Protein AF-A0A379SE97-F1 (afdb_monomer)

Organism: Salmonella enterica (NCBI:txid28901)

Structure (mmCIF, N/CA/C/O backbone):
data_AF-A0A379SE97-F1
#
_entry.id   AF-A0A379SE97-F1
#
loop_
_atom_site.group_PDB
_atom_site.id
_atom_site.type_symbol
_atom_site.label_atom_id
_atom_site.label_alt_id
_atom_site.label_comp_id
_atom_site.label_asym_id
_atom_site.label_entity_id
_atom_site.label_seq_id
_atom_site.pdbx_PDB_ins_code
_atom_site.Cartn_x
_atom_site.Cartn_y
_atom_site.Cartn_z
_atom_site.occupancy
_atom_site.B_iso_or_equiv
_atom_site.auth_seq_id
_atom_site.auth_comp_id
_atom_site.auth_asym_id
_atom_site.auth_atom_id
_atom_site.pdbx_PDB_model_num
ATOM 1 N N . MET A 1 1 ? 6.139 7.148 28.798 1.00 52.78 1 MET A N 1
ATOM 2 C CA . MET A 1 1 ? 6.408 5.752 29.214 1.00 52.78 1 MET A CA 1
ATOM 3 C C . MET A 1 1 ? 7.398 5.137 28.237 1.00 52.78 1 MET A C 1
ATOM 5 O O . MET A 1 1 ? 7.386 5.542 27.081 1.00 52.78 1 MET A O 1
ATOM 9 N N . SER A 1 2 ? 8.255 4.202 28.653 1.00 61.78 2 SER A N 1
ATOM 10 C CA . SER A 1 2 ? 9.008 3.392 27.689 1.00 61.78 2 SER A CA 1
ATOM 11 C C . SER A 1 2 ? 8.041 2.408 27.029 1.00 61.78 2 SER A C 1
ATOM 13 O O . SER A 1 2 ? 7.473 1.542 27.693 1.00 61.78 2 SER A O 1
ATOM 15 N N . LEU A 1 3 ? 7.799 2.572 25.728 1.00 65.94 3 LEU A N 1
ATOM 16 C CA . LEU A 1 3 ? 7.039 1.592 24.956 1.00 65.94 3 LEU A CA 1
ATOM 17 C C . LEU A 1 3 ? 7.786 0.241 24.984 1.00 65.94 3 LEU A C 1
ATOM 19 O O . LEU A 1 3 ? 9.021 0.239 24.941 1.00 65.94 3 LEU A O 1
ATOM 23 N N . PRO A 1 4 ? 7.082 -0.903 25.059 1.00 70.44 4 PRO A N 1
ATOM 24 C CA . PRO A 1 4 ? 7.707 -2.220 24.958 1.00 70.44 4 PRO A CA 1
ATOM 25 C C . PRO A 1 4 ? 8.591 -2.355 23.703 1.00 70.44 4 PRO A C 1
ATOM 27 O O . PRO A 1 4 ? 8.363 -1.693 22.692 1.00 70.44 4 PRO A O 1
ATOM 30 N N . LEU A 1 5 ? 9.581 -3.254 23.733 1.00 73.75 5 LEU A N 1
ATOM 31 C CA . LEU A 1 5 ? 10.399 -3.622 22.564 1.00 73.75 5 LEU A CA 1
ATOM 32 C C . LEU A 1 5 ? 9.560 -4.421 21.545 1.00 73.75 5 LEU A C 1
ATOM 34 O O . LEU A 1 5 ? 9.725 -5.627 21.394 1.00 73.75 5 LEU A O 1
ATOM 38 N N . ARG A 1 6 ? 8.604 -3.763 20.886 1.00 88.75 6 ARG A N 1
ATOM 39 C CA . ARG A 1 6 ? 7.788 -4.325 19.803 1.00 88.75 6 ARG A CA 1
ATOM 40 C C . ARG A 1 6 ? 7.762 -3.368 18.623 1.00 88.75 6 ARG A C 1
ATOM 42 O O . ARG A 1 6 ? 7.651 -2.160 18.818 1.00 88.75 6 ARG A O 1
ATOM 49 N N . GLU A 1 7 ? 7.816 -3.925 17.420 1.00 92.88 7 GLU A N 1
ATOM 50 C CA . GLU A 1 7 ? 7.717 -3.174 16.162 1.00 92.88 7 GLU A CA 1
ATOM 51 C C . GLU A 1 7 ? 6.262 -2.901 15.747 1.00 92.88 7 GLU A C 1
ATOM 53 O O . GLU A 1 7 ? 5.991 -1.982 14.978 1.00 92.88 7 GLU A O 1
ATOM 58 N N . TYR A 1 8 ? 5.314 -3.650 16.308 1.00 95.19 8 TYR A N 1
ATOM 59 C CA . TYR A 1 8 ? 3.880 -3.482 16.100 1.00 95.19 8 TYR A CA 1
ATOM 60 C C . TYR A 1 8 ? 3.095 -3.916 17.343 1.00 95.19 8 TYR A C 1
ATOM 62 O O . TYR A 1 8 ? 3.588 -4.655 18.202 1.00 95.19 8 TYR A O 1
ATOM 70 N N . TYR A 1 9 ? 1.852 -3.457 17.433 1.00 95.81 9 TYR A N 1
ATOM 71 C CA . TYR A 1 9 ? 0.949 -3.708 18.550 1.00 95.81 9 TYR A CA 1
ATOM 72 C C . TYR A 1 9 ? -0.418 -4.124 18.014 1.00 95.81 9 TYR A C 1
ATOM 74 O O . TYR A 1 9 ? -0.902 -3.467 17.095 1.00 95.81 9 TYR A O 1
ATOM 82 N N . PRO A 1 10 ? -1.072 -5.152 18.587 1.00 96.75 10 PRO A N 1
ATOM 83 C CA . PRO A 1 10 ? -2.507 -5.339 18.385 1.00 96.75 10 PRO A CA 1
ATOM 84 C C . PRO A 1 10 ? -3.246 -4.035 18.703 1.00 96.75 10 PRO A C 1
ATOM 86 O O . PRO A 1 10 ? -2.887 -3.360 19.674 1.00 96.75 10 PRO A O 1
ATOM 89 N N . ILE A 1 11 ? -4.263 -3.680 17.919 1.00 96.94 11 ILE A N 1
ATOM 90 C CA . ILE A 1 11 ? -4.922 -2.366 17.997 1.00 96.94 11 ILE A CA 1
ATOM 91 C C . ILE A 1 11 ? -5.458 -2.071 19.403 1.00 96.94 11 ILE A C 1
ATOM 93 O O . ILE A 1 11 ? -5.256 -0.983 19.933 1.00 96.94 11 ILE A O 1
ATOM 97 N N . LYS A 1 12 ? -6.021 -3.086 20.070 1.00 96.12 12 LYS A N 1
ATOM 98 C CA . LYS A 1 12 ? -6.493 -3.017 21.459 1.00 96.12 12 LYS A CA 1
ATOM 99 C C . LYS A 1 12 ? -5.372 -2.650 22.428 1.00 96.12 12 LYS A C 1
ATOM 101 O O . LYS A 1 12 ? -5.535 -1.788 23.284 1.00 96.12 12 LYS A O 1
ATOM 106 N N . ARG A 1 13 ? -4.191 -3.248 22.249 1.00 95.25 13 ARG A N 1
ATOM 107 C CA . ARG A 1 13 ? -3.024 -2.941 23.079 1.00 95.25 13 ARG A CA 1
ATOM 108 C C . ARG A 1 13 ? -2.469 -1.548 22.790 1.00 95.25 13 ARG A C 1
ATOM 110 O O . ARG A 1 13 ? -1.995 -0.893 23.713 1.00 95.25 13 ARG A O 1
ATOM 117 N N . ALA A 1 14 ? -2.496 -1.105 21.534 1.00 95.88 14 ALA A N 1
ATOM 118 C CA . ALA A 1 14 ? -2.114 0.259 21.181 1.00 95.88 14 ALA A CA 1
ATOM 119 C C . ALA A 1 14 ? -3.039 1.277 21.869 1.00 95.88 14 ALA A C 1
ATOM 121 O O . ALA A 1 14 ? -2.541 2.200 22.508 1.00 95.88 14 ALA A O 1
ATOM 122 N N . ALA A 1 15 ? -4.355 1.046 21.828 1.00 96.31 15 ALA A N 1
ATOM 123 C CA . ALA A 1 15 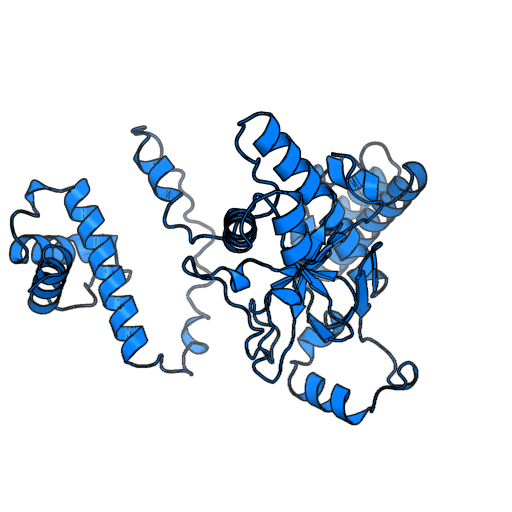? -5.362 1.876 22.487 1.00 96.31 15 ALA A CA 1
ATOM 124 C C . ALA A 1 15 ? -5.115 1.979 24.005 1.00 96.31 15 ALA A C 1
ATOM 126 O O . ALA A 1 15 ? -4.996 3.078 24.544 1.00 96.31 15 ALA A O 1
ATOM 127 N N . GLU A 1 16 ? -4.902 0.840 24.678 1.00 95.19 16 GLU A N 1
ATOM 128 C CA . GLU A 1 16 ? -4.554 0.787 26.107 1.00 95.19 16 GLU A CA 1
ATOM 129 C C . GLU A 1 16 ? -3.275 1.565 26.450 1.00 95.19 16 GLU A C 1
ATOM 131 O O . GLU A 1 16 ? -3.233 2.283 27.447 1.00 95.19 16 GLU A O 1
ATOM 136 N N . LEU A 1 17 ? -2.213 1.410 25.649 1.00 94.31 17 LEU A N 1
ATOM 137 C CA . LEU A 1 17 ? -0.924 2.073 25.889 1.00 94.31 17 LEU A CA 1
ATOM 138 C C . LEU A 1 17 ? -1.000 3.592 25.709 1.00 94.31 17 LEU A C 1
ATOM 140 O O . LEU A 1 17 ? -0.238 4.319 26.346 1.00 94.31 17 LEU A O 1
ATOM 144 N N . LEU A 1 18 ? -1.886 4.050 24.829 1.00 94.81 18 LEU A N 1
ATOM 145 C CA . LEU A 1 18 ? -2.080 5.458 24.501 1.00 94.81 18 LEU A CA 1
ATOM 146 C C . LEU A 1 18 ? -3.160 6.122 25.368 1.00 94.81 18 LEU A C 1
ATOM 148 O O . LEU A 1 18 ? -3.224 7.347 25.406 1.00 94.81 18 LEU A O 1
ATOM 152 N N . GLY A 1 19 ? -3.978 5.338 26.080 1.00 95.50 19 GLY A N 1
ATOM 153 C CA . GLY A 1 19 ? -5.113 5.849 26.852 1.00 95.50 19 GLY A CA 1
ATOM 154 C C . GLY A 1 19 ? -6.247 6.376 25.968 1.00 95.50 19 GLY A C 1
ATOM 155 O O . GLY A 1 19 ? -6.925 7.322 26.360 1.00 95.50 19 GLY A O 1
ATOM 156 N N . VAL A 1 20 ? -6.426 5.790 24.782 1.00 96.00 20 VAL A N 1
ATOM 157 C CA . VAL A 1 20 ? -7.440 6.170 23.781 1.00 96.00 20 VAL A CA 1
ATOM 158 C C . VAL A 1 20 ? -8.350 4.984 23.472 1.00 96.00 20 VAL A C 1
ATOM 160 O O . VAL A 1 20 ? -8.093 3.863 23.915 1.00 96.00 20 VAL A O 1
ATOM 163 N N . THR A 1 21 ? -9.421 5.209 22.718 1.00 96.50 21 THR A N 1
ATOM 164 C CA . THR A 1 21 ? -10.311 4.136 22.262 1.00 96.50 21 THR A CA 1
ATOM 165 C C . THR A 1 21 ? -9.812 3.506 20.958 1.00 96.50 21 THR A C 1
ATOM 167 O O . THR A 1 21 ? -8.959 4.054 20.261 1.00 96.50 21 THR A O 1
ATOM 170 N N . ILE A 1 22 ? -10.342 2.329 20.606 1.00 95.56 22 ILE A N 1
ATOM 171 C CA . ILE A 1 22 ? -10.087 1.730 19.284 1.00 95.56 22 ILE A CA 1
ATOM 172 C C . ILE A 1 22 ? -10.675 2.620 18.181 1.00 95.56 22 ILE A C 1
ATOM 174 O O . ILE A 1 22 ? -10.041 2.781 17.140 1.00 95.56 22 ILE A O 1
ATOM 178 N N . ASP A 1 23 ? -11.829 3.241 18.428 1.00 94.25 23 ASP A N 1
ATOM 179 C CA . ASP A 1 23 ? -12.489 4.132 17.472 1.00 94.25 23 ASP A CA 1
ATOM 180 C C . ASP A 1 23 ? -11.623 5.353 17.140 1.00 94.25 23 ASP A C 1
ATOM 182 O O . ASP A 1 23 ? -11.549 5.736 15.975 1.00 94.25 23 ASP A O 1
ATOM 186 N N . ASP A 1 24 ? -10.883 5.900 18.111 1.00 95.12 24 ASP A N 1
ATOM 187 C CA . ASP A 1 24 ? -9.915 6.982 17.866 1.00 95.12 24 ASP A CA 1
ATOM 188 C C . ASP A 1 24 ? -8.807 6.539 16.894 1.00 95.12 24 ASP A C 1
ATOM 190 O O . ASP A 1 24 ? -8.442 7.268 15.969 1.00 95.12 24 ASP A O 1
ATOM 194 N N . LEU A 1 25 ? -8.294 5.312 17.055 1.00 95.81 25 LEU A N 1
ATOM 195 C CA . LEU A 1 25 ? -7.273 4.751 16.163 1.00 95.81 25 LEU A CA 1
ATOM 196 C C . LEU A 1 25 ? -7.825 4.515 14.751 1.00 95.81 25 LEU A C 1
ATOM 198 O O . LEU A 1 25 ? -7.163 4.844 13.767 1.00 95.81 25 LEU A O 1
ATOM 202 N N . ILE A 1 26 ? -9.039 3.972 14.641 1.00 94.12 26 ILE A N 1
ATOM 203 C CA . ILE A 1 26 ? -9.722 3.775 13.356 1.00 94.12 26 ILE A CA 1
ATOM 204 C C . ILE A 1 26 ? -10.004 5.123 12.683 1.00 94.12 26 ILE A C 1
ATOM 206 O O . ILE A 1 26 ? -9.775 5.266 11.482 1.00 94.12 26 ILE A O 1
ATOM 210 N N . HIS A 1 27 ? -10.423 6.132 13.447 1.00 92.06 27 HIS A N 1
ATOM 211 C CA . HIS A 1 27 ? -10.628 7.487 12.952 1.00 92.06 27 HIS A CA 1
ATOM 212 C C . HIS A 1 27 ? -9.329 8.083 12.397 1.00 92.06 27 HIS A C 1
ATOM 214 O O . HIS A 1 27 ? -9.308 8.563 11.263 1.00 92.06 27 HIS A O 1
ATOM 220 N N . TRP A 1 28 ? -8.220 8.004 13.139 1.00 93.44 28 TRP A N 1
ATOM 221 C CA . TRP A 1 28 ? -6.920 8.480 12.654 1.00 93.44 28 TRP A CA 1
ATOM 222 C C . TRP A 1 28 ? -6.420 7.722 11.424 1.00 93.44 28 TRP A C 1
ATOM 224 O O . TRP A 1 28 ? -5.737 8.317 10.589 1.00 93.44 28 TRP A O 1
ATOM 234 N N . ALA A 1 29 ? -6.770 6.442 11.285 1.00 93.25 29 ALA A N 1
ATOM 235 C CA . ALA A 1 29 ? -6.485 5.677 10.077 1.00 93.25 29 ALA A CA 1
ATOM 236 C C . ALA A 1 29 ? -7.302 6.185 8.881 1.00 93.25 29 ALA A C 1
ATOM 238 O O . ALA A 1 29 ? -6.744 6.446 7.817 1.00 93.25 29 ALA A O 1
ATOM 239 N N . MET A 1 30 ? -8.600 6.419 9.082 1.00 90.19 30 MET A N 1
ATOM 240 C CA . MET A 1 30 ? -9.517 6.941 8.065 1.00 90.19 30 MET A CA 1
ATOM 241 C C . MET A 1 30 ? -9.066 8.300 7.505 1.00 90.19 30 MET A C 1
ATOM 243 O O . MET A 1 30 ? -9.161 8.531 6.300 1.00 90.19 30 MET A O 1
ATOM 247 N N . VAL A 1 31 ? -8.540 9.193 8.352 1.00 88.44 31 VAL A N 1
ATOM 248 C CA . VAL A 1 31 ? -8.054 10.521 7.924 1.00 88.44 31 VAL A CA 1
ATOM 249 C C . VAL A 1 31 ? -6.591 10.535 7.449 1.00 88.44 31 VAL A C 1
ATOM 251 O O . VAL A 1 31 ? -6.077 11.602 7.100 1.00 88.44 31 VAL A O 1
ATOM 254 N N . GLY A 1 32 ? -5.924 9.374 7.416 1.00 90.06 32 GLY A N 1
ATOM 255 C CA . GLY A 1 32 ? -4.555 9.207 6.912 1.00 90.06 32 GLY A CA 1
ATOM 256 C C . GLY A 1 32 ? -3.443 9.631 7.881 1.00 90.06 32 GLY A C 1
ATOM 257 O O . GLY A 1 32 ? -2.289 9.782 7.471 1.00 90.06 32 GLY A O 1
ATOM 258 N N . CYS A 1 33 ? -3.754 9.842 9.162 1.00 93.12 33 CYS A N 1
ATOM 259 C CA . CYS A 1 33 ? -2.761 10.175 10.190 1.00 93.12 33 CYS A CA 1
ATOM 260 C C . CYS A 1 33 ? -1.936 8.954 10.605 1.00 93.12 33 CYS A C 1
ATOM 262 O O . CYS A 1 33 ? -0.733 9.061 10.838 1.00 93.12 33 CYS A O 1
ATOM 264 N N . ILE A 1 34 ? -2.577 7.788 10.672 1.00 95.19 34 ILE A N 1
ATOM 265 C CA . ILE A 1 34 ? -1.916 6.505 10.925 1.00 95.19 34 ILE A CA 1
ATOM 266 C C . ILE A 1 34 ? -2.341 5.475 9.884 1.00 95.19 34 ILE A C 1
ATOM 268 O O . ILE A 1 34 ? -3.230 5.734 9.075 1.00 95.19 34 ILE A O 1
ATOM 272 N N . ARG A 1 35 ? -1.738 4.288 9.920 1.00 95.38 35 ARG A N 1
ATOM 273 C CA . ARG A 1 35 ? -2.214 3.144 9.148 1.00 95.38 35 ARG A CA 1
ATOM 274 C C . ARG A 1 35 ? -2.471 1.961 10.062 1.00 95.38 35 ARG A C 1
ATOM 276 O O . ARG A 1 35 ? -1.669 1.639 10.939 1.00 95.38 35 ARG A O 1
ATOM 283 N N . VAL A 1 36 ? -3.609 1.316 9.840 1.00 96.88 36 VAL A N 1
ATOM 284 C CA . VAL A 1 36 ? -3.988 0.081 10.521 1.00 96.88 36 VAL A CA 1
ATOM 285 C C . VAL A 1 36 ? -3.685 -1.085 9.594 1.00 96.88 36 VAL A C 1
ATOM 287 O O . VAL A 1 36 ? -3.927 -1.013 8.392 1.00 96.88 36 VAL A O 1
ATOM 290 N N . TYR A 1 37 ? -3.120 -2.143 10.156 1.00 97.81 37 TYR A N 1
ATOM 291 C CA . TYR A 1 37 ? -2.616 -3.296 9.429 1.00 97.81 37 TYR A CA 1
ATOM 292 C C . TYR A 1 37 ? -3.405 -4.541 9.794 1.00 97.81 37 TYR A C 1
ATOM 294 O O . TYR A 1 37 ? -3.789 -4.721 10.947 1.00 97.81 37 TYR A O 1
ATOM 302 N N . ILE A 1 38 ? -3.570 -5.432 8.830 1.00 97.75 38 ILE A N 1
ATOM 303 C CA . ILE A 1 38 ? -4.067 -6.787 9.031 1.00 97.75 38 ILE A CA 1
ATOM 304 C C . ILE A 1 38 ? -2.937 -7.780 8.767 1.00 97.75 38 ILE A C 1
ATOM 306 O O . ILE A 1 38 ? -2.108 -7.571 7.877 1.00 97.75 38 ILE A O 1
ATOM 310 N N . LYS A 1 39 ? -2.873 -8.853 9.559 1.00 97.25 39 LYS A N 1
ATOM 311 C CA . LYS A 1 39 ? -1.957 -9.967 9.304 1.00 97.25 39 LYS A CA 1
ATOM 312 C C . LYS A 1 39 ? -2.655 -10.983 8.407 1.00 97.25 39 LYS A C 1
ATOM 314 O O . LYS A 1 39 ? -3.696 -11.514 8.771 1.00 97.25 39 LYS A O 1
ATOM 319 N N . ILE A 1 40 ? -2.050 -11.262 7.263 1.00 95.62 40 ILE A N 1
ATOM 320 C CA . ILE A 1 40 ? -2.497 -12.260 6.298 1.00 95.62 40 ILE A CA 1
ATOM 321 C C . ILE A 1 40 ? -1.526 -13.434 6.376 1.00 95.62 40 ILE A C 1
ATOM 323 O O . ILE A 1 40 ? -0.342 -13.282 6.072 1.00 95.62 40 ILE A O 1
ATOM 327 N N . ASP A 1 41 ? -2.004 -14.601 6.804 1.00 92.94 41 ASP A N 1
ATOM 328 C CA . ASP A 1 41 ? -1.166 -15.805 6.854 1.00 92.94 41 ASP A CA 1
ATOM 329 C C . ASP A 1 41 ? -0.873 -16.322 5.439 1.00 92.94 41 ASP A C 1
ATOM 331 O O . ASP A 1 41 ? 0.282 -16.599 5.103 1.00 92.94 41 ASP A O 1
ATOM 335 N N . HIS A 1 42 ? -1.903 -16.364 4.594 1.00 90.62 42 HIS A N 1
ATOM 336 C CA . HIS A 1 42 ? -1.796 -16.630 3.168 1.00 90.62 42 HIS A CA 1
ATOM 337 C C . HIS A 1 42 ? -2.995 -16.023 2.433 1.00 90.62 42 HIS A C 1
ATOM 339 O O . HIS A 1 42 ? -4.122 -16.133 2.908 1.00 90.62 42 HIS A O 1
ATOM 345 N N . ALA A 1 43 ? -2.751 -15.383 1.294 1.00 90.75 43 ALA A N 1
ATOM 346 C CA . ALA A 1 43 ? -3.790 -14.982 0.352 1.00 90.75 43 ALA A CA 1
ATOM 347 C C . ALA A 1 43 ? -3.203 -14.845 -1.055 1.00 90.75 43 ALA A C 1
ATOM 349 O O . ALA A 1 43 ? -1.978 -14.836 -1.240 1.00 90.75 43 ALA A O 1
ATOM 350 N N . TYR A 1 44 ? -4.094 -14.671 -2.027 1.00 89.62 44 TYR A N 1
ATOM 351 C CA . TYR A 1 44 ? -3.744 -14.221 -3.364 1.00 89.62 44 TYR A CA 1
ATOM 352 C C . TYR A 1 44 ? -4.150 -12.766 -3.554 1.00 89.62 44 TYR A C 1
ATOM 354 O O . TYR A 1 44 ? -5.138 -12.284 -2.997 1.00 89.62 44 TYR A O 1
ATOM 362 N N . GLY A 1 45 ? -3.381 -12.062 -4.366 1.00 90.00 45 GLY A N 1
ATOM 363 C CA . GLY A 1 45 ? -3.702 -10.706 -4.752 1.00 90.00 45 GLY A CA 1
ATOM 364 C C . GLY A 1 45 ? -3.224 -10.387 -6.151 1.00 90.00 45 GLY A C 1
ATOM 365 O O . GLY A 1 45 ? -2.571 -11.194 -6.810 1.00 90.00 45 GLY A O 1
ATOM 366 N N . ARG A 1 46 ? -3.542 -9.178 -6.589 1.00 88.44 46 ARG A N 1
ATOM 367 C CA . ARG A 1 46 ? -3.112 -8.613 -7.860 1.00 88.44 46 ARG A CA 1
ATOM 368 C C . ARG A 1 46 ? -2.377 -7.308 -7.604 1.00 88.44 46 ARG A C 1
ATOM 370 O O . ARG A 1 46 ? -2.862 -6.455 -6.865 1.00 88.44 46 ARG A O 1
ATOM 377 N N . ILE A 1 47 ? -1.228 -7.130 -8.237 1.00 89.31 47 ILE A N 1
ATOM 378 C CA . ILE A 1 47 ? -0.576 -5.821 -8.293 1.00 89.31 47 ILE A CA 1
ATOM 379 C C . ILE A 1 47 ? -1.221 -5.015 -9.432 1.00 89.31 47 ILE A C 1
ATOM 381 O O . ILE A 1 47 ? -1.372 -5.554 -10.533 1.00 89.31 47 ILE A O 1
ATOM 385 N N . PRO A 1 48 ? -1.617 -3.747 -9.208 1.00 84.06 48 PRO A N 1
ATOM 386 C CA . PRO A 1 48 ? -2.103 -2.898 -10.287 1.00 84.06 48 PRO A CA 1
ATOM 387 C C . PRO A 1 48 ? -1.060 -2.819 -11.406 1.00 84.06 48 PRO A C 1
ATOM 389 O O . PRO A 1 48 ? 0.104 -2.508 -11.149 1.00 84.06 48 PRO A O 1
ATOM 392 N N . ASN A 1 49 ? -1.478 -3.099 -12.640 1.00 77.00 49 ASN A N 1
ATOM 393 C CA . ASN A 1 49 ? -0.609 -2.928 -13.797 1.00 77.00 49 ASN A CA 1
ATOM 394 C C . ASN A 1 49 ? -0.416 -1.426 -14.034 1.00 77.00 49 ASN A C 1
ATOM 396 O O . ASN A 1 49 ? -1.381 -0.735 -14.357 1.00 77.00 49 ASN A O 1
ATOM 400 N N . LYS A 1 50 ? 0.810 -0.936 -13.854 1.00 77.19 50 LYS A N 1
ATOM 401 C CA . LYS A 1 50 ? 1.209 0.400 -14.300 1.00 77.19 50 LYS A CA 1
ATOM 402 C C . LYS A 1 50 ? 1.739 0.299 -15.717 1.00 77.19 50 LYS A C 1
ATOM 404 O O . LYS A 1 50 ? 2.620 -0.530 -15.980 1.00 77.19 50 LYS A O 1
ATOM 409 N N . TRP A 1 51 ? 1.246 1.157 -16.601 1.00 73.50 51 TRP A N 1
ATOM 410 C CA . TRP A 1 51 ? 1.799 1.238 -17.943 1.00 73.50 51 TRP A CA 1
ATOM 411 C C . TRP A 1 51 ? 3.244 1.739 -17.870 1.00 73.50 51 TRP A C 1
ATOM 413 O O . TRP A 1 51 ? 3.591 2.584 -17.046 1.00 73.50 51 TRP A O 1
ATOM 423 N N . LEU A 1 52 ? 4.131 1.156 -18.678 1.00 76.75 52 LEU A N 1
ATOM 424 C CA . LEU A 1 52 ? 5.565 1.446 -18.577 1.00 76.75 52 LEU A CA 1
ATOM 425 C C . LEU A 1 52 ? 5.918 2.873 -19.043 1.00 76.75 52 LEU A C 1
ATOM 427 O O . LEU A 1 52 ? 6.964 3.400 -18.668 1.00 76.75 52 LEU A O 1
ATOM 431 N N . ASP A 1 53 ? 5.032 3.506 -19.809 1.00 69.88 53 ASP A N 1
ATOM 432 C CA . ASP A 1 53 ? 5.092 4.914 -20.210 1.00 69.88 53 ASP A CA 1
ATOM 433 C C . ASP A 1 53 ? 4.772 5.885 -19.056 1.00 69.88 53 ASP A C 1
ATOM 435 O O . ASP A 1 53 ? 5.182 7.043 -19.089 1.00 69.88 53 ASP A O 1
ATOM 439 N N . GLU A 1 54 ? 4.154 5.428 -17.963 1.00 73.31 54 GLU A N 1
ATOM 440 C CA . GLU A 1 54 ? 3.994 6.239 -16.746 1.00 73.31 54 GLU A CA 1
ATOM 441 C C . GLU A 1 54 ? 5.350 6.584 -16.094 1.00 73.31 54 GLU A C 1
ATOM 443 O O . GLU A 1 54 ? 5.449 7.535 -15.317 1.00 73.31 54 GLU A O 1
ATOM 448 N N . PHE A 1 55 ? 6.420 5.856 -16.440 1.00 72.31 55 PHE A N 1
ATOM 449 C CA . PHE A 1 55 ? 7.791 6.096 -15.972 1.00 72.31 55 PHE A CA 1
ATOM 450 C C . PHE A 1 55 ? 8.630 6.954 -16.943 1.00 72.31 55 PHE A C 1
ATOM 452 O O . PHE A 1 55 ? 9.859 7.025 -16.829 1.00 72.31 55 PHE A O 1
ATOM 459 N N . ASP A 1 56 ? 7.999 7.607 -17.922 1.00 62.62 56 ASP A N 1
ATOM 460 C CA . ASP A 1 56 ? 8.703 8.254 -19.037 1.00 62.62 56 ASP A CA 1
ATOM 461 C C . ASP A 1 56 ? 9.359 9.604 -18.679 1.00 62.62 56 ASP A C 1
ATOM 463 O O . ASP A 1 56 ? 10.255 10.088 -19.377 1.00 62.62 56 ASP A O 1
ATOM 467 N N . SER A 1 57 ? 9.029 10.206 -17.532 1.00 62.84 57 SER A N 1
ATOM 468 C CA . SER A 1 57 ? 9.754 11.400 -17.075 1.00 62.84 57 SER A CA 1
ATOM 469 C C . SER A 1 57 ? 11.112 11.024 -16.457 1.00 62.84 57 SER A C 1
ATOM 471 O O . SER A 1 57 ? 11.188 10.487 -15.355 1.00 62.84 57 SER A O 1
ATOM 473 N N . ILE A 1 58 ? 12.214 11.329 -17.161 1.00 57.28 58 ILE A N 1
ATOM 474 C CA . ILE A 1 58 ? 13.595 11.162 -16.644 1.00 57.28 58 ILE A CA 1
ATOM 475 C C . ILE A 1 58 ? 13.750 11.896 -15.302 1.00 57.28 58 ILE A C 1
ATOM 477 O O . ILE A 1 58 ? 14.347 11.366 -14.369 1.00 57.28 58 ILE A O 1
ATOM 481 N N . GLN A 1 59 ? 13.101 13.061 -15.184 1.00 60.53 59 GLN A N 1
ATOM 482 C CA . GLN A 1 59 ? 13.124 13.917 -13.997 1.00 60.53 59 GLN A CA 1
ATOM 483 C C . GLN A 1 59 ? 12.677 13.200 -12.719 1.00 60.53 59 GLN A C 1
ATOM 485 O O . GLN A 1 59 ? 13.160 13.536 -11.640 1.00 60.53 59 GLN A O 1
ATOM 490 N N . GLY A 1 60 ? 11.799 12.194 -12.825 1.00 76.81 60 GLY A N 1
ATOM 491 C CA . GLY A 1 60 ? 11.373 11.402 -11.673 1.00 76.81 60 GLY A CA 1
ATOM 492 C C . GLY A 1 60 ? 12.519 10.622 -11.023 1.00 76.81 60 GLY A C 1
ATOM 493 O O . GLY A 1 60 ? 12.480 10.371 -9.825 1.00 76.81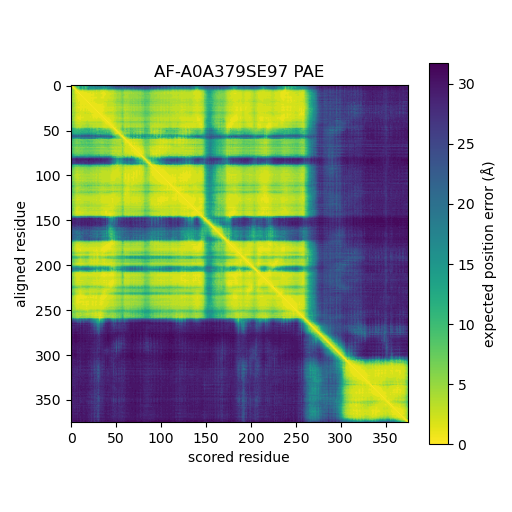 60 GLY A O 1
ATOM 494 N N . PHE A 1 61 ? 13.569 10.289 -11.780 1.00 87.06 61 PHE A N 1
ATOM 495 C CA . PHE A 1 61 ? 14.663 9.417 -11.345 1.00 87.06 61 PHE A CA 1
ATOM 496 C C . PHE A 1 61 ? 16.044 10.094 -11.378 1.00 87.06 61 PHE A C 1
ATOM 498 O O . PHE A 1 61 ? 17.061 9.431 -11.157 1.00 87.06 61 PHE A O 1
ATOM 505 N N . ASP A 1 62 ? 16.102 11.411 -11.603 1.00 88.81 62 ASP A N 1
ATOM 506 C CA . ASP A 1 62 ? 17.351 12.185 -11.683 1.00 88.81 62 ASP A CA 1
ATOM 507 C C . ASP A 1 62 ? 18.246 11.988 -10.453 1.00 88.81 62 ASP A C 1
ATOM 509 O O . ASP A 1 62 ? 19.464 11.891 -10.588 1.00 88.81 62 ASP A O 1
ATOM 513 N N . SER A 1 63 ? 17.652 11.867 -9.262 1.00 88.25 63 SER A N 1
ATOM 514 C CA . SER A 1 63 ? 18.369 11.639 -7.997 1.00 88.25 63 SER A CA 1
ATOM 515 C C . SER A 1 63 ? 19.216 10.362 -7.982 1.00 88.25 63 SER A C 1
ATOM 517 O O . SER A 1 63 ? 20.127 10.239 -7.163 1.00 88.25 63 SER A O 1
ATOM 519 N N . VAL A 1 64 ? 18.913 9.421 -8.875 1.00 91.56 64 VAL A N 1
ATOM 520 C CA . VAL A 1 64 ? 19.517 8.089 -8.949 1.00 91.56 64 VAL A CA 1
ATOM 521 C C . VAL A 1 64 ? 20.340 7.897 -10.224 1.00 91.56 64 VAL A C 1
ATOM 523 O O . VAL A 1 64 ? 21.238 7.058 -10.259 1.00 91.56 64 VAL A O 1
ATOM 526 N N . ILE A 1 65 ? 20.012 8.652 -11.274 1.00 91.56 65 ILE A N 1
ATOM 527 C CA . ILE A 1 65 ? 20.502 8.430 -12.638 1.00 91.56 65 ILE A CA 1
ATOM 528 C C . ILE A 1 65 ? 21.484 9.511 -13.076 1.00 91.56 65 ILE A C 1
ATOM 530 O O . ILE A 1 65 ? 22.462 9.192 -13.753 1.00 91.56 65 ILE A O 1
ATOM 534 N N . LYS A 1 66 ? 21.238 10.774 -12.722 1.00 89.81 66 LYS A N 1
ATOM 535 C CA . LYS A 1 66 ? 21.995 11.910 -13.245 1.00 89.81 66 LYS A CA 1
ATOM 536 C C . LYS A 1 66 ? 23.483 11.784 -12.916 1.00 89.81 66 LYS A C 1
ATOM 538 O O . LYS A 1 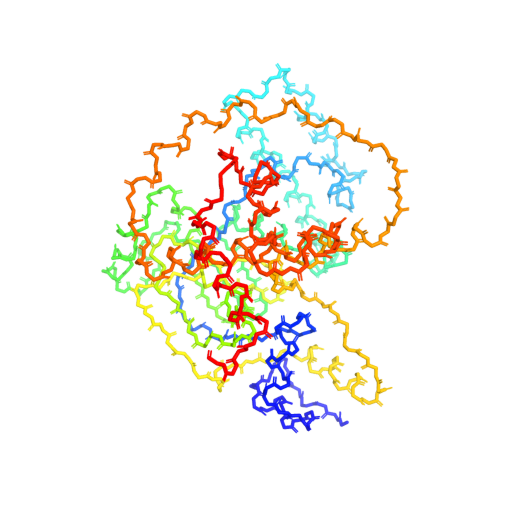66 ? 23.850 11.370 -11.820 1.00 89.81 66 LYS A O 1
ATOM 543 N N . ASP A 1 67 ? 24.328 12.147 -13.880 1.00 88.50 67 ASP A N 1
ATOM 544 C CA . ASP A 1 67 ? 25.791 12.091 -13.766 1.00 88.50 67 ASP A CA 1
ATOM 545 C C . ASP A 1 67 ? 26.343 10.664 -13.524 1.00 88.50 67 ASP A C 1
ATOM 547 O O . ASP A 1 67 ? 27.462 10.485 -13.040 1.00 88.50 67 ASP A O 1
ATOM 551 N N . THR A 1 68 ? 25.574 9.627 -13.883 1.00 92.62 68 THR A N 1
ATOM 552 C CA . THR A 1 68 ? 26.015 8.221 -13.893 1.00 92.62 68 THR A CA 1
ATOM 553 C C . THR A 1 68 ? 26.104 7.679 -15.320 1.00 92.62 68 THR A C 1
ATOM 555 O O . THR A 1 68 ? 25.547 8.255 -16.253 1.00 92.62 68 THR A O 1
ATOM 558 N N . SER A 1 69 ? 26.728 6.510 -15.507 1.00 93.62 69 SER A N 1
ATOM 559 C CA . SER A 1 69 ? 26.723 5.830 -16.812 1.00 93.62 69 SER A CA 1
ATOM 560 C C . SER A 1 69 ? 25.309 5.489 -17.304 1.00 93.62 69 SER A C 1
ATOM 562 O O . SER A 1 69 ? 25.101 5.334 -18.503 1.00 93.62 69 SER A O 1
ATOM 564 N N . TYR A 1 70 ? 24.3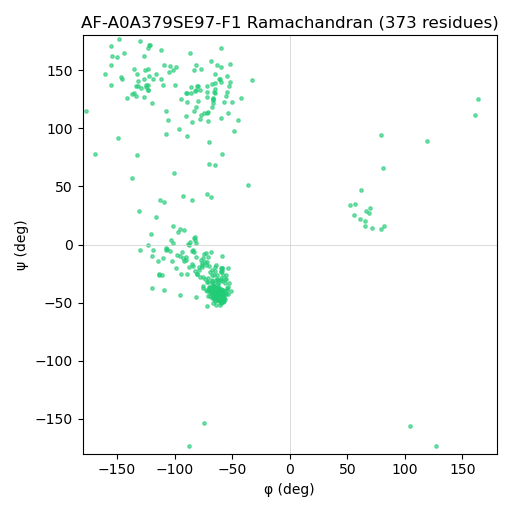24 5.386 -16.406 1.00 93.50 70 TYR A N 1
ATOM 565 C CA . TYR A 1 70 ? 22.933 5.121 -16.774 1.00 93.50 70 TYR A CA 1
ATOM 566 C C . TYR A 1 70 ? 22.262 6.320 -17.457 1.00 93.50 70 TYR A C 1
ATOM 568 O O . TYR A 1 70 ? 21.395 6.112 -18.302 1.00 93.50 70 TYR A O 1
ATOM 576 N N . ASP A 1 71 ? 22.687 7.553 -17.158 1.00 92.06 71 ASP A N 1
ATOM 577 C CA . ASP A 1 71 ? 22.200 8.766 -17.831 1.00 92.06 71 ASP A CA 1
ATOM 578 C C . ASP A 1 71 ? 22.578 8.759 -19.321 1.00 92.06 71 ASP A C 1
ATOM 580 O O . ASP A 1 71 ? 21.741 8.982 -20.195 1.00 92.06 71 ASP A O 1
ATOM 584 N N . GLU A 1 72 ? 23.827 8.407 -19.637 1.00 91.38 72 GLU A N 1
ATOM 585 C CA . GLU A 1 72 ? 24.295 8.278 -21.023 1.00 91.38 72 GLU A CA 1
ATOM 586 C C . GLU A 1 72 ? 23.572 7.153 -21.775 1.00 91.38 72 GLU A C 1
ATOM 588 O O . GLU A 1 72 ? 23.170 7.339 -22.927 1.00 91.38 72 GLU A O 1
ATOM 593 N N . ILE A 1 73 ? 23.356 6.006 -21.118 1.00 92.56 73 ILE A N 1
ATOM 594 C CA . ILE A 1 73 ? 22.623 4.871 -21.697 1.00 92.56 73 ILE A CA 1
ATOM 595 C C . ILE A 1 73 ? 21.177 5.274 -22.012 1.00 92.56 73 ILE A C 1
ATOM 597 O O . ILE A 1 73 ? 20.699 4.999 -23.111 1.00 92.56 73 ILE A O 1
ATOM 601 N N . LEU A 1 74 ? 20.493 5.968 -21.096 1.00 89.88 74 LEU A N 1
ATOM 602 C CA . LEU A 1 74 ? 19.124 6.437 -21.321 1.00 89.88 74 LEU A CA 1
ATOM 603 C C . LEU A 1 74 ? 19.042 7.502 -22.414 1.00 89.88 74 LEU A C 1
ATOM 605 O O . LEU A 1 74 ? 18.154 7.434 -23.259 1.00 89.88 74 LEU A O 1
ATOM 609 N N . LYS A 1 75 ? 19.981 8.453 -22.458 1.00 89.19 75 LYS A N 1
ATOM 610 C CA . LYS A 1 75 ? 20.063 9.438 -23.549 1.00 89.19 75 LYS A CA 1
ATOM 611 C C . LYS A 1 75 ? 20.252 8.761 -24.905 1.00 89.19 75 LYS A C 1
ATOM 613 O O . LYS A 1 75 ? 19.590 9.135 -25.868 1.00 89.19 75 LYS A O 1
ATOM 618 N N . SER A 1 76 ? 21.121 7.752 -24.974 1.00 89.75 76 SER A N 1
ATOM 619 C CA . SER A 1 76 ? 21.327 6.948 -26.182 1.00 89.75 76 SER A CA 1
ATOM 620 C C . SER A 1 76 ? 20.055 6.201 -26.588 1.00 89.75 76 SER A C 1
ATOM 622 O O . SER A 1 76 ? 19.647 6.283 -27.745 1.00 89.75 76 SER A O 1
ATOM 624 N N . LEU A 1 77 ? 19.385 5.541 -25.635 1.00 87.94 77 LEU A N 1
ATOM 625 C CA . LEU A 1 77 ? 18.119 4.847 -25.873 1.00 87.94 77 LEU A CA 1
ATOM 626 C C . LEU A 1 77 ? 17.065 5.799 -26.456 1.00 87.94 77 LEU A C 1
ATOM 628 O O . LEU A 1 77 ? 16.460 5.477 -27.472 1.00 87.94 77 LEU A O 1
ATOM 632 N N . ASN A 1 78 ? 16.905 6.988 -25.870 1.00 85.12 78 ASN A N 1
ATOM 633 C CA . ASN A 1 78 ? 15.921 7.978 -26.316 1.00 85.12 78 ASN A CA 1
ATOM 634 C C . ASN A 1 78 ? 16.235 8.534 -27.715 1.00 85.12 78 ASN A C 1
ATOM 636 O O . ASN A 1 78 ? 15.322 8.760 -28.501 1.00 85.12 78 ASN A O 1
ATOM 640 N N . ASN A 1 79 ? 17.515 8.731 -28.047 1.00 84.31 79 ASN A N 1
ATOM 641 C CA . ASN A 1 79 ? 17.932 9.226 -29.365 1.00 84.31 79 ASN A CA 1
ATOM 642 C C . ASN A 1 79 ? 17.702 8.207 -30.493 1.00 84.31 79 ASN A C 1
ATOM 644 O O . ASN A 1 79 ? 17.605 8.598 -31.655 1.00 84.31 79 ASN A O 1
ATOM 648 N N . ASN A 1 80 ? 17.636 6.914 -30.166 1.00 77.62 80 ASN A N 1
ATOM 649 C CA . ASN A 1 80 ? 17.413 5.843 -31.138 1.00 77.62 80 ASN A CA 1
ATOM 650 C C . ASN A 1 80 ? 15.928 5.637 -31.481 1.00 77.62 80 ASN A C 1
ATOM 652 O O . ASN A 1 80 ? 15.619 4.859 -32.384 1.00 77.62 80 ASN A O 1
ATOM 656 N N . VAL A 1 81 ? 15.010 6.328 -30.799 1.00 76.44 81 VAL A N 1
ATOM 657 C CA . VAL A 1 81 ? 13.575 6.285 -31.099 1.00 76.44 81 VAL A CA 1
ATOM 658 C C . VAL A 1 81 ? 13.270 7.302 -32.202 1.00 76.44 81 VAL A C 1
ATOM 660 O O . VAL A 1 81 ? 13.270 8.509 -31.969 1.00 76.44 81 VAL A O 1
ATOM 663 N N . SER A 1 82 ? 13.027 6.830 -33.427 1.00 56.16 82 SER A N 1
ATOM 664 C CA . SER A 1 82 ? 12.540 7.681 -34.522 1.00 56.16 82 SER A CA 1
ATOM 665 C C . SER A 1 82 ? 11.132 8.212 -34.223 1.00 56.16 82 SER A C 1
ATOM 667 O O . SER A 1 82 ? 10.337 7.507 -33.608 1.00 56.16 82 SER A O 1
ATOM 669 N N . GLU A 1 83 ? 10.818 9.434 -34.674 1.00 53.28 83 GLU A N 1
ATOM 670 C CA . GLU A 1 83 ? 9.519 10.100 -34.482 1.00 53.28 83 GLU A CA 1
ATOM 671 C C . GLU A 1 83 ? 8.332 9.159 -34.758 1.00 53.28 83 GLU A C 1
ATOM 673 O O . GLU A 1 83 ? 8.025 8.832 -35.904 1.00 53.28 83 GLU A O 1
ATOM 678 N N . GLY A 1 84 ? 7.661 8.743 -33.682 1.00 55.41 84 GLY A N 1
ATOM 679 C CA . GLY A 1 84 ? 6.509 7.847 -33.716 1.00 55.41 84 GLY A CA 1
ATOM 680 C C . GLY A 1 84 ? 6.769 6.555 -32.952 1.00 55.41 84 GLY A C 1
ATOM 681 O O . GLY A 1 84 ? 7.170 5.551 -33.532 1.00 55.41 84 GLY A O 1
ATOM 682 N N . ILE A 1 85 ? 6.471 6.562 -31.651 1.00 57.59 85 ILE A N 1
ATOM 683 C CA . ILE A 1 85 ? 6.323 5.331 -30.871 1.00 57.59 85 ILE A CA 1
ATOM 684 C C . ILE A 1 85 ? 5.025 4.662 -31.351 1.00 57.59 85 ILE A C 1
ATOM 686 O O . ILE A 1 85 ? 3.937 4.981 -30.877 1.00 57.59 85 ILE A O 1
ATOM 690 N N . GLY A 1 86 ? 5.122 3.834 -32.394 1.00 57.19 86 GLY A N 1
ATOM 691 C CA . GLY A 1 86 ? 4.033 2.965 -32.846 1.00 57.19 86 GLY A CA 1
ATOM 692 C C . GLY A 1 86 ? 3.837 1.772 -31.900 1.00 57.19 86 GLY A C 1
ATOM 693 O O . GLY A 1 86 ? 4.232 1.818 -30.736 1.00 57.19 86 GLY A O 1
ATOM 694 N N . ASP A 1 87 ? 3.301 0.662 -32.414 1.00 51.78 87 ASP A N 1
ATOM 695 C CA . ASP A 1 87 ? 3.098 -0.587 -31.652 1.00 51.78 87 ASP A CA 1
ATOM 696 C C . ASP A 1 87 ? 4.407 -1.192 -31.065 1.00 51.78 87 ASP A C 1
ATOM 698 O O . ASP A 1 87 ? 4.352 -2.076 -30.214 1.00 51.78 87 ASP A O 1
ATOM 702 N N . GLU A 1 88 ? 5.586 -0.685 -31.454 1.00 58.12 88 GLU A N 1
ATOM 703 C CA . GLU A 1 88 ? 6.919 -1.040 -30.920 1.00 58.12 88 GLU A CA 1
ATOM 704 C C . GLU A 1 88 ? 7.286 -0.325 -29.599 1.00 58.12 88 GLU A C 1
ATOM 706 O O . GLU A 1 88 ? 8.367 -0.532 -29.046 1.00 58.12 88 GLU A O 1
ATOM 711 N N . GLY A 1 89 ? 6.398 0.512 -29.050 1.00 70.88 89 GLY A N 1
ATOM 712 C CA . GLY A 1 89 ? 6.680 1.265 -27.823 1.00 70.88 89 GLY A CA 1
ATOM 713 C C . GLY A 1 89 ? 6.921 0.415 -26.584 1.00 70.88 89 GLY A C 1
ATOM 714 O O . GLY A 1 89 ? 7.692 0.811 -25.710 1.00 70.88 89 GLY A O 1
ATOM 715 N N . TYR A 1 90 ? 6.312 -0.769 -26.512 1.00 73.94 90 TYR A N 1
ATOM 716 C CA . TYR A 1 90 ? 6.435 -1.636 -25.343 1.00 73.94 90 TYR A CA 1
ATOM 717 C C . TYR A 1 90 ? 7.888 -2.042 -25.067 1.00 73.94 90 TYR A C 1
ATOM 719 O O . TYR A 1 90 ? 8.341 -1.934 -23.928 1.00 73.94 90 TYR A O 1
ATOM 727 N N . ASP A 1 91 ? 8.635 -2.443 -26.099 1.00 80.50 91 ASP A N 1
ATOM 728 C CA . ASP A 1 91 ? 10.028 -2.877 -25.948 1.00 80.50 91 ASP A CA 1
ATOM 729 C C . ASP A 1 91 ? 10.931 -1.724 -25.502 1.00 80.50 91 ASP A C 1
ATOM 731 O O . ASP A 1 91 ? 11.782 -1.905 -24.628 1.00 80.50 91 ASP A O 1
ATOM 735 N N . TYR A 1 92 ? 10.698 -0.519 -26.032 1.00 86.12 92 TYR A N 1
ATOM 736 C CA . TYR A 1 92 ? 11.395 0.689 -25.594 1.00 86.12 92 TYR A CA 1
ATOM 737 C C . TYR A 1 92 ? 11.138 0.980 -24.110 1.00 86.12 92 TYR A C 1
ATOM 739 O O . TYR A 1 92 ? 12.089 1.127 -23.336 1.00 86.12 92 TYR A O 1
ATOM 747 N N . TYR A 1 93 ? 9.871 1.021 -23.685 1.00 84.94 93 TYR A N 1
ATOM 748 C CA . TYR A 1 93 ? 9.532 1.324 -22.295 1.00 84.94 93 TYR A CA 1
ATOM 749 C C . TYR A 1 93 ? 9.993 0.224 -21.331 1.00 84.94 93 TYR A C 1
ATOM 751 O O . TYR A 1 93 ? 10.433 0.520 -20.218 1.00 84.94 93 TYR A O 1
ATOM 759 N N . LEU A 1 94 ? 9.960 -1.040 -21.758 1.00 85.06 94 LEU A N 1
ATOM 760 C CA . LEU A 1 94 ? 10.478 -2.162 -20.984 1.00 85.06 94 LEU A CA 1
ATOM 761 C C . LEU A 1 94 ? 11.993 -2.067 -20.804 1.00 85.06 94 LEU A C 1
ATOM 763 O O . LEU A 1 94 ? 12.489 -2.242 -19.689 1.00 85.06 94 LEU A O 1
ATOM 767 N N . GLU A 1 95 ? 12.736 -1.774 -21.869 1.00 88.62 95 GLU A N 1
ATOM 768 C CA . GLU A 1 95 ? 14.189 -1.632 -21.791 1.00 88.62 95 GLU A CA 1
ATOM 769 C C . GLU A 1 95 ? 14.589 -0.431 -20.932 1.00 88.62 95 GLU A C 1
ATOM 771 O O . GLU A 1 95 ? 15.453 -0.531 -20.058 1.00 88.62 95 GLU A O 1
ATOM 776 N N . ARG A 1 96 ? 13.875 0.682 -21.086 1.00 89.19 96 ARG A N 1
ATOM 777 C CA . ARG A 1 96 ? 14.028 1.855 -20.233 1.00 89.19 96 ARG A CA 1
ATOM 778 C C . ARG A 1 96 ? 13.791 1.530 -18.756 1.00 89.19 96 ARG A C 1
ATOM 780 O O . ARG A 1 96 ? 14.621 1.879 -17.915 1.00 89.19 96 ARG A O 1
ATOM 787 N N . ALA A 1 97 ? 12.700 0.835 -18.433 1.00 89.81 97 ALA A N 1
ATOM 788 C CA . ALA A 1 97 ? 12.383 0.423 -17.067 1.00 89.81 97 ALA A CA 1
ATOM 789 C C . ALA A 1 97 ? 13.479 -0.474 -16.465 1.00 89.81 97 ALA A C 1
ATOM 791 O O . ALA A 1 97 ? 13.837 -0.300 -15.298 1.00 89.81 97 ALA A O 1
ATOM 792 N N . LYS A 1 98 ? 14.078 -1.379 -17.256 1.00 91.88 98 LYS A N 1
ATOM 793 C CA . LYS A 1 98 ? 15.228 -2.189 -16.810 1.00 91.88 98 LYS A CA 1
ATOM 794 C C . LYS A 1 98 ? 16.431 -1.318 -16.464 1.00 91.88 98 LYS A C 1
ATOM 796 O O . LYS A 1 98 ? 17.056 -1.540 -15.430 1.00 91.88 98 LYS A O 1
ATOM 801 N N . ILE A 1 99 ? 16.763 -0.336 -17.303 1.00 93.56 99 ILE A N 1
ATOM 802 C CA . ILE A 1 99 ? 17.904 0.562 -17.074 1.00 93.56 99 ILE A CA 1
ATOM 803 C C . ILE A 1 99 ? 17.697 1.379 -15.792 1.00 93.56 99 ILE A C 1
ATOM 805 O O . ILE A 1 99 ? 18.595 1.439 -14.950 1.00 93.56 99 ILE A O 1
ATOM 809 N N . ILE A 1 100 ? 16.498 1.943 -15.599 1.00 93.62 100 ILE A N 1
ATOM 810 C CA . ILE A 1 100 ? 16.132 2.675 -14.376 1.00 93.62 100 ILE A CA 1
ATOM 811 C C . ILE A 1 100 ? 16.262 1.759 -13.155 1.00 93.62 100 ILE A C 1
ATOM 813 O O . ILE A 1 100 ? 16.923 2.107 -12.178 1.00 93.62 100 ILE A O 1
ATOM 817 N N . HIS A 1 101 ? 15.691 0.557 -13.213 1.00 94.94 101 HIS A N 1
ATOM 818 C CA . HIS A 1 101 ? 15.753 -0.397 -12.109 1.00 94.94 101 HIS A CA 1
ATOM 819 C C . HIS A 1 101 ? 17.185 -0.831 -11.768 1.00 94.94 101 HIS A C 1
ATOM 821 O O . HIS A 1 101 ? 17.524 -0.965 -10.588 1.00 94.94 101 HIS A O 1
ATOM 827 N N . GLN A 1 102 ? 18.053 -0.998 -12.768 1.00 96.00 102 GLN A N 1
ATOM 828 C CA . GLN A 1 102 ? 19.474 -1.272 -12.552 1.00 96.00 102 GLN A CA 1
ATOM 829 C C . GLN A 1 102 ? 20.171 -0.106 -11.847 1.00 96.00 102 GLN A C 1
ATOM 831 O O . GLN A 1 102 ? 20.887 -0.340 -10.870 1.00 96.00 102 GLN A O 1
ATOM 836 N N . ALA A 1 103 ? 19.922 1.132 -12.284 1.00 96.06 103 ALA A N 1
ATOM 837 C CA . ALA A 1 103 ? 20.449 2.329 -11.634 1.00 96.06 103 ALA A CA 1
ATOM 838 C C . ALA A 1 103 ? 20.006 2.400 -10.164 1.00 96.06 103 ALA A C 1
ATOM 840 O O . ALA A 1 103 ? 20.840 2.532 -9.265 1.00 96.06 103 ALA A O 1
ATOM 841 N N . MET A 1 104 ? 18.713 2.185 -9.897 1.00 96.00 104 MET A N 1
ATOM 842 C CA . MET A 1 104 ? 18.171 2.109 -8.538 1.00 96.00 104 MET A CA 1
ATOM 843 C C . MET A 1 104 ? 18.818 0.990 -7.717 1.00 96.00 104 MET A C 1
ATOM 845 O O . MET A 1 104 ? 19.221 1.201 -6.577 1.00 96.00 104 MET A O 1
ATOM 849 N N . SER A 1 105 ? 18.995 -0.196 -8.290 1.00 96.44 105 SER A N 1
ATOM 850 C CA . SER A 1 105 ? 19.617 -1.325 -7.593 1.00 96.44 105 SER A CA 1
ATOM 851 C C . SER A 1 105 ? 21.071 -1.040 -7.199 1.00 96.44 105 SER A C 1
ATOM 853 O O . SER A 1 105 ? 21.500 -1.405 -6.100 1.00 96.44 105 SER A O 1
ATOM 855 N N . VAL A 1 106 ? 21.836 -0.371 -8.067 1.00 96.75 106 VAL A N 1
ATOM 856 C CA . VAL A 1 106 ? 23.203 0.077 -7.758 1.00 96.75 106 VAL A CA 1
ATOM 857 C C . VAL A 1 106 ? 23.192 1.154 -6.677 1.00 96.75 106 VAL A C 1
ATOM 859 O O . VAL A 1 106 ? 23.954 1.059 -5.714 1.00 96.75 106 VAL A O 1
ATOM 862 N N . TYR A 1 107 ? 22.301 2.137 -6.789 1.00 96.06 107 TYR A N 1
ATOM 863 C CA . TYR A 1 107 ? 22.172 3.202 -5.802 1.00 96.06 107 TYR A CA 1
ATOM 864 C C . TYR A 1 107 ? 21.831 2.656 -4.412 1.00 96.06 107 TYR A C 1
ATOM 866 O O . TYR A 1 107 ? 22.536 2.961 -3.451 1.00 96.06 107 TYR A O 1
ATOM 874 N N . ALA A 1 108 ? 20.826 1.783 -4.308 1.00 95.69 108 ALA A N 1
ATOM 875 C CA . ALA A 1 108 ? 20.420 1.152 -3.055 1.00 95.69 108 ALA A CA 1
ATOM 876 C C . ALA A 1 108 ? 21.571 0.377 -2.403 1.00 95.69 108 ALA A C 1
ATOM 878 O O . ALA A 1 108 ? 21.800 0.493 -1.199 1.00 95.69 108 ALA A O 1
ATOM 879 N N . ARG A 1 109 ? 22.350 -0.369 -3.198 1.00 96.00 109 ARG A N 1
ATOM 880 C CA . ARG A 1 109 ? 23.527 -1.102 -2.706 1.00 96.00 109 ARG A CA 1
ATOM 881 C C . ARG A 1 109 ? 24.577 -0.168 -2.101 1.00 96.00 109 ARG A C 1
ATOM 883 O O . ARG A 1 109 ? 25.166 -0.505 -1.079 1.00 96.00 109 ARG A O 1
ATOM 890 N N . ASN A 1 110 ? 24.782 1.000 -2.706 1.00 95.69 110 ASN A N 1
ATOM 891 C CA . ASN A 1 110 ? 25.757 1.987 -2.243 1.00 95.69 110 ASN A CA 1
ATOM 892 C C . ASN A 1 110 ? 25.263 2.811 -1.039 1.00 95.69 110 ASN A C 1
ATOM 894 O O . ASN A 1 110 ? 26.084 3.381 -0.325 1.00 95.69 110 ASN A O 1
ATOM 898 N N . HIS A 1 111 ? 23.950 2.849 -0.788 1.00 95.06 111 HIS A N 1
ATOM 899 C CA . HIS A 1 111 ? 23.322 3.677 0.253 1.00 95.06 111 HIS A CA 1
ATOM 900 C C . HIS A 1 111 ? 22.637 2.858 1.359 1.00 95.06 111 HIS A C 1
ATOM 902 O O . HIS A 1 111 ? 21.753 3.356 2.053 1.00 95.06 111 HIS A O 1
ATOM 908 N N . GLY A 1 112 ? 23.068 1.609 1.557 1.00 91.81 112 GLY A N 1
ATOM 909 C CA . GLY A 1 112 ? 22.680 0.805 2.719 1.00 91.81 112 GLY A CA 1
ATOM 910 C C . GLY A 1 112 ? 21.319 0.114 2.621 1.00 91.81 112 GLY A C 1
ATOM 911 O O . GLY A 1 112 ? 20.819 -0.341 3.644 1.00 91.81 112 GLY A O 1
ATOM 912 N N . GLY A 1 113 ? 20.739 -0.000 1.425 1.00 92.94 113 GLY A N 1
ATOM 913 C CA . GLY A 1 113 ? 19.475 -0.700 1.197 1.00 92.94 113 GLY A CA 1
ATOM 914 C C . GLY A 1 113 ? 18.437 0.147 0.472 1.00 92.94 113 GLY A C 1
ATOM 915 O O . GLY A 1 113 ? 18.706 1.250 0.000 1.00 92.94 113 GLY A O 1
ATOM 916 N N . ALA A 1 114 ? 17.225 -0.387 0.362 1.00 93.50 114 ALA A N 1
ATOM 917 C CA . ALA A 1 114 ? 16.133 0.280 -0.340 1.00 93.50 114 ALA A CA 1
ATOM 918 C C . ALA A 1 114 ? 15.537 1.447 0.473 1.00 93.50 114 ALA A C 1
ATOM 920 O O . ALA A 1 114 ? 14.712 2.203 -0.034 1.00 93.50 114 ALA A O 1
ATOM 921 N N . GLU A 1 115 ? 15.881 1.587 1.756 1.00 92.25 115 GLU A N 1
ATOM 922 C CA . GLU A 1 115 ? 15.402 2.646 2.651 1.00 92.25 115 GLU A CA 1
ATOM 923 C C . GLU A 1 115 ? 15.871 4.035 2.205 1.00 92.25 115 GLU A C 1
ATOM 925 O O . GLU A 1 115 ? 15.209 5.028 2.506 1.00 92.25 115 GLU A O 1
ATOM 930 N N . CYS A 1 116 ? 16.958 4.110 1.428 1.00 92.75 116 CYS A N 1
ATOM 931 C CA . CYS A 1 116 ? 17.432 5.358 0.832 1.00 92.75 116 CYS A CA 1
ATOM 932 C C . CYS A 1 116 ? 16.389 6.019 -0.089 1.00 92.75 116 CYS A C 1
ATOM 934 O O . CYS A 1 116 ? 16.407 7.235 -0.257 1.00 92.75 116 CYS A O 1
ATOM 936 N N . PHE A 1 117 ? 15.437 5.251 -0.628 1.00 93.19 117 PHE A N 1
ATOM 937 C CA . PHE A 1 117 ? 14.384 5.775 -1.497 1.00 93.19 117 PHE A CA 1
ATOM 938 C C . PHE A 1 117 ? 13.210 6.413 -0.752 1.00 93.19 117 PHE A C 1
ATOM 940 O O . PHE A 1 117 ? 12.385 7.069 -1.388 1.00 93.19 117 PHE A O 1
ATOM 947 N N . ASN A 1 118 ? 13.123 6.264 0.575 1.00 87.31 118 ASN A N 1
ATOM 948 C CA . ASN A 1 118 ? 12.017 6.821 1.360 1.00 87.31 118 ASN A CA 1
ATOM 949 C C . ASN A 1 118 ? 11.990 8.353 1.290 1.00 87.31 118 ASN A C 1
ATOM 951 O O . ASN A 1 118 ? 10.931 8.948 1.129 1.00 87.31 118 ASN A O 1
ATOM 955 N N . THR A 1 119 ? 13.157 8.996 1.367 1.00 85.50 119 THR A N 1
ATOM 956 C CA . THR A 1 119 ? 13.281 10.461 1.286 1.00 85.50 119 THR A CA 1
ATOM 957 C C . THR A 1 119 ? 13.145 10.995 -0.139 1.00 85.50 119 THR A C 1
ATOM 959 O O . THR A 1 119 ? 12.902 12.183 -0.318 1.00 85.50 119 THR A O 1
ATOM 962 N N . MET A 1 120 ? 13.289 10.128 -1.144 1.00 88.56 120 MET A N 1
ATOM 963 C CA . MET A 1 120 ? 13.194 10.476 -2.564 1.00 88.56 120 MET A CA 1
ATOM 964 C C . MET A 1 120 ? 11.801 10.236 -3.150 1.00 88.56 120 MET A C 1
ATOM 966 O O . MET A 1 120 ? 11.560 10.601 -4.292 1.00 88.56 120 MET A O 1
ATOM 970 N N . GLY A 1 121 ? 10.905 9.578 -2.407 1.00 86.94 121 GLY A N 1
ATOM 971 C CA . GLY A 1 121 ? 9.594 9.177 -2.920 1.00 86.94 121 GLY A CA 1
ATOM 972 C C . GLY A 1 121 ? 9.637 8.032 -3.941 1.00 86.94 121 GLY A C 1
ATOM 973 O O . GLY A 1 121 ? 8.635 7.773 -4.590 1.00 86.94 121 GLY A O 1
ATOM 974 N N . LEU A 1 122 ? 10.762 7.317 -4.065 1.00 91.31 122 LEU A N 1
ATOM 975 C CA . LEU A 1 122 ? 10.966 6.278 -5.090 1.00 91.31 122 LEU A CA 1
ATOM 976 C C . LEU A 1 122 ? 10.795 4.847 -4.571 1.00 91.31 122 LEU A C 1
ATOM 978 O O . LEU A 1 122 ? 10.987 3.876 -5.303 1.00 91.31 122 LEU A O 1
ATOM 982 N N . ARG A 1 123 ? 10.460 4.686 -3.286 1.00 92.31 123 ARG A N 1
ATOM 983 C CA . ARG A 1 123 ? 10.399 3.367 -2.644 1.00 92.31 123 ARG A CA 1
ATOM 984 C C . ARG A 1 123 ? 9.331 2.470 -3.280 1.00 92.31 123 ARG A C 1
ATOM 986 O O . ARG A 1 123 ? 9.588 1.284 -3.491 1.00 92.31 123 ARG A O 1
ATOM 993 N N . LYS A 1 124 ? 8.168 3.038 -3.609 1.00 92.12 124 LYS A N 1
ATOM 994 C CA . LYS A 1 124 ? 7.062 2.333 -4.269 1.00 92.12 124 LYS A CA 1
ATOM 995 C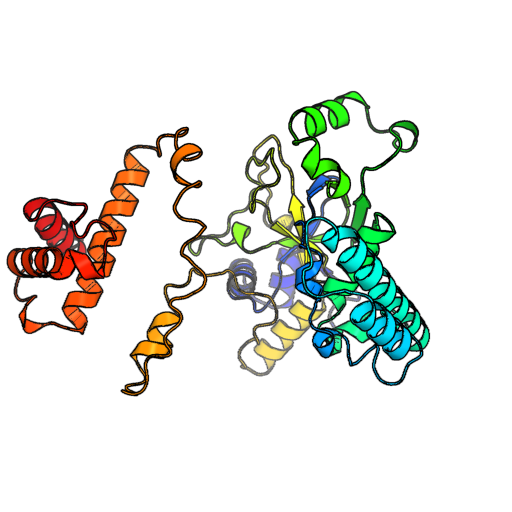 C . LYS A 1 124 ? 7.451 1.848 -5.662 1.00 92.12 124 LYS A C 1
ATOM 997 O O . LYS A 1 124 ? 7.213 0.689 -5.992 1.00 92.12 124 LYS A O 1
ATOM 1002 N N . ASP A 1 125 ? 8.091 2.706 -6.452 1.00 92.06 125 ASP A N 1
ATOM 1003 C CA . ASP A 1 125 ? 8.510 2.362 -7.812 1.00 92.06 125 ASP A CA 1
ATOM 1004 C C . ASP A 1 125 ? 9.644 1.335 -7.803 1.00 92.06 125 ASP A C 1
ATOM 1006 O O . ASP A 1 125 ? 9.620 0.387 -8.584 1.00 92.06 125 ASP A O 1
ATOM 1010 N N . PHE A 1 126 ? 10.574 1.421 -6.844 1.00 94.50 126 PHE A N 1
ATOM 1011 C CA . PHE A 1 126 ? 11.590 0.385 -6.654 1.00 94.50 126 PHE A CA 1
ATOM 1012 C C . PHE A 1 126 ? 10.976 -0.984 -6.335 1.00 94.50 126 PHE A C 1
ATOM 1014 O O . PHE A 1 126 ? 11.395 -2.002 -6.888 1.00 94.50 126 PHE A O 1
ATOM 1021 N N . ALA A 1 127 ? 9.977 -1.023 -5.448 1.00 94.56 127 ALA A N 1
ATOM 1022 C CA . ALA A 1 127 ? 9.257 -2.250 -5.120 1.00 94.56 127 ALA A CA 1
ATOM 1023 C C . ALA A 1 127 ? 8.493 -2.797 -6.335 1.00 94.56 127 ALA A C 1
ATOM 1025 O O . ALA A 1 127 ? 8.566 -3.995 -6.608 1.00 94.56 127 ALA A O 1
ATOM 1026 N N . TYR A 1 128 ? 7.836 -1.924 -7.104 1.00 93.00 128 TYR A N 1
ATOM 1027 C CA . TYR A 1 128 ? 7.167 -2.303 -8.346 1.00 93.00 128 TYR A CA 1
ATOM 1028 C C . TYR A 1 128 ? 8.146 -2.891 -9.370 1.00 93.00 128 TYR A C 1
ATOM 1030 O O . TYR A 1 128 ? 7.887 -3.964 -9.905 1.00 93.00 128 TYR A O 1
ATOM 1038 N N . PHE A 1 129 ? 9.307 -2.267 -9.594 1.00 92.88 129 PHE A N 1
ATOM 1039 C CA . PHE A 1 129 ? 10.319 -2.814 -10.502 1.00 92.88 129 PHE A CA 1
ATOM 1040 C C . PHE A 1 129 ? 10.906 -4.141 -10.009 1.00 92.88 129 PHE A C 1
ATOM 1042 O O . PHE A 1 129 ? 11.109 -5.052 -10.810 1.00 92.88 129 PHE A O 1
ATOM 1049 N N . ASN A 1 130 ? 11.131 -4.300 -8.700 1.00 94.00 130 ASN A N 1
ATOM 1050 C CA . ASN A 1 130 ? 11.542 -5.593 -8.148 1.00 94.00 130 ASN A CA 1
ATOM 1051 C C . ASN A 1 130 ? 10.502 -6.678 -8.427 1.00 94.00 130 ASN A C 1
ATOM 1053 O O . ASN A 1 130 ? 10.867 -7.797 -8.786 1.00 94.00 130 ASN A O 1
ATOM 1057 N N . TYR A 1 131 ? 9.215 -6.348 -8.319 1.00 92.19 131 TYR A N 1
ATOM 1058 C CA . TYR A 1 131 ? 8.176 -7.272 -8.734 1.00 92.19 131 TYR A CA 1
ATOM 1059 C C . TYR A 1 131 ? 8.233 -7.556 -10.240 1.00 92.19 131 TYR A C 1
ATOM 1061 O O . TYR A 1 131 ? 8.306 -8.717 -10.631 1.00 92.19 131 TYR A O 1
ATOM 1069 N N . LEU A 1 132 ? 8.250 -6.516 -11.075 1.00 88.50 132 LEU A N 1
ATOM 1070 C CA . LEU A 1 132 ? 8.227 -6.635 -12.532 1.00 88.50 132 LEU A CA 1
ATOM 1071 C C . LEU A 1 132 ? 9.371 -7.514 -13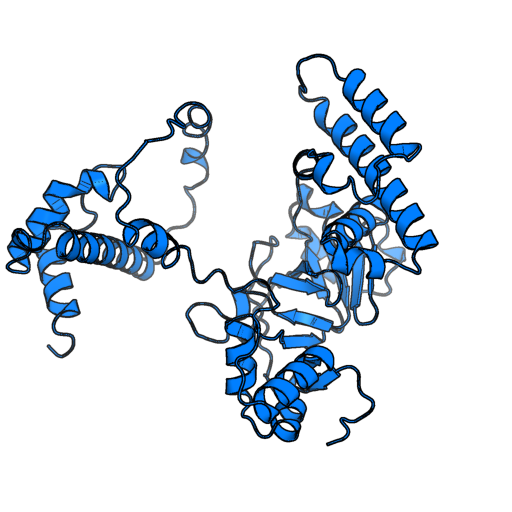.063 1.00 88.50 132 LEU A C 1
ATOM 1073 O O . LEU A 1 132 ? 9.150 -8.350 -13.935 1.00 88.50 132 LEU A O 1
ATOM 1077 N N . PHE A 1 133 ? 10.582 -7.358 -12.522 1.00 89.25 133 PHE A N 1
ATOM 1078 C CA . PHE A 1 133 ? 11.776 -8.038 -13.033 1.00 89.25 133 PHE A CA 1
ATOM 1079 C C . PHE A 1 133 ? 12.177 -9.300 -12.263 1.00 89.25 133 PHE A C 1
ATOM 1081 O O . PHE A 1 133 ? 12.894 -10.136 -12.814 1.00 89.25 133 PHE A O 1
ATOM 1088 N N . TYR A 1 134 ? 11.731 -9.475 -11.015 1.00 90.00 134 TYR A N 1
ATOM 1089 C CA . TYR A 1 134 ? 12.086 -10.644 -10.196 1.00 90.00 134 TYR A CA 1
ATOM 1090 C C . TYR A 1 134 ? 10.892 -11.442 -9.679 1.00 90.00 134 TYR A C 1
ATOM 1092 O O . TYR A 1 134 ? 11.096 -12.426 -8.967 1.00 90.00 134 TYR A O 1
ATOM 1100 N N . SER A 1 135 ? 9.661 -11.029 -9.993 1.00 89.94 135 SER A N 1
ATOM 1101 C CA . SER A 1 135 ? 8.426 -11.658 -9.512 1.00 89.94 135 SER A CA 1
ATOM 1102 C C . SER A 1 135 ? 8.400 -11.813 -7.988 1.00 89.94 135 SER A C 1
ATOM 1104 O O . SER A 1 135 ? 7.897 -12.802 -7.461 1.00 89.94 135 SER A O 1
ATOM 1106 N N . ARG A 1 136 ? 8.987 -10.869 -7.243 1.00 93.38 136 ARG A N 1
ATOM 1107 C CA . ARG A 1 136 ? 8.970 -10.887 -5.775 1.00 93.38 136 ARG A CA 1
ATOM 1108 C C . ARG A 1 136 ? 9.259 -9.520 -5.175 1.00 93.38 136 ARG A C 1
ATOM 1110 O O . ARG A 1 136 ? 10.101 -8.783 -5.682 1.00 93.38 136 ARG A O 1
ATOM 1117 N N . VAL A 1 137 ? 8.637 -9.245 -4.035 1.00 95.81 137 VAL A N 1
ATOM 1118 C CA . VAL A 1 137 ? 9.000 -8.138 -3.144 1.00 95.81 137 VAL A CA 1
ATOM 1119 C C . VAL A 1 137 ? 8.994 -8.668 -1.719 1.00 95.81 137 VAL A C 1
ATOM 1121 O O . VAL A 1 137 ? 8.048 -9.336 -1.301 1.00 95.81 137 VAL A O 1
ATOM 1124 N N . GLU A 1 138 ? 10.062 -8.395 -0.982 1.00 95.25 138 GLU A N 1
ATOM 1125 C CA . GLU A 1 138 ? 10.214 -8.803 0.410 1.00 95.25 138 GLU A CA 1
ATOM 1126 C C . GLU A 1 138 ? 10.546 -7.575 1.253 1.00 95.25 138 GLU A C 1
ATOM 1128 O O . GLU A 1 138 ? 11.465 -6.817 0.945 1.00 95.25 138 GLU A O 1
ATOM 1133 N N . GLU A 1 139 ? 9.757 -7.381 2.300 1.00 95.00 139 GLU A N 1
ATOM 1134 C CA . GLU A 1 139 ? 9.927 -6.354 3.318 1.00 95.00 139 GLU A CA 1
ATOM 1135 C C . GLU A 1 139 ? 10.041 -7.029 4.682 1.00 95.00 139 GLU A C 1
ATOM 1137 O O . GLU A 1 139 ? 9.797 -8.229 4.829 1.00 95.00 139 GLU A O 1
ATOM 1142 N N . ARG A 1 140 ? 10.363 -6.264 5.725 1.00 94.00 140 ARG A N 1
ATOM 1143 C CA . ARG A 1 140 ? 10.570 -6.831 7.061 1.00 94.00 140 ARG A CA 1
ATOM 1144 C C . ARG A 1 140 ? 9.348 -7.574 7.606 1.00 94.00 140 ARG A C 1
ATOM 1146 O O . ARG A 1 140 ? 9.504 -8.512 8.384 1.00 94.00 140 ARG A O 1
ATOM 1153 N N . PHE A 1 141 ? 8.143 -7.143 7.229 1.00 95.81 141 PHE A N 1
ATOM 1154 C CA . PHE A 1 141 ? 6.886 -7.647 7.793 1.00 95.81 141 PHE A CA 1
ATOM 1155 C C . PHE A 1 141 ? 5.962 -8.321 6.785 1.00 95.81 141 PHE A C 1
ATOM 1157 O O . PHE A 1 141 ? 4.930 -8.852 7.194 1.00 95.81 141 PHE A O 1
ATOM 1164 N N . CYS A 1 142 ? 6.295 -8.315 5.497 1.00 97.56 142 CYS A N 1
ATOM 1165 C CA . CYS A 1 142 ? 5.483 -8.976 4.488 1.00 97.56 142 CYS A CA 1
ATOM 1166 C C . CYS A 1 142 ? 6.307 -9.377 3.270 1.00 97.56 142 CYS A C 1
ATOM 1168 O O . CYS A 1 142 ? 7.415 -8.895 3.041 1.00 97.56 142 CYS A O 1
ATOM 1170 N N . SER A 1 143 ? 5.749 -10.282 2.481 1.00 96.81 143 SER A N 1
ATOM 1171 C CA . SER A 1 143 ? 6.339 -10.691 1.218 1.00 96.81 143 SER A CA 1
ATOM 1172 C C . SER A 1 143 ? 5.244 -10.990 0.216 1.00 96.81 143 SER A C 1
ATOM 1174 O O . SER A 1 143 ? 4.247 -11.625 0.574 1.00 96.81 143 SER A O 1
ATOM 1176 N N . ILE A 1 144 ? 5.487 -10.624 -1.035 1.00 95.75 144 ILE A N 1
ATOM 1177 C CA . ILE A 1 144 ? 4.688 -11.050 -2.178 1.00 95.75 144 ILE A CA 1
ATOM 1178 C C . ILE A 1 144 ? 5.581 -11.754 -3.194 1.00 95.75 144 ILE A C 1
ATOM 1180 O O . ILE A 1 144 ? 6.753 -11.404 -3.365 1.00 95.75 144 ILE A O 1
ATOM 1184 N N . LYS A 1 145 ? 5.038 -12.771 -3.856 1.00 92.19 145 LYS A N 1
ATOM 1185 C CA . LYS A 1 145 ? 5.731 -13.557 -4.878 1.00 92.19 145 LYS A CA 1
ATOM 1186 C C . LYS A 1 145 ? 4.786 -13.785 -6.044 1.00 92.19 145 LYS A C 1
ATOM 1188 O O . LYS A 1 145 ? 3.657 -14.213 -5.827 1.00 92.19 145 LYS A O 1
ATOM 1193 N N . GLY A 1 146 ? 5.252 -13.496 -7.251 1.00 87.75 146 GLY A N 1
ATOM 1194 C CA . GLY A 1 146 ? 4.525 -13.754 -8.482 1.00 87.75 146 GLY A CA 1
ATOM 1195 C C . GLY A 1 146 ? 4.246 -15.243 -8.622 1.00 87.75 146 GLY A C 1
ATOM 1196 O O . GLY A 1 146 ? 5.064 -16.086 -8.252 1.00 87.75 146 GLY A O 1
ATOM 1197 N N . SER A 1 147 ? 3.072 -15.563 -9.144 1.00 68.00 147 SER A N 1
ATOM 1198 C CA . SER A 1 147 ? 2.609 -16.940 -9.304 1.00 68.00 147 SER A CA 1
ATOM 1199 C C . SER A 1 147 ? 3.130 -17.624 -10.581 1.00 68.00 147 SER A C 1
ATOM 1201 O O . SER A 1 147 ? 2.738 -18.750 -10.878 1.00 68.00 147 SER A O 1
ATOM 1203 N N . GLY A 1 148 ? 4.011 -16.967 -11.344 1.00 56.66 148 GLY A N 1
ATOM 1204 C CA . GLY A 1 148 ? 4.564 -17.467 -12.603 1.00 56.66 148 GLY A CA 1
ATOM 1205 C C . GLY A 1 148 ? 5.621 -18.568 -12.434 1.00 56.66 148 GLY A C 1
ATOM 1206 O O . GLY A 1 148 ? 6.737 -18.293 -12.006 1.00 56.66 148 GLY A O 1
ATOM 1207 N N . LEU A 1 149 ? 5.266 -19.781 -12.886 1.00 42.84 149 LEU A N 1
ATOM 1208 C CA . LEU A 1 149 ? 6.113 -20.946 -13.220 1.00 42.84 149 LEU A CA 1
ATOM 1209 C C . LEU A 1 149 ? 6.604 -21.854 -12.071 1.00 42.84 149 LEU A C 1
ATOM 1211 O O . LEU A 1 149 ? 7.797 -22.034 -11.850 1.00 42.84 149 LEU A O 1
ATOM 1215 N N . SER A 1 150 ? 5.663 -22.536 -11.412 1.00 37.91 150 SER A N 1
ATOM 1216 C CA . SER A 1 150 ? 5.497 -24.006 -11.479 1.00 37.91 150 SER A CA 1
ATOM 1217 C C . SER A 1 150 ? 4.609 -24.467 -10.311 1.00 37.91 150 SER A C 1
ATOM 1219 O O . SER A 1 150 ? 4.982 -24.235 -9.157 1.00 37.91 150 SER A O 1
ATOM 1221 N N . PRO A 1 151 ? 3.502 -25.195 -10.558 1.00 38.50 151 PRO A N 1
ATOM 1222 C CA . PRO A 1 151 ? 2.723 -25.861 -9.506 1.00 38.50 151 PRO A CA 1
ATOM 1223 C C . PRO A 1 151 ? 3.574 -26.779 -8.612 1.00 38.50 151 PRO A C 1
ATOM 1225 O O . PRO A 1 151 ? 3.203 -27.071 -7.485 1.00 38.50 151 PRO A O 1
ATOM 1228 N N . SER A 1 152 ? 4.755 -27.201 -9.081 1.00 37.50 152 SER A N 1
ATOM 1229 C CA . SER A 1 152 ? 5.669 -28.072 -8.337 1.00 37.50 152 SER A CA 1
ATOM 1230 C C . SER A 1 152 ? 6.425 -27.392 -7.188 1.00 37.50 152 SER A C 1
ATOM 1232 O O . SER A 1 152 ? 7.153 -28.076 -6.475 1.00 37.50 152 SER A O 1
ATOM 1234 N N . ALA A 1 153 ? 6.346 -26.063 -7.046 1.00 35.56 153 ALA A N 1
ATOM 1235 C CA . ALA A 1 153 ? 7.049 -25.321 -5.993 1.00 35.56 153 ALA A CA 1
ATOM 1236 C C . ALA A 1 153 ? 6.197 -25.091 -4.732 1.00 35.56 153 ALA A C 1
ATOM 1238 O O . ALA A 1 153 ? 6.715 -24.597 -3.728 1.00 35.56 153 ALA A O 1
ATOM 1239 N N . PHE A 1 154 ? 4.913 -25.447 -4.774 1.00 38.59 154 PHE A N 1
ATOM 1240 C CA . PHE A 1 154 ? 3.982 -25.253 -3.674 1.00 38.59 154 PHE A CA 1
ATOM 1241 C C . PHE A 1 154 ? 3.429 -26.609 -3.228 1.00 38.59 154 PHE A C 1
ATOM 1243 O O . PHE A 1 154 ? 2.806 -27.316 -4.010 1.00 38.59 154 PHE A O 1
ATOM 1250 N N . GLU A 1 155 ? 3.616 -26.956 -1.952 1.00 38.97 155 GLU A N 1
ATOM 1251 C CA . GLU A 1 155 ? 2.842 -27.999 -1.253 1.00 38.97 155 GLU A CA 1
ATOM 1252 C C . GLU A 1 155 ? 1.406 -27.501 -0.977 1.00 38.97 155 GLU A C 1
ATOM 1254 O O . GLU A 1 155 ? 0.891 -27.616 0.131 1.00 38.97 155 GLU A O 1
ATOM 1259 N N . ILE A 1 156 ? 0.785 -26.852 -1.964 1.00 42.34 156 ILE A N 1
ATOM 1260 C CA . ILE A 1 156 ? -0.596 -26.378 -1.909 1.00 42.34 156 ILE A CA 1
ATOM 1261 C C . ILE A 1 156 ? -1.390 -27.256 -2.867 1.00 42.34 156 ILE A C 1
ATOM 1263 O O . ILE A 1 156 ? -0.916 -27.583 -3.958 1.00 42.34 156 ILE A O 1
ATOM 1267 N N . ASP A 1 157 ? -2.578 -27.655 -2.427 1.00 45.66 157 ASP A N 1
ATOM 1268 C CA . ASP A 1 157 ? -3.509 -28.464 -3.197 1.00 45.66 157 ASP A CA 1
ATOM 1269 C C . ASP A 1 157 ? -3.757 -27.793 -4.558 1.00 45.66 157 ASP A C 1
ATOM 1271 O O . ASP A 1 157 ? -4.253 -26.666 -4.642 1.00 45.66 157 ASP A O 1
ATOM 1275 N N . CYS A 1 158 ? -3.310 -28.439 -5.639 1.00 47.78 158 CYS A N 1
ATOM 1276 C CA . CYS A 1 158 ? -3.284 -27.844 -6.977 1.00 47.78 158 CYS A CA 1
ATOM 1277 C C . CYS A 1 158 ? -4.684 -27.420 -7.448 1.00 47.78 158 CYS A C 1
ATOM 1279 O O . CYS A 1 158 ? -4.795 -26.530 -8.294 1.00 47.78 158 CYS A O 1
ATOM 1281 N N . ASP A 1 159 ? -5.730 -28.016 -6.883 1.00 51.56 159 ASP A N 1
ATOM 1282 C CA . ASP A 1 159 ? -7.121 -27.778 -7.246 1.00 51.56 159 ASP A CA 1
ATOM 1283 C C . ASP A 1 159 ? -7.616 -26.379 -6.824 1.00 51.56 159 ASP A C 1
ATOM 1285 O O . ASP A 1 159 ? -8.264 -25.705 -7.627 1.00 51.56 159 ASP A O 1
ATOM 1289 N N . GLU A 1 160 ? -7.228 -25.877 -5.644 1.00 51.66 160 GLU A N 1
ATOM 1290 C CA . GLU A 1 160 ? -7.657 -24.563 -5.121 1.00 51.66 160 GLU A CA 1
ATOM 1291 C C . GLU A 1 160 ? -7.044 -23.403 -5.931 1.00 51.66 160 GLU A C 1
ATOM 1293 O O . GLU A 1 160 ? -7.725 -22.461 -6.340 1.00 51.66 160 GLU A O 1
ATOM 1298 N N . TYR A 1 161 ? -5.759 -23.519 -6.282 1.00 52.88 161 TYR A N 1
ATOM 1299 C CA . TYR A 1 161 ? -5.073 -22.566 -7.163 1.00 52.88 161 TYR A CA 1
ATOM 1300 C C . TYR A 1 161 ? -5.671 -22.551 -8.580 1.00 52.88 161 TYR A C 1
ATOM 1302 O O . TYR A 1 161 ? -5.841 -21.484 -9.177 1.00 52.88 161 TYR A O 1
ATOM 1310 N N . HIS A 1 162 ? -6.031 -23.723 -9.119 1.00 56.03 162 HIS A N 1
ATOM 1311 C CA . HIS A 1 162 ? -6.670 -23.811 -10.432 1.00 56.03 162 HIS A CA 1
ATOM 1312 C C . HIS A 1 162 ? -8.082 -23.213 -10.428 1.00 56.03 162 HIS A C 1
ATOM 1314 O O . HIS A 1 162 ? -8.481 -22.648 -11.442 1.00 56.03 162 HIS A O 1
ATOM 1320 N N . GLU A 1 163 ? -8.847 -23.294 -9.335 1.00 60.03 163 GLU A N 1
ATOM 1321 C CA . GLU A 1 163 ? -10.157 -22.631 -9.243 1.00 60.03 163 GLU A CA 1
ATOM 1322 C C . GLU A 1 163 ? -10.057 -21.105 -9.163 1.00 60.03 163 GLU A C 1
ATOM 1324 O O . GLU A 1 163 ? -10.828 -20.411 -9.834 1.00 60.03 163 GLU A O 1
ATOM 1329 N N . ILE A 1 164 ? -9.081 -20.573 -8.425 1.00 58.19 164 ILE A N 1
ATOM 1330 C CA . ILE A 1 164 ? -8.850 -19.125 -8.353 1.00 58.19 164 ILE A CA 1
ATOM 1331 C C . ILE A 1 164 ? -8.429 -18.594 -9.729 1.00 58.19 164 ILE A C 1
ATOM 1333 O O . ILE A 1 164 ? -9.027 -17.640 -10.224 1.00 58.19 164 ILE A O 1
ATOM 1337 N N . ILE A 1 165 ? -7.477 -19.250 -10.406 1.00 59.03 165 ILE A N 1
ATOM 1338 C CA . ILE A 1 165 ? -7.000 -18.808 -11.727 1.00 59.03 165 ILE A CA 1
ATOM 1339 C C . ILE A 1 165 ? -8.029 -19.014 -12.837 1.00 59.03 165 ILE A C 1
ATOM 1341 O O . ILE A 1 165 ? -8.105 -18.176 -13.727 1.00 59.03 165 ILE A O 1
ATOM 1345 N N . LYS A 1 166 ? -8.881 -20.049 -12.785 1.00 58.53 166 LYS A N 1
ATOM 1346 C CA . LYS A 1 166 ? -9.980 -20.221 -13.761 1.00 58.53 166 LYS A CA 1
ATOM 1347 C C . LYS A 1 166 ? -10.908 -19.006 -13.840 1.00 58.53 166 LYS A C 1
ATOM 1349 O O . LYS A 1 166 ? -11.556 -18.810 -14.865 1.00 58.53 166 LYS A O 1
ATOM 1354 N N . ASN A 1 167 ? -10.998 -18.229 -12.761 1.00 54.28 167 ASN A N 1
ATOM 1355 C CA . ASN A 1 167 ? -11.829 -17.032 -12.682 1.00 54.28 167 ASN A CA 1
ATOM 1356 C C . ASN A 1 167 ? -11.053 -15.730 -12.939 1.00 54.28 167 ASN A C 1
ATOM 1358 O O . ASN A 1 167 ? -11.681 -14.683 -13.080 1.00 54.28 167 ASN A O 1
ATOM 1362 N N . VAL A 1 168 ? -9.720 -15.785 -13.023 1.00 55.66 168 VAL A N 1
ATOM 1363 C CA . VAL A 1 168 ? -8.872 -14.631 -13.328 1.00 55.66 168 VAL A CA 1
ATOM 1364 C C . VAL A 1 168 ? -8.603 -14.610 -14.839 1.00 55.66 168 VAL A C 1
ATOM 1366 O O . VAL A 1 168 ? -8.126 -15.605 -15.382 1.00 55.66 168 VAL A O 1
ATOM 1369 N N . PRO A 1 169 ? -8.890 -13.502 -15.543 1.00 52.66 169 PRO A N 1
ATOM 1370 C CA . PRO A 1 169 ? -8.574 -13.372 -16.964 1.00 52.66 169 PRO A CA 1
ATOM 1371 C C . PRO A 1 169 ? -7.090 -13.682 -17.267 1.00 52.66 169 PRO A C 1
ATOM 1373 O O . PRO A 1 169 ? -6.203 -13.250 -16.526 1.00 52.66 169 PRO A O 1
ATOM 1376 N N . GLU A 1 170 ? -6.806 -14.436 -18.339 1.00 52.56 170 GLU A N 1
ATOM 1377 C CA . GLU A 1 170 ? -5.444 -14.893 -18.699 1.00 52.56 170 GLU A CA 1
ATOM 1378 C C . GLU A 1 170 ? -4.428 -13.737 -18.835 1.00 52.56 170 GLU A C 1
ATOM 1380 O O . GLU A 1 170 ? -3.247 -13.900 -18.526 1.00 52.56 170 GLU A O 1
ATOM 1385 N N . ASP A 1 171 ? -4.885 -12.546 -19.226 1.00 51.88 171 ASP A N 1
ATOM 1386 C CA . ASP A 1 171 ? -4.104 -11.311 -19.374 1.00 51.88 171 ASP A CA 1
ATOM 1387 C C . ASP A 1 171 ? -3.666 -10.677 -18.039 1.00 51.88 171 ASP A C 1
ATOM 1389 O O . ASP A 1 171 ? -2.751 -9.853 -18.008 1.00 51.88 171 ASP A O 1
ATOM 1393 N N . VAL A 1 172 ? -4.262 -11.086 -16.915 1.00 54.00 172 VAL A N 1
ATOM 1394 C CA . VAL A 1 172 ? -3.937 -10.590 -15.565 1.00 54.00 172 VAL A CA 1
ATOM 1395 C C . VAL A 1 172 ? -2.883 -11.465 -14.867 1.00 54.00 172 VAL A C 1
ATOM 1397 O O . VAL A 1 172 ? -2.281 -11.052 -13.871 1.00 54.00 172 VAL A O 1
ATOM 1400 N N . SER A 1 173 ? -2.576 -12.639 -15.428 1.00 64.62 173 SER A N 1
ATOM 1401 C CA . SER A 1 173 ? -1.696 -13.651 -14.833 1.00 64.62 173 SER A CA 1
ATOM 1402 C C . SER A 1 173 ? -0.312 -13.172 -14.352 1.00 64.62 173 SER A C 1
ATOM 1404 O O . SER A 1 173 ? 0.098 -13.659 -13.295 1.00 64.62 173 SER A O 1
ATOM 1406 N N . PRO A 1 174 ? 0.442 -12.275 -15.032 1.00 70.75 174 PRO A N 1
ATOM 1407 C CA . PRO A 1 174 ? 1.793 -11.924 -14.576 1.00 70.75 174 PRO A CA 1
ATOM 1408 C C . PRO A 1 174 ? 1.801 -11.031 -13.327 1.00 70.75 174 PRO A C 1
ATOM 1410 O O . PRO A 1 174 ? 2.827 -10.908 -12.660 1.00 70.75 174 PRO A O 1
ATOM 1413 N N . PHE A 1 175 ? 0.663 -10.429 -12.975 1.00 81.44 175 PHE A N 1
ATOM 1414 C CA . PHE A 1 175 ? 0.528 -9.548 -11.813 1.00 81.44 175 PHE A CA 1
ATOM 1415 C C . PHE A 1 175 ? -0.162 -10.215 -10.621 1.00 81.44 175 PHE A C 1
ATOM 1417 O O . PHE A 1 175 ? -0.390 -9.556 -9.604 1.00 81.44 175 PHE A O 1
ATOM 1424 N N . ILE A 1 176 ? -0.480 -11.508 -10.732 1.00 86.62 176 ILE A N 1
ATOM 1425 C CA . ILE A 1 176 ? -1.005 -12.299 -9.624 1.00 86.62 176 ILE A CA 1
ATOM 1426 C C . ILE A 1 176 ? 0.127 -12.693 -8.684 1.00 86.62 176 ILE A C 1
ATOM 1428 O O . ILE A 1 176 ? 1.183 -13.183 -9.094 1.00 86.62 176 ILE A O 1
ATOM 1432 N N . VAL A 1 177 ? -0.122 -12.491 -7.394 1.00 90.00 177 VAL A N 1
ATOM 1433 C CA . VAL A 1 177 ? 0.833 -12.757 -6.329 1.00 90.00 177 VAL A CA 1
ATOM 1434 C C . VAL A 1 177 ? 0.242 -13.657 -5.263 1.00 90.00 177 VAL A C 1
ATOM 1436 O O . VAL A 1 177 ? -0.909 -13.495 -4.869 1.00 90.00 177 VAL A O 1
ATOM 1439 N N . SER A 1 178 ? 1.063 -14.558 -4.733 1.00 91.50 178 SER A N 1
ATOM 1440 C CA . SER A 1 178 ? 0.878 -15.047 -3.371 1.00 91.50 178 SER A CA 1
ATOM 1441 C C . SER A 1 178 ? 1.435 -14.006 -2.407 1.00 91.50 178 SER A C 1
ATOM 1443 O O . SER A 1 178 ? 2.517 -13.456 -2.628 1.00 91.50 178 SER A O 1
ATOM 1445 N N . MET A 1 179 ? 0.703 -13.740 -1.333 1.00 94.50 179 MET A N 1
ATOM 1446 C CA . MET A 1 179 ? 1.051 -12.743 -0.331 1.00 94.50 179 MET A CA 1
ATOM 1447 C C . MET A 1 179 ? 0.919 -13.301 1.087 1.00 94.50 179 MET A C 1
ATOM 1449 O O . MET A 1 179 ? 0.073 -14.148 1.372 1.00 94.50 179 MET A O 1
ATOM 1453 N N . ARG A 1 180 ? 1.786 -12.823 1.984 1.00 96.44 180 ARG A N 1
ATOM 1454 C CA . ARG A 1 180 ? 1.774 -13.152 3.417 1.00 96.44 180 ARG A CA 1
ATOM 1455 C C . ARG A 1 180 ? 2.429 -12.049 4.242 1.00 96.44 180 ARG A C 1
ATOM 1457 O O . ARG A 1 180 ? 3.318 -11.350 3.751 1.00 96.44 180 ARG A O 1
ATOM 1464 N N . GLY A 1 181 ? 2.047 -11.946 5.508 1.00 97.56 181 GLY A N 1
ATOM 1465 C CA . GLY A 1 181 ? 2.559 -10.964 6.460 1.00 97.56 181 GLY A CA 1
ATOM 1466 C C . GLY A 1 181 ? 1.577 -9.829 6.737 1.00 97.56 181 GLY A C 1
ATOM 1467 O O . GLY A 1 181 ? 0.368 -10.002 6.623 1.00 97.56 181 GLY A O 1
ATOM 1468 N N . PHE A 1 182 ? 2.092 -8.681 7.163 1.00 98.12 182 PHE A N 1
ATOM 1469 C CA . PHE A 1 182 ? 1.282 -7.519 7.517 1.00 98.12 182 PHE A CA 1
ATOM 1470 C C . PHE A 1 182 ? 1.032 -6.635 6.305 1.00 98.12 182 PHE A C 1
ATOM 1472 O O . PHE A 1 182 ? 1.979 -6.235 5.634 1.00 98.12 182 PHE A O 1
ATOM 1479 N N . PHE A 1 183 ? -0.225 -6.266 6.087 1.00 97.75 183 PHE A N 1
ATOM 1480 C CA . PHE A 1 183 ? -0.613 -5.337 5.036 1.00 97.75 183 PHE A CA 1
ATOM 1481 C C . PHE A 1 183 ? -1.488 -4.236 5.612 1.00 97.75 183 PHE A C 1
ATOM 1483 O O . PHE A 1 183 ? -2.381 -4.488 6.418 1.00 97.75 183 PHE A O 1
ATOM 1490 N N . GLY A 1 184 ? -1.197 -3.001 5.231 1.00 96.94 184 GLY A N 1
ATOM 1491 C CA . GLY A 1 184 ? -1.970 -1.842 5.634 1.00 96.94 184 GLY A CA 1
ATOM 1492 C C . GLY A 1 184 ? -3.312 -1.826 4.928 1.00 96.94 184 GLY A C 1
ATOM 1493 O O . GLY A 1 184 ? -3.355 -1.983 3.711 1.00 96.94 184 GLY A O 1
ATOM 1494 N N . LEU A 1 185 ? -4.394 -1.623 5.670 1.00 95.19 185 LEU A N 1
ATOM 1495 C CA . LEU A 1 185 ? -5.719 -1.479 5.085 1.00 95.19 185 LEU A CA 1
ATOM 1496 C C . LEU A 1 185 ? -5.771 -0.214 4.232 1.00 95.19 185 LEU A C 1
ATOM 1498 O O . LEU A 1 185 ? -5.35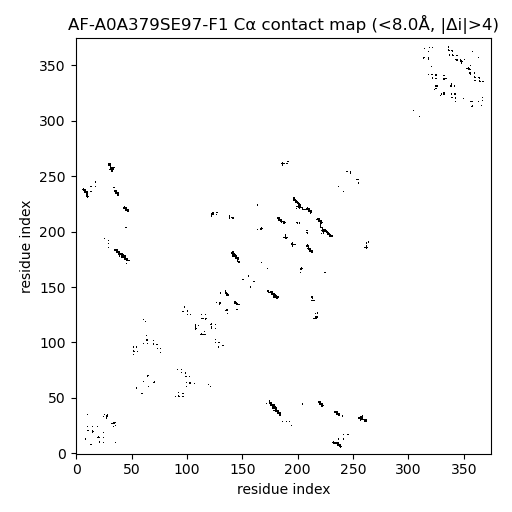4 0.860 4.671 1.00 95.19 185 LEU A O 1
ATOM 1502 N N . GLY A 1 186 ? -6.265 -0.363 3.008 1.00 91.94 186 GLY A N 1
ATOM 1503 C CA . GLY A 1 186 ? -6.474 0.750 2.105 1.00 91.94 186 GLY A CA 1
ATOM 1504 C C . GLY A 1 186 ? -7.823 1.430 2.258 1.00 91.94 186 GLY A C 1
ATOM 1505 O O . GLY A 1 186 ? -8.629 1.136 3.138 1.00 91.94 186 GLY A O 1
ATOM 1506 N N . GLU A 1 187 ? -8.065 2.360 1.349 1.00 85.12 187 GLU A N 1
ATOM 1507 C CA . GLU A 1 187 ? -9.167 3.319 1.414 1.00 85.12 187 GLU A CA 1
ATOM 1508 C C . GLU A 1 187 ? -10.550 2.653 1.389 1.00 85.12 187 GLU A C 1
ATOM 1510 O O . GLU A 1 187 ? -11.484 3.089 2.060 1.00 85.12 187 GLU A O 1
ATOM 1515 N N . ALA A 1 188 ? -10.668 1.535 0.667 1.00 85.69 188 ALA A N 1
ATOM 1516 C CA . ALA A 1 188 ? -11.904 0.766 0.552 1.00 85.69 188 ALA A CA 1
ATOM 1517 C C . ALA A 1 188 ? -12.427 0.237 1.905 1.00 85.69 188 ALA A C 1
ATOM 1519 O O . ALA A 1 188 ? -13.615 -0.070 2.017 1.00 85.69 188 ALA A O 1
ATOM 1520 N N . PHE A 1 189 ? -11.565 0.150 2.925 1.00 91.44 189 PHE A N 1
ATOM 1521 C CA . PHE A 1 189 ? -11.930 -0.272 4.278 1.00 91.44 189 PHE A CA 1
ATOM 1522 C C . PHE A 1 189 ? -12.500 0.870 5.137 1.00 91.44 189 PHE A C 1
ATOM 1524 O O . PHE A 1 189 ? -12.951 0.610 6.247 1.00 91.44 189 PHE A O 1
ATOM 1531 N N . PHE A 1 190 ? -12.529 2.114 4.645 1.00 88.19 190 PHE A N 1
ATOM 1532 C CA . PHE A 1 190 ? -13.031 3.281 5.389 1.00 88.19 190 PHE A CA 1
ATOM 1533 C C . PHE A 1 190 ? -14.037 4.127 4.579 1.00 88.19 190 PHE A C 1
ATOM 1535 O O . PHE A 1 190 ? -14.141 5.346 4.740 1.00 88.19 190 PHE A O 1
ATOM 1542 N N . SER A 1 191 ? -14.767 3.496 3.658 1.00 77.31 191 SER A N 1
ATOM 1543 C CA . SER A 1 191 ? -15.696 4.177 2.752 1.00 77.31 191 SER A CA 1
ATOM 1544 C C . SER A 1 191 ? -16.903 4.780 3.478 1.00 77.31 191 SER A C 1
ATOM 1546 O O . SER A 1 191 ? -17.521 4.115 4.304 1.00 77.31 191 SER A O 1
ATOM 1548 N N . GLY A 1 192 ? -17.307 5.998 3.102 1.00 73.62 192 GLY A N 1
ATOM 1549 C CA . GLY A 1 192 ? -18.559 6.597 3.585 1.00 73.62 192 GLY A CA 1
ATOM 1550 C C . GLY A 1 192 ? -18.555 6.974 5.068 1.00 73.62 192 GLY A C 1
ATOM 1551 O O . GLY A 1 192 ? -19.618 7.008 5.674 1.00 73.62 192 GLY A O 1
ATOM 1552 N N . TYR A 1 193 ? -17.379 7.264 5.639 1.00 72.62 193 TYR A N 1
ATOM 1553 C CA . TYR A 1 193 ? -17.181 7.520 7.075 1.00 72.62 193 TYR A CA 1
ATOM 1554 C C . TYR A 1 193 ? -17.444 6.306 7.975 1.00 72.62 193 TYR A C 1
ATOM 1556 O O . TYR A 1 193 ? -17.551 6.450 9.192 1.00 72.62 193 TYR A O 1
ATOM 1564 N N . GLU A 1 194 ? -17.495 5.107 7.396 1.00 82.88 194 GLU A N 1
ATOM 1565 C CA . GLU A 1 194 ? -17.688 3.860 8.125 1.00 82.88 194 GLU A CA 1
ATOM 1566 C C . GLU A 1 194 ? -16.492 2.932 7.928 1.00 82.88 194 GLU A C 1
ATOM 1568 O O . GLU A 1 194 ? -15.910 2.840 6.845 1.00 82.88 194 GLU A O 1
ATOM 1573 N N . PHE A 1 195 ? -16.124 2.224 8.995 1.00 90.56 195 PHE A N 1
ATOM 1574 C CA . PHE A 1 195 ? -15.117 1.177 8.925 1.00 90.56 195 PHE A CA 1
ATOM 1575 C C . PHE A 1 195 ? -15.741 -0.121 8.406 1.00 90.56 195 PHE A C 1
ATOM 1577 O O . PHE A 1 195 ? -16.629 -0.699 9.030 1.00 90.56 195 PHE A O 1
ATOM 1584 N N . CYS A 1 196 ? -15.256 -0.590 7.262 1.00 91.25 196 CYS A N 1
ATOM 1585 C CA . CYS A 1 196 ? -15.679 -1.824 6.621 1.00 91.25 196 CYS A CA 1
ATOM 1586 C C . CYS A 1 196 ? -14.715 -2.947 7.014 1.00 91.25 196 CYS A C 1
ATOM 1588 O O . CYS A 1 196 ? -13.654 -3.097 6.423 1.00 91.25 196 CYS A O 1
ATOM 1590 N N . ASN A 1 197 ? -15.084 -3.772 7.990 1.00 93.25 197 ASN A N 1
ATOM 1591 C CA . ASN A 1 197 ? -14.245 -4.846 8.532 1.00 93.25 197 ASN A CA 1
ATOM 1592 C C . ASN A 1 197 ? -14.327 -6.162 7.733 1.00 93.25 197 ASN A C 1
ATOM 1594 O O . ASN A 1 197 ? -14.371 -7.254 8.304 1.00 93.25 197 ASN A O 1
ATOM 1598 N N . LYS A 1 198 ? -14.407 -6.070 6.405 1.00 93.75 198 LYS A N 1
ATOM 1599 C CA . LYS A 1 198 ? -14.545 -7.244 5.543 1.00 93.75 198 LYS A CA 1
ATOM 1600 C C . LYS A 1 198 ? -13.842 -7.085 4.207 1.00 93.75 198 LYS A C 1
ATOM 1602 O O . LYS A 1 198 ? -13.868 -6.007 3.613 1.00 93.75 198 LYS A O 1
ATOM 1607 N N . PHE A 1 199 ? -13.278 -8.183 3.721 1.00 92.31 199 PHE A N 1
ATOM 1608 C CA . PHE A 1 199 ? -12.903 -8.334 2.323 1.00 92.31 199 PHE A CA 1
ATOM 1609 C C . PHE A 1 199 ? -14.158 -8.682 1.526 1.00 92.31 199 PHE A C 1
ATOM 1611 O O . PHE A 1 199 ? -14.866 -9.636 1.847 1.00 92.31 199 PHE A O 1
ATOM 1618 N N . LYS A 1 200 ? -14.462 -7.878 0.511 1.00 90.94 200 LYS A N 1
ATOM 1619 C CA . LYS A 1 200 ? -15.604 -8.080 -0.386 1.00 90.94 200 LYS A CA 1
ATOM 1620 C C . LYS A 1 200 ? -15.247 -9.107 -1.456 1.00 90.94 200 LYS A C 1
ATOM 1622 O O . LYS A 1 200 ? -14.086 -9.220 -1.837 1.00 90.94 200 LYS A O 1
ATOM 1627 N N . VAL A 1 201 ? -16.247 -9.791 -2.000 1.00 87.44 201 VAL A N 1
ATOM 1628 C CA . VAL A 1 201 ? -16.045 -10.662 -3.166 1.00 87.44 201 VAL A CA 1
ATOM 1629 C C . VAL A 1 201 ? -15.455 -9.840 -4.315 1.00 87.44 201 VAL A C 1
ATOM 1631 O O . VAL A 1 201 ? -16.047 -8.846 -4.737 1.00 87.44 201 VAL A O 1
ATOM 1634 N N . ASN A 1 202 ? -14.296 -10.257 -4.818 1.00 80.75 202 ASN A N 1
ATOM 1635 C CA . ASN A 1 202 ? -13.593 -9.630 -5.931 1.00 80.75 202 ASN A CA 1
ATOM 1636 C C . ASN A 1 202 ? -12.805 -10.693 -6.705 1.00 80.75 202 ASN A C 1
ATOM 1638 O O . ASN A 1 202 ? -11.655 -10.991 -6.384 1.00 80.75 202 ASN A O 1
ATOM 1642 N N . ARG A 1 203 ? -13.444 -11.261 -7.733 1.00 69.44 203 ARG A N 1
ATOM 1643 C CA . ARG A 1 203 ? -12.890 -12.371 -8.528 1.00 69.44 203 ARG A CA 1
ATOM 1644 C C . ARG A 1 203 ? -11.962 -11.920 -9.658 1.00 69.44 203 ARG A C 1
ATOM 1646 O O . ARG A 1 203 ? -11.188 -12.726 -10.151 1.00 69.44 203 ARG A O 1
ATOM 1653 N N . ASN A 1 204 ? -12.009 -10.639 -10.028 1.00 61.47 204 ASN A N 1
ATOM 1654 C CA . ASN A 1 204 ? -11.242 -10.090 -11.150 1.00 61.47 204 ASN A CA 1
ATOM 1655 C C . ASN A 1 204 ? -10.065 -9.209 -10.701 1.00 61.47 204 ASN A C 1
ATOM 1657 O O . ASN A 1 204 ? -9.324 -8.697 -11.541 1.00 61.47 204 ASN A O 1
ATOM 1661 N N . GLY A 1 205 ? -9.898 -8.995 -9.392 1.00 56.66 205 GLY A N 1
ATOM 1662 C CA . GLY A 1 205 ? -8.961 -7.996 -8.890 1.00 56.66 205 GLY A CA 1
ATOM 1663 C C . GLY A 1 205 ? -9.351 -6.590 -9.351 1.00 56.66 205 GLY A C 1
ATOM 1664 O O . GLY A 1 205 ? -8.500 -5.869 -9.864 1.00 56.66 205 GLY A O 1
ATOM 1665 N N . ASP A 1 206 ? -10.637 -6.240 -9.225 1.00 66.12 206 ASP A N 1
ATOM 1666 C CA . ASP A 1 206 ? -11.139 -4.860 -9.277 1.00 66.12 206 ASP A CA 1
ATOM 1667 C C . ASP A 1 206 ? -10.483 -4.028 -8.151 1.00 66.12 206 ASP A C 1
ATOM 1669 O O . ASP A 1 206 ? -9.888 -4.606 -7.238 1.00 66.12 206 ASP A O 1
ATOM 1673 N N . ASP A 1 207 ? -10.632 -2.696 -8.152 1.00 69.94 207 ASP A N 1
ATOM 1674 C CA . ASP A 1 207 ? -10.135 -1.774 -7.102 1.00 69.94 207 ASP A CA 1
ATOM 1675 C C . ASP A 1 207 ? -10.876 -1.924 -5.745 1.00 69.94 207 ASP A C 1
ATOM 1677 O O . ASP A 1 207 ? -11.220 -0.961 -5.058 1.00 69.94 207 ASP A O 1
ATOM 1681 N N . LEU A 1 208 ? -11.159 -3.161 -5.347 1.00 79.50 208 LEU A N 1
ATOM 1682 C CA . LEU A 1 208 ? -11.732 -3.574 -4.077 1.00 79.50 208 LEU A CA 1
ATOM 1683 C C . LEU A 1 208 ? -10.651 -4.283 -3.257 1.00 79.50 208 LEU A C 1
ATOM 1685 O O . LEU A 1 208 ? -9.720 -4.870 -3.806 1.00 79.50 208 LEU A O 1
ATOM 1689 N N . ASN A 1 209 ? -10.787 -4.261 -1.930 1.00 91.50 209 ASN A N 1
ATOM 1690 C CA . ASN A 1 209 ? -9.862 -4.931 -1.006 1.00 91.50 209 ASN A CA 1
ATOM 1691 C C . ASN A 1 209 ? -8.394 -4.501 -1.156 1.00 91.50 209 ASN A C 1
ATOM 1693 O O . ASN A 1 209 ? -7.473 -5.310 -1.020 1.00 91.50 209 ASN A O 1
ATOM 1697 N N . VAL A 1 210 ? -8.174 -3.227 -1.466 1.00 93.06 210 VAL A N 1
ATOM 1698 C CA . VAL A 1 210 ? -6.832 -2.678 -1.621 1.00 93.06 210 VAL A CA 1
ATOM 1699 C C . VAL A 1 210 ? -6.103 -2.689 -0.282 1.00 93.06 210 VAL A C 1
ATOM 1701 O O . VAL A 1 210 ? -6.574 -2.100 0.691 1.00 93.06 210 VAL A O 1
ATOM 1704 N N . VAL A 1 211 ? -4.929 -3.309 -0.253 1.00 95.88 211 VAL A N 1
ATOM 1705 C CA . VAL A 1 211 ? -4.007 -3.265 0.880 1.00 95.88 211 VAL A CA 1
ATOM 1706 C C . VAL A 1 211 ? -2.616 -2.817 0.433 1.00 95.88 211 VAL A C 1
ATOM 1708 O O . VAL A 1 211 ? -2.284 -2.856 -0.752 1.00 95.88 211 VAL A O 1
ATOM 1711 N N . TYR A 1 212 ? -1.795 -2.379 1.383 1.00 96.25 212 TYR A N 1
ATOM 1712 C CA . TYR A 1 212 ? -0.485 -1.789 1.118 1.00 96.25 212 TYR A CA 1
ATOM 1713 C C . TYR A 1 212 ? 0.631 -2.536 1.838 1.00 96.25 212 TYR A C 1
ATOM 1715 O O . TYR A 1 212 ? 0.512 -2.858 3.024 1.00 96.25 212 TYR A O 1
ATOM 1723 N N . MET A 1 213 ? 1.744 -2.764 1.146 1.00 96.81 213 MET A N 1
ATOM 1724 C CA . MET A 1 213 ? 2.972 -3.228 1.786 1.00 96.81 213 MET A CA 1
ATOM 1725 C C . MET A 1 213 ? 3.499 -2.149 2.760 1.00 96.81 213 MET A C 1
ATOM 1727 O O . MET A 1 213 ? 3.502 -0.968 2.396 1.00 96.81 213 MET A O 1
ATOM 1731 N N . PRO A 1 214 ? 3.902 -2.497 3.999 1.00 94.56 214 PRO A N 1
ATOM 1732 C CA . PRO A 1 214 ? 4.175 -1.511 5.046 1.00 94.56 214 PRO A CA 1
ATOM 1733 C C . PRO A 1 214 ? 5.307 -0.518 4.773 1.00 94.56 214 PRO A C 1
ATOM 1735 O O . PRO A 1 214 ? 5.232 0.613 5.248 1.00 94.56 214 PRO A O 1
ATOM 1738 N N . GLU A 1 215 ? 6.366 -0.919 4.069 1.00 92.62 215 GLU A N 1
ATOM 1739 C CA . GLU A 1 215 ? 7.533 -0.058 3.845 1.00 92.62 215 GLU A CA 1
ATOM 1740 C C . GLU A 1 215 ? 7.458 0.677 2.508 1.00 92.62 215 GLU A C 1
ATOM 1742 O O . GLU A 1 215 ? 7.778 1.861 2.444 1.00 92.62 215 GLU A O 1
ATOM 1747 N N . SER A 1 216 ? 7.064 -0.015 1.438 1.00 92.88 216 SER A N 1
ATOM 1748 C CA . SER A 1 216 ? 7.051 0.553 0.088 1.00 92.88 216 SER A CA 1
ATOM 1749 C C . SER A 1 216 ? 5.765 1.237 -0.316 1.00 92.88 216 SER A C 1
ATOM 1751 O O . SER A 1 216 ? 5.765 1.921 -1.337 1.00 92.88 216 SER A O 1
ATOM 1753 N N . ASP A 1 217 ? 4.682 1.045 0.438 1.00 92.81 217 ASP A N 1
ATOM 1754 C CA . ASP A 1 217 ? 3.345 1.465 0.019 1.00 92.81 217 ASP A CA 1
ATOM 1755 C C . ASP A 1 217 ? 2.948 0.865 -1.347 1.00 92.81 217 ASP A C 1
ATOM 1757 O O . ASP A 1 217 ? 2.129 1.417 -2.092 1.00 92.81 217 ASP A O 1
ATOM 1761 N N . LEU A 1 218 ? 3.547 -0.280 -1.708 1.00 93.56 218 LEU A N 1
ATOM 1762 C CA . LEU A 1 218 ? 3.150 -1.030 -2.889 1.00 93.56 218 LEU A CA 1
ATOM 1763 C C . LEU A 1 218 ? 1.744 -1.582 -2.667 1.00 93.56 218 LEU A C 1
ATOM 1765 O O . LEU A 1 218 ? 1.463 -2.251 -1.671 1.00 93.56 218 LEU A O 1
ATOM 1769 N N . GLN A 1 219 ? 0.868 -1.273 -3.611 1.00 93.81 219 GLN A N 1
ATOM 1770 C CA . GLN A 1 219 ? -0.533 -1.643 -3.572 1.00 93.81 219 GLN A CA 1
ATOM 1771 C C . GLN A 1 219 ? -0.720 -3.091 -4.029 1.00 93.81 219 GLN A C 1
ATOM 1773 O O . GLN A 1 219 ? -0.157 -3.504 -5.043 1.00 93.81 219 GLN A O 1
ATOM 1778 N N . VAL A 1 220 ? -1.559 -3.832 -3.313 1.00 93.69 220 VAL A N 1
ATOM 1779 C CA . VAL A 1 220 ? -1.995 -5.183 -3.671 1.00 93.69 220 VAL A CA 1
ATOM 1780 C C . VAL A 1 220 ? -3.510 -5.260 -3.498 1.00 93.69 220 VAL A C 1
ATOM 1782 O O . VAL A 1 220 ? -4.043 -4.902 -2.451 1.00 93.69 220 VAL A O 1
ATOM 1785 N N . MET A 1 221 ? -4.220 -5.706 -4.527 1.00 92.25 221 MET A N 1
ATOM 1786 C CA . MET A 1 221 ? -5.664 -5.941 -4.496 1.00 92.25 221 MET A CA 1
ATOM 1787 C C . MET A 1 221 ? -5.901 -7.382 -4.063 1.00 92.25 221 MET A C 1
ATOM 1789 O O . MET A 1 221 ? -5.558 -8.299 -4.808 1.00 92.25 221 MET A O 1
ATOM 1793 N N . VAL A 1 222 ? -6.437 -7.600 -2.862 1.00 92.12 222 VAL A N 1
ATOM 1794 C CA . VAL A 1 222 ? -6.672 -8.964 -2.366 1.00 92.12 222 VAL A CA 1
ATOM 1795 C C . VAL A 1 222 ? -7.842 -9.595 -3.119 1.00 92.12 222 VAL A C 1
ATOM 1797 O O . VAL A 1 222 ? -8.939 -9.028 -3.178 1.00 92.12 222 VAL A O 1
ATOM 1800 N N . ILE A 1 223 ? -7.604 -10.780 -3.677 1.00 88.31 223 ILE A N 1
ATOM 1801 C CA . ILE A 1 223 ? -8.612 -11.569 -4.385 1.00 88.31 223 ILE A CA 1
ATOM 1802 C C . ILE A 1 223 ? -9.362 -12.407 -3.355 1.00 88.31 223 ILE A C 1
ATOM 1804 O O . ILE A 1 223 ? -8.749 -13.070 -2.522 1.00 88.31 223 ILE A O 1
ATOM 1808 N N . SER A 1 224 ? -10.690 -12.356 -3.420 1.00 86.62 224 SER A N 1
ATOM 1809 C CA . SER A 1 224 ? -11.576 -13.104 -2.528 1.00 86.62 224 SER A CA 1
ATOM 1810 C C . SER A 1 224 ? -12.769 -13.609 -3.328 1.00 86.62 224 SER A C 1
ATOM 1812 O O . SER A 1 224 ? -13.438 -12.836 -4.020 1.00 86.62 224 SER A O 1
ATOM 1814 N N . ASP A 1 225 ? -13.020 -14.907 -3.269 1.00 82.75 225 ASP A N 1
ATOM 1815 C CA . ASP A 1 225 ? -14.163 -15.575 -3.892 1.00 82.75 225 ASP A CA 1
ATOM 1816 C C . ASP A 1 225 ? -15.447 -15.448 -3.062 1.00 82.75 225 ASP A C 1
ATOM 1818 O O . ASP A 1 225 ? -16.535 -15.420 -3.655 1.00 82.75 225 ASP A O 1
ATOM 1822 N N . ASP A 1 226 ? -15.275 -15.267 -1.750 1.00 84.19 226 ASP A N 1
ATOM 1823 C CA . ASP A 1 226 ? -16.296 -15.048 -0.729 1.00 84.19 226 ASP A CA 1
ATOM 1824 C C . ASP A 1 226 ? -16.093 -13.744 0.064 1.00 84.19 226 ASP A C 1
ATOM 1826 O O . ASP A 1 226 ? -15.083 -13.044 -0.051 1.00 84.19 226 ASP A O 1
ATOM 1830 N N . GLU A 1 227 ? -17.103 -13.373 0.853 1.00 89.62 227 GLU A N 1
ATOM 1831 C CA . GLU A 1 227 ? -17.017 -12.248 1.783 1.00 89.62 227 GLU A CA 1
ATOM 1832 C C . GLU A 1 227 ? -16.350 -12.698 3.091 1.00 89.62 227 GLU A C 1
ATOM 1834 O O . GLU A 1 227 ? -16.907 -13.506 3.833 1.00 89.62 227 GLU A O 1
ATOM 1839 N N . LEU A 1 228 ? -15.167 -12.155 3.392 1.00 90.75 228 LEU A N 1
ATOM 1840 C CA . LEU A 1 228 ? -14.394 -12.515 4.583 1.00 90.75 228 LEU A CA 1
ATOM 1841 C C . LEU A 1 228 ? -14.470 -11.395 5.616 1.00 90.75 228 LEU A C 1
ATOM 1843 O O . LEU A 1 228 ? -13.848 -10.344 5.457 1.00 90.75 228 LEU A O 1
ATOM 1847 N N . ILE A 1 229 ? -15.226 -11.622 6.685 1.00 93.81 229 ILE A N 1
ATOM 1848 C CA . ILE A 1 229 ? -15.355 -10.684 7.803 1.00 93.81 229 ILE A CA 1
ATOM 1849 C C . ILE A 1 229 ? -14.216 -10.931 8.792 1.00 93.81 229 ILE A C 1
ATOM 1851 O O . ILE A 1 229 ? -13.933 -12.073 9.149 1.00 93.81 229 ILE A O 1
ATOM 1855 N N . PHE A 1 230 ? -13.588 -9.861 9.271 1.00 93.94 230 PHE A N 1
ATOM 1856 C CA . PHE A 1 230 ? -12.576 -9.927 10.317 1.00 93.94 230 PHE A CA 1
ATOM 1857 C C . PHE A 1 230 ? -12.951 -9.054 11.515 1.00 93.94 230 PHE A C 1
ATOM 1859 O O . PHE A 1 230 ? -13.633 -8.034 11.411 1.00 93.94 230 PHE A O 1
ATOM 1866 N N . GLU A 1 231 ? -12.482 -9.461 12.687 1.00 92.25 231 GLU A N 1
ATOM 1867 C CA . GLU A 1 231 ? -12.661 -8.700 13.918 1.00 92.25 231 GLU A CA 1
ATOM 1868 C C . GLU A 1 231 ? -11.598 -7.608 14.046 1.00 92.25 231 GLU A C 1
ATOM 1870 O O . GLU A 1 231 ? -10.455 -7.779 13.614 1.00 92.25 231 GLU A O 1
ATOM 1875 N N . CYS A 1 232 ? -11.938 -6.500 14.711 1.00 88.56 232 CYS A N 1
ATOM 1876 C CA . CYS A 1 232 ? -10.972 -5.439 15.003 1.00 88.56 232 CYS A CA 1
ATOM 1877 C C . CYS A 1 232 ? -9.771 -5.950 15.814 1.00 88.56 232 CYS A C 1
ATOM 1879 O O . CYS A 1 232 ? -8.685 -5.393 15.713 1.00 88.56 232 CYS A O 1
ATOM 1881 N N . GLU A 1 233 ? -9.927 -7.023 16.597 1.00 87.19 233 GLU A N 1
ATOM 1882 C CA . GLU A 1 233 ? -8.825 -7.618 17.363 1.00 87.19 233 GLU A CA 1
ATOM 1883 C C . GLU A 1 233 ? -7.716 -8.209 16.470 1.00 87.19 233 GLU A C 1
ATOM 1885 O O . GLU A 1 233 ? -6.572 -8.315 16.913 1.00 87.19 233 GLU A O 1
ATOM 1890 N N . ASN A 1 234 ? -8.015 -8.488 15.195 1.00 92.75 234 ASN A N 1
ATOM 1891 C CA . ASN A 1 234 ? -7.047 -8.950 14.193 1.00 92.75 234 ASN A CA 1
ATOM 1892 C C . ASN A 1 234 ? -6.242 -7.807 13.553 1.00 92.75 234 ASN A C 1
ATOM 1894 O O . ASN A 1 234 ? -5.462 -8.037 12.624 1.00 92.75 234 ASN A O 1
ATOM 1898 N N . LEU A 1 235 ? -6.441 -6.574 14.024 1.00 97.62 235 LEU A N 1
ATOM 1899 C CA . LEU A 1 235 ? -5.782 -5.387 13.504 1.00 97.62 235 LEU A CA 1
ATOM 1900 C C . LEU A 1 235 ? -4.583 -4.979 14.352 1.00 97.62 235 LEU A C 1
ATOM 1902 O O . LEU A 1 235 ? -4.518 -5.200 15.563 1.00 97.62 235 LEU A O 1
ATOM 1906 N N . PHE A 1 236 ? -3.637 -4.318 13.698 1.00 97.94 236 PHE A N 1
ATOM 1907 C CA . PHE A 1 236 ? -2.360 -3.929 14.268 1.00 97.94 236 PHE A CA 1
ATOM 1908 C C . PHE A 1 236 ? -2.008 -2.487 13.912 1.00 97.94 236 PHE A C 1
ATOM 1910 O O . PHE A 1 236 ? -2.367 -1.983 12.852 1.00 97.94 236 PHE A O 1
ATOM 1917 N N . VAL A 1 237 ? -1.250 -1.837 14.791 1.00 97.12 237 VAL A N 1
ATOM 1918 C CA . VAL A 1 237 ? -0.656 -0.516 14.564 1.00 97.12 237 VAL A CA 1
ATOM 1919 C C . VAL A 1 237 ? 0.851 -0.635 14.736 1.00 97.12 237 VAL A C 1
ATOM 1921 O O . VAL A 1 237 ? 1.339 -1.247 15.693 1.00 97.12 237 VAL A O 1
ATOM 1924 N N . PHE A 1 238 ? 1.606 -0.075 13.797 1.00 95.81 238 PHE A N 1
ATOM 1925 C CA . PHE A 1 238 ? 3.064 -0.125 13.837 1.00 95.81 238 PHE A CA 1
ATOM 1926 C C . PHE A 1 238 ? 3.625 0.883 14.841 1.00 95.81 238 PHE A C 1
ATOM 1928 O O . PHE A 1 238 ? 3.044 1.934 15.106 1.00 95.81 238 PHE A O 1
ATOM 1935 N N . LYS A 1 239 ? 4.790 0.560 15.409 1.00 94.56 239 LYS A N 1
ATOM 1936 C CA . LYS A 1 239 ? 5.440 1.341 16.470 1.00 94.56 239 LYS A CA 1
ATOM 1937 C C . LYS A 1 239 ? 5.643 2.806 16.089 1.00 94.56 239 LYS A C 1
ATOM 1939 O O . LYS A 1 239 ? 5.480 3.667 16.946 1.00 94.56 239 LYS A O 1
ATOM 1944 N N . CYS A 1 240 ? 5.997 3.090 14.836 1.00 92.75 240 CYS A N 1
ATOM 1945 C CA . CYS A 1 240 ? 6.209 4.457 14.362 1.00 92.75 240 CYS A CA 1
ATOM 1946 C C . CYS A 1 240 ? 4.950 5.324 14.514 1.00 92.75 240 CYS A C 1
ATOM 1948 O O . CYS A 1 240 ? 5.048 6.447 15.001 1.00 92.75 240 CYS A O 1
ATOM 1950 N N . ASP A 1 241 ? 3.777 4.778 14.199 1.00 95.69 241 ASP A N 1
ATOM 1951 C CA . ASP A 1 241 ? 2.507 5.490 14.321 1.00 95.69 241 ASP A CA 1
ATOM 1952 C C . ASP A 1 241 ? 2.063 5.588 15.793 1.00 95.69 241 ASP A C 1
ATOM 1954 O O . ASP A 1 241 ? 1.578 6.630 16.221 1.00 95.69 241 ASP A O 1
ATOM 1958 N N . VAL A 1 242 ? 2.323 4.561 16.618 1.00 95.38 242 VAL A N 1
ATOM 1959 C CA . VAL A 1 242 ? 2.095 4.635 18.079 1.00 95.38 242 VAL A CA 1
ATOM 1960 C C . VAL A 1 242 ? 2.944 5.737 18.725 1.00 95.38 242 VAL A C 1
ATOM 1962 O O . VAL A 1 242 ? 2.452 6.469 19.582 1.00 95.38 242 VAL A O 1
ATOM 1965 N N . ILE A 1 243 ? 4.213 5.874 18.324 1.00 94.06 243 ILE A N 1
ATOM 1966 C CA . ILE A 1 243 ? 5.097 6.945 18.806 1.00 94.06 243 ILE A CA 1
ATOM 1967 C C . ILE A 1 243 ? 4.559 8.309 18.375 1.00 94.06 243 ILE A C 1
ATOM 1969 O O . ILE A 1 243 ? 4.456 9.193 19.222 1.00 94.06 243 ILE A O 1
ATOM 1973 N N . ALA A 1 244 ? 4.163 8.456 17.107 1.00 94.25 244 ALA A N 1
ATOM 1974 C CA . ALA A 1 244 ? 3.596 9.701 16.596 1.00 94.25 244 ALA A CA 1
ATOM 1975 C C . ALA A 1 244 ? 2.352 10.128 17.394 1.00 94.25 244 ALA A C 1
ATOM 1977 O O . ALA A 1 244 ? 2.274 11.271 17.838 1.00 94.25 244 ALA A O 1
ATOM 1978 N N . ILE A 1 245 ? 1.426 9.198 17.672 1.00 95.31 245 ILE A N 1
ATOM 1979 C CA . ILE A 1 245 ? 0.255 9.471 18.521 1.00 95.31 245 ILE A CA 1
ATOM 1980 C C . ILE A 1 245 ? 0.683 9.899 19.923 1.00 95.31 245 ILE A C 1
ATOM 1982 O O . ILE A 1 245 ? 0.220 10.920 20.425 1.00 95.31 245 ILE A O 1
ATOM 1986 N N . HIS A 1 246 ? 1.569 9.139 20.567 1.00 94.19 246 HIS A N 1
ATOM 1987 C CA . HIS A 1 246 ? 2.007 9.443 21.927 1.00 94.19 246 HIS A CA 1
ATOM 1988 C C . HIS A 1 246 ? 2.673 10.828 22.021 1.00 94.19 246 HIS A C 1
ATOM 1990 O O . HIS A 1 246 ? 2.456 11.554 22.992 1.00 94.19 246 HIS A O 1
ATOM 1996 N N . GLU A 1 247 ? 3.486 11.209 21.034 1.00 93.50 247 GLU A N 1
ATOM 1997 C CA . GLU A 1 247 ? 4.110 12.533 20.964 1.00 93.50 247 GLU A CA 1
ATOM 1998 C C . GLU A 1 247 ? 3.076 13.644 20.764 1.00 93.50 247 GLU A C 1
ATOM 2000 O O . GLU A 1 247 ? 3.101 14.623 21.512 1.00 93.50 247 GLU A O 1
ATOM 2005 N N . SER A 1 248 ? 2.129 13.467 19.839 1.00 93.81 248 SER A N 1
ATOM 2006 C CA . SER A 1 248 ? 1.033 14.417 19.621 1.00 93.81 248 SER A CA 1
ATOM 2007 C C . SER A 1 248 ? 0.173 14.608 20.873 1.00 93.81 248 SER A C 1
ATOM 2009 O O . SER A 1 248 ? -0.072 15.744 21.277 1.00 93.81 248 SER A O 1
ATOM 2011 N N . LEU A 1 249 ? -0.207 13.522 21.556 1.00 92.81 249 LEU A N 1
ATOM 2012 C CA . LEU A 1 249 ? -0.970 13.577 22.809 1.00 92.81 249 LEU A CA 1
ATOM 2013 C C . LEU A 1 249 ? -0.205 14.303 23.920 1.00 92.81 249 LEU A C 1
ATOM 2015 O O . LEU A 1 249 ? -0.778 15.113 24.645 1.00 92.81 249 LEU A O 1
ATOM 2019 N N . LYS A 1 250 ? 1.100 14.037 24.052 1.00 93.31 250 LYS A N 1
ATOM 2020 C CA . LYS A 1 250 ? 1.945 14.675 25.068 1.00 93.31 250 LYS A CA 1
ATOM 2021 C C . LYS A 1 250 ? 2.113 16.176 24.821 1.00 93.31 250 LYS A C 1
ATOM 2023 O O . LYS A 1 250 ? 2.169 16.943 25.780 1.00 93.31 250 LYS A O 1
ATOM 2028 N N . ASN A 1 251 ? 2.230 16.576 23.559 1.00 93.38 251 ASN A N 1
ATOM 2029 C CA . ASN A 1 251 ? 2.487 17.962 23.175 1.00 93.38 251 ASN A CA 1
ATOM 2030 C C . ASN A 1 251 ? 1.197 18.770 22.954 1.00 93.38 251 ASN A C 1
ATOM 2032 O O . ASN A 1 251 ? 1.271 19.989 22.820 1.00 93.38 251 ASN A O 1
ATOM 2036 N N . GLY A 1 252 ? 0.032 18.114 22.910 1.00 90.88 252 GLY A N 1
ATOM 2037 C CA . GLY A 1 252 ? -1.242 18.749 22.569 1.00 90.88 252 GLY A CA 1
ATOM 2038 C C . GLY A 1 252 ? -1.297 19.230 21.116 1.00 90.88 252 GLY A C 1
ATOM 2039 O O . GLY A 1 252 ? -1.958 20.224 20.829 1.00 90.88 252 GLY A O 1
ATOM 2040 N N . THR A 1 253 ? -0.567 18.570 20.214 1.00 92.00 253 THR A N 1
ATOM 2041 C CA . THR A 1 253 ? -0.481 18.934 18.793 1.00 92.00 253 THR A CA 1
ATOM 2042 C C . THR A 1 253 ? -1.310 17.994 17.930 1.00 92.00 253 THR A C 1
ATOM 2044 O O . THR A 1 253 ? -1.495 16.825 18.267 1.00 92.00 253 THR A O 1
ATOM 2047 N N . GLU A 1 254 ? -1.761 18.480 16.776 1.00 89.88 254 GLU A N 1
ATOM 2048 C CA . GLU A 1 254 ? -2.426 17.635 15.783 1.00 89.88 254 GLU A CA 1
ATOM 2049 C C . GLU A 1 254 ? -1.481 16.551 15.237 1.00 89.88 254 GLU A C 1
ATOM 2051 O O . GLU A 1 254 ? -0.253 16.679 15.269 1.00 89.88 254 GLU A O 1
ATOM 2056 N N . LEU A 1 255 ? -2.062 15.448 14.763 1.00 91.50 255 LEU A N 1
ATOM 2057 C CA . LEU A 1 255 ? -1.326 14.414 14.045 1.00 91.50 255 LEU A CA 1
ATOM 2058 C C . LEU A 1 255 ? -1.144 14.824 12.587 1.00 91.50 255 LEU A C 1
ATOM 2060 O O . LEU A 1 255 ? -2.099 15.206 11.912 1.00 91.50 255 LEU A O 1
ATOM 2064 N N . ASN A 1 256 ? 0.081 14.691 12.089 1.00 89.50 256 ASN A N 1
ATOM 2065 C CA . ASN A 1 256 ? 0.370 14.950 10.686 1.00 89.50 256 ASN A CA 1
ATOM 2066 C C . ASN A 1 256 ? -0.215 13.839 9.810 1.00 89.50 256 ASN A C 1
ATOM 2068 O O . ASN A 1 256 ? -0.050 12.653 10.099 1.00 89.50 256 ASN A O 1
ATOM 2072 N N . LYS A 1 257 ? -0.836 14.226 8.694 1.00 89.06 257 LYS A N 1
ATOM 2073 C CA . LYS A 1 257 ? -1.237 13.278 7.653 1.00 89.06 257 LYS A CA 1
ATOM 2074 C C . LYS A 1 257 ? 0.010 12.690 7.004 1.00 89.06 257 LYS A C 1
ATOM 2076 O O . LYS A 1 257 ? 0.868 13.432 6.529 1.00 89.06 257 LYS A O 1
ATOM 2081 N N . LYS A 1 258 ? 0.104 11.364 7.007 1.00 87.88 258 LYS A N 1
ATOM 2082 C CA . LYS A 1 258 ? 1.279 10.613 6.549 1.00 87.88 258 LYS A CA 1
ATOM 2083 C C . LYS A 1 258 ? 0.951 9.677 5.395 1.00 87.88 258 LYS A C 1
ATOM 2085 O O . LYS A 1 258 ? 1.772 9.505 4.502 1.00 87.88 258 LYS A O 1
ATOM 2090 N N . TYR A 1 259 ? -0.221 9.059 5.433 1.00 86.31 259 TYR A N 1
ATOM 2091 C CA . TYR A 1 259 ? -0.639 8.082 4.440 1.00 86.31 259 TYR A CA 1
ATOM 2092 C C . TYR A 1 259 ? -1.598 8.730 3.451 1.00 86.31 259 TYR A C 1
ATOM 2094 O O . TYR A 1 259 ? -2.322 9.664 3.814 1.00 86.31 259 TYR A O 1
ATOM 2102 N N . HIS A 1 260 ? -1.596 8.232 2.209 1.00 67.88 260 HIS A N 1
ATOM 2103 C CA . HIS A 1 260 ? -2.611 8.614 1.236 1.00 67.88 260 HIS A CA 1
ATOM 2104 C C . HIS A 1 260 ? -3.984 8.452 1.886 1.00 67.88 260 HIS A C 1
ATOM 2106 O O . HIS A 1 260 ? -4.302 7.414 2.472 1.00 67.88 260 HIS A O 1
ATOM 2112 N N . ILE A 1 261 ? -4.717 9.563 1.892 1.00 56.06 261 ILE A N 1
ATOM 2113 C CA . ILE A 1 261 ? -6.047 9.654 2.476 1.00 56.06 261 ILE A CA 1
ATOM 2114 C C . ILE A 1 261 ? -6.903 8.639 1.724 1.00 56.06 261 ILE A C 1
ATOM 2116 O O . ILE A 1 261 ? -6.674 8.431 0.536 1.00 56.06 261 ILE A O 1
ATOM 2120 N N . CYS A 1 262 ? -7.951 8.106 2.353 1.00 44.16 262 CYS A N 1
ATOM 2121 C CA . CYS A 1 262 ? -9.126 7.792 1.552 1.00 44.16 262 CYS A CA 1
ATOM 2122 C C . CYS A 1 262 ? -9.345 8.954 0.588 1.00 44.16 262 CYS A C 1
ATOM 2124 O O . CYS A 1 262 ? -9.428 10.099 1.044 1.00 44.16 262 CYS A O 1
ATOM 2126 N N . ASN A 1 263 ? -9.436 8.696 -0.715 1.00 37.88 263 ASN A N 1
ATOM 2127 C CA . ASN A 1 263 ? -10.179 9.575 -1.594 1.00 37.88 263 ASN A CA 1
ATOM 2128 C C . ASN A 1 263 ? -11.613 9.594 -1.043 1.00 37.88 263 ASN A C 1
ATOM 2130 O O . ASN A 1 263 ? -12.521 8.927 -1.531 1.00 37.88 263 ASN A O 1
ATOM 2134 N N . LEU A 1 264 ? -11.817 10.361 0.032 1.00 37.81 264 LEU A N 1
ATOM 2135 C CA . LEU A 1 264 ? -13.018 11.114 0.286 1.00 37.81 264 LEU A CA 1
ATOM 2136 C C . LEU A 1 264 ? -13.206 11.812 -1.045 1.00 37.81 264 LEU A C 1
ATOM 2138 O O . LEU A 1 264 ? -12.436 12.721 -1.352 1.00 37.81 264 LEU A O 1
ATOM 2142 N N . ASN A 1 265 ? -14.064 11.231 -1.886 1.00 29.73 265 ASN A N 1
ATOM 2143 C CA . ASN A 1 265 ? -14.266 11.622 -3.269 1.00 29.73 265 ASN A CA 1
ATOM 2144 C C . ASN A 1 265 ? -14.068 13.122 -3.438 1.00 29.73 265 ASN A C 1
ATOM 2146 O O . ASN A 1 265 ? -14.510 13.884 -2.579 1.00 29.73 265 ASN A O 1
ATOM 2150 N N . ASN A 1 266 ? -13.450 13.483 -4.563 1.00 32.81 266 ASN A N 1
ATOM 2151 C CA . ASN A 1 266 ? -13.399 14.770 -5.264 1.00 32.81 266 ASN A CA 1
ATOM 2152 C C . ASN A 1 266 ? -14.701 15.619 -5.229 1.00 32.81 266 ASN A C 1
ATOM 2154 O O . ASN A 1 266 ? -15.184 16.115 -6.239 1.00 32.81 266 ASN A O 1
ATOM 2158 N N . GLU A 1 267 ? -15.265 15.846 -4.053 1.00 37.12 267 GLU A N 1
ATOM 2159 C CA . GLU A 1 267 ? -16.421 16.674 -3.753 1.00 37.12 267 GLU A CA 1
ATOM 2160 C C . GLU A 1 267 ? -16.061 17.801 -2.781 1.00 37.12 267 GLU A C 1
ATOM 2162 O O . GLU A 1 267 ? -16.854 18.725 -2.635 1.00 37.12 267 GLU A O 1
ATOM 2167 N N . PHE A 1 268 ? -14.860 17.790 -2.187 1.00 35.84 268 PHE A N 1
ATOM 2168 C CA . PHE A 1 268 ? -14.393 18.852 -1.286 1.00 35.84 268 PHE A CA 1
ATOM 2169 C C . PHE A 1 268 ? -13.211 19.683 -1.817 1.00 35.84 268 PHE A C 1
ATOM 2171 O O . PHE A 1 268 ? -13.100 20.852 -1.456 1.00 35.84 268 PHE A O 1
ATOM 2178 N N . GLU A 1 269 ? -12.359 19.160 -2.708 1.00 34.44 269 GLU A N 1
ATOM 2179 C CA . GLU A 1 269 ? -11.210 19.926 -3.242 1.00 34.44 269 GLU A CA 1
ATOM 2180 C C . GLU A 1 269 ? -11.621 20.988 -4.287 1.00 34.44 269 GLU A C 1
ATOM 2182 O O . GLU A 1 269 ? -11.004 22.050 -4.354 1.00 34.44 269 GLU A O 1
ATOM 2187 N N . TRP A 1 270 ? -12.728 20.804 -5.025 1.00 38.62 270 TRP A N 1
ATOM 2188 C CA . TRP A 1 270 ? -13.213 21.822 -5.975 1.00 38.62 270 TRP A CA 1
ATOM 2189 C C . TRP A 1 270 ? -13.713 23.112 -5.295 1.00 38.62 270 TRP A C 1
ATOM 2191 O O . TRP A 1 270 ? -13.696 24.175 -5.910 1.00 38.62 270 TRP A O 1
ATOM 2201 N N . TRP A 1 271 ? -14.086 23.069 -4.010 1.00 34.25 271 TRP A N 1
ATOM 2202 C CA . TRP A 1 271 ? -14.512 24.260 -3.261 1.00 34.25 271 TRP A CA 1
ATOM 2203 C C . TRP A 1 271 ? -13.354 25.193 -2.906 1.00 34.25 271 TRP A C 1
ATOM 2205 O O . TRP A 1 271 ? -13.555 26.406 -2.840 1.00 34.25 271 TRP A O 1
ATOM 2215 N N . LYS A 1 272 ? -12.134 24.666 -2.726 1.00 35.94 272 LYS A N 1
ATOM 2216 C CA . LYS A 1 272 ? -10.947 25.509 -2.497 1.00 35.94 272 LYS A CA 1
ATOM 2217 C C . LYS A 1 272 ? -10.629 26.387 -3.709 1.00 35.94 272 LYS A C 1
ATOM 2219 O O . LYS A 1 272 ? -10.149 27.498 -3.522 1.00 35.94 272 LYS A O 1
ATOM 2224 N N . LEU A 1 273 ? -10.954 25.923 -4.919 1.00 34.91 273 LEU A N 1
ATOM 2225 C CA . LEU A 1 273 ? -10.800 26.679 -6.168 1.00 34.91 273 LEU A CA 1
ATOM 2226 C C . LEU A 1 273 ? -11.933 27.688 -6.415 1.00 34.91 273 LEU A C 1
ATOM 2228 O O . LEU A 1 273 ? -11.711 28.689 -7.085 1.00 34.91 273 LEU A O 1
ATOM 2232 N N . ILE A 1 274 ? -13.128 27.469 -5.857 1.00 38.47 274 ILE A N 1
ATOM 2233 C CA . ILE A 1 274 ? -14.273 28.387 -6.018 1.00 38.47 274 ILE A CA 1
ATOM 2234 C C . ILE A 1 274 ? -14.306 29.475 -4.934 1.00 38.47 274 ILE A C 1
ATOM 2236 O O . ILE A 1 274 ? -14.825 30.563 -5.170 1.00 38.47 274 ILE A O 1
ATOM 2240 N N . GLY A 1 275 ? -13.718 29.226 -3.760 1.00 30.42 275 GLY A N 1
ATOM 2241 C CA . GLY A 1 275 ? -13.604 30.222 -2.688 1.00 30.42 275 GLY A CA 1
ATOM 2242 C C . GLY A 1 275 ? -12.522 31.285 -2.918 1.00 30.42 275 GLY A C 1
ATOM 2243 O O . GLY A 1 275 ? -12.574 32.353 -2.308 1.00 30.42 275 GLY A O 1
ATOM 2244 N N . SER A 1 276 ? -11.550 31.028 -3.798 1.00 33.81 276 SER A N 1
ATOM 2245 C CA . SER A 1 276 ? -10.582 32.031 -4.240 1.00 33.81 276 SER A CA 1
ATOM 2246 C C . SER A 1 276 ? -11.144 32.754 -5.460 1.00 33.81 276 SER A C 1
ATOM 2248 O O . SER A 1 276 ? -10.993 32.280 -6.581 1.00 33.81 276 SER A O 1
ATOM 2250 N N . GLY A 1 277 ? -11.817 33.885 -5.239 1.00 29.45 277 GLY A N 1
ATOM 2251 C CA . GLY A 1 277 ? -12.347 34.762 -6.288 1.00 29.45 277 GLY A CA 1
ATOM 2252 C C . GLY A 1 277 ? -11.254 35.400 -7.149 1.00 29.45 277 GLY A C 1
ATOM 2253 O O . GLY A 1 277 ? -11.029 36.604 -7.077 1.00 29.45 277 GLY A O 1
ATOM 2254 N N . VAL A 1 278 ? -10.566 34.591 -7.951 1.00 29.19 278 VAL A N 1
ATOM 2255 C CA . VAL A 1 278 ? -9.631 35.028 -8.984 1.00 29.19 278 VAL A CA 1
ATOM 2256 C C . VAL A 1 278 ? -10.308 34.783 -10.326 1.00 29.19 278 VAL A C 1
ATOM 2258 O O . VAL A 1 278 ? -10.294 33.682 -10.869 1.00 29.19 278 VAL A O 1
ATOM 2261 N N . GLU A 1 279 ? -10.954 35.824 -10.843 1.00 31.77 279 GLU A N 1
ATOM 2262 C CA . GLU A 1 279 ? -11.303 35.905 -12.257 1.00 31.77 279 GLU A CA 1
ATOM 2263 C C . GLU A 1 279 ? -10.001 36.039 -13.063 1.00 31.77 279 GLU A C 1
ATOM 2265 O O . GLU A 1 279 ? -9.266 37.011 -12.886 1.00 31.77 279 GLU A O 1
ATOM 2270 N N . GLY A 1 280 ? -9.697 35.082 -13.945 1.00 27.44 280 GLY A N 1
ATOM 2271 C CA . GLY A 1 280 ? -8.611 35.254 -14.913 1.00 27.44 280 GLY A CA 1
ATOM 2272 C C . GLY A 1 280 ? -8.061 33.970 -15.533 1.00 27.44 280 GLY A C 1
ATOM 2273 O O . GLY A 1 280 ? -7.352 33.222 -14.877 1.00 27.44 280 GLY A O 1
ATOM 2274 N N . GLU A 1 281 ? -8.330 33.822 -16.832 1.00 25.58 281 GLU A N 1
ATOM 2275 C CA . GLU A 1 281 ? -7.661 32.967 -17.829 1.00 25.58 281 GLU A CA 1
ATOM 2276 C C . GLU A 1 281 ? -7.998 31.464 -17.866 1.00 25.58 281 GLU A C 1
ATOM 2278 O O . GLU A 1 281 ? -7.400 30.594 -17.238 1.00 25.58 281 GLU A O 1
ATOM 2283 N N . VAL A 1 282 ? -8.963 31.174 -18.743 1.00 27.42 282 VAL A N 1
ATOM 2284 C CA . VAL A 1 282 ? -9.266 29.862 -19.316 1.00 27.42 282 VAL A CA 1
ATOM 2285 C C . VAL A 1 282 ? -8.038 29.337 -20.068 1.00 27.42 282 VAL A C 1
ATOM 2287 O O . VAL A 1 282 ? -7.723 29.820 -21.155 1.00 27.42 282 VAL A O 1
ATOM 2290 N N . PHE A 1 283 ? -7.373 28.314 -19.528 1.00 25.09 283 PHE A N 1
ATOM 2291 C CA . PHE A 1 283 ? -6.478 27.466 -20.316 1.00 25.09 283 PHE A CA 1
ATOM 2292 C C . PHE A 1 283 ? -7.320 26.491 -21.153 1.00 25.09 283 PHE A C 1
ATOM 2294 O O . PHE A 1 283 ? -7.993 25.600 -20.632 1.00 25.09 283 PHE A O 1
ATOM 2301 N N . ASP A 1 284 ? -7.301 26.703 -22.466 1.00 25.58 284 ASP A N 1
ATOM 2302 C CA . ASP A 1 284 ? -7.984 25.902 -23.480 1.00 25.58 284 ASP A CA 1
ATOM 2303 C C . ASP A 1 284 ? -7.309 24.526 -23.623 1.00 25.58 284 ASP A C 1
ATOM 2305 O O . ASP A 1 284 ? -6.217 24.407 -24.177 1.00 25.58 284 ASP A O 1
ATOM 2309 N N . ASN A 1 285 ? -7.959 23.474 -23.113 1.00 28.61 285 ASN A N 1
ATOM 2310 C CA . ASN A 1 285 ? -7.476 22.090 -23.183 1.00 28.61 285 ASN A CA 1
ATOM 2311 C C . ASN A 1 285 ? -8.317 21.234 -24.153 1.00 28.61 285 ASN A C 1
ATOM 2313 O O . ASN A 1 285 ? -8.590 20.055 -23.919 1.00 28.61 285 ASN A O 1
ATOM 2317 N N . THR A 1 286 ? -8.761 21.823 -25.268 1.00 28.11 286 THR A N 1
ATOM 2318 C CA . THR A 1 286 ? -9.712 21.187 -26.199 1.00 28.11 286 THR A CA 1
ATOM 2319 C C . THR A 1 286 ? -9.060 20.418 -27.360 1.00 28.11 286 THR A C 1
ATOM 2321 O O . THR A 1 286 ? -9.554 20.475 -28.491 1.00 28.11 286 THR A O 1
ATOM 2324 N N . LYS A 1 287 ? -7.974 19.656 -27.133 1.00 28.33 287 LYS A N 1
ATOM 2325 C CA . LYS A 1 287 ? -7.381 18.818 -28.205 1.00 28.33 287 LYS A CA 1
ATOM 2326 C C . LYS A 1 287 ? -7.075 17.340 -27.926 1.00 28.33 287 LYS A C 1
ATOM 2328 O O . LYS A 1 287 ? -6.799 16.654 -28.903 1.00 28.33 287 LYS A O 1
ATOM 2333 N N . SER A 1 288 ? -7.229 16.779 -26.721 1.00 28.97 288 SER A N 1
ATOM 2334 C CA . SER A 1 288 ? -6.933 15.337 -26.521 1.00 28.97 288 SER A CA 1
ATOM 2335 C C . SER A 1 288 ? -8.140 14.387 -26.449 1.00 28.97 288 SER A C 1
ATOM 2337 O O . SER A 1 288 ? -7.966 13.191 -26.647 1.00 28.97 288 SER A O 1
ATOM 2339 N N . ASN A 1 289 ? -9.382 14.858 -26.278 1.00 30.30 289 ASN A N 1
ATOM 2340 C CA . ASN A 1 289 ? -10.506 13.949 -25.964 1.00 30.30 289 ASN A CA 1
ATOM 2341 C C . ASN A 1 289 ? -11.455 13.570 -27.117 1.00 30.30 289 ASN A C 1
ATOM 2343 O O . ASN A 1 289 ? -12.530 13.021 -26.875 1.00 30.30 289 ASN A O 1
ATOM 2347 N N . LYS A 1 290 ? -11.087 13.788 -28.387 1.00 28.78 290 LYS A N 1
ATOM 2348 C CA . LYS A 1 290 ? -11.976 13.445 -29.521 1.00 28.78 290 LYS A CA 1
ATOM 2349 C C . LYS A 1 290 ? -11.858 12.019 -30.076 1.00 28.78 290 LYS A C 1
ATOM 2351 O O . LYS A 1 290 ? -12.632 11.680 -30.965 1.00 28.78 290 LYS A O 1
ATOM 2356 N N . LEU A 1 291 ? -10.993 11.156 -29.534 1.00 30.94 291 LEU A N 1
ATOM 2357 C CA . LEU A 1 291 ? -10.851 9.762 -30.003 1.00 30.94 291 LEU A CA 1
ATOM 2358 C C . LEU A 1 291 ? -11.426 8.684 -29.063 1.00 30.94 291 LEU A C 1
ATOM 2360 O O . LEU A 1 291 ? -11.514 7.525 -29.461 1.00 30.94 291 LEU A O 1
ATOM 2364 N N . HIS A 1 292 ? -11.912 9.036 -27.867 1.00 33.53 292 HIS A N 1
ATOM 2365 C CA . HIS A 1 292 ? -12.434 8.050 -26.901 1.00 33.53 292 HIS A CA 1
ATOM 2366 C C . HIS A 1 292 ? -13.958 8.000 -26.721 1.00 33.53 292 HIS A C 1
ATOM 2368 O O . HIS A 1 292 ? -14.466 7.078 -26.088 1.00 33.53 292 HIS A O 1
ATOM 2374 N N . ALA A 1 293 ? -14.727 8.883 -27.362 1.00 30.88 293 ALA A N 1
ATOM 2375 C CA . ALA A 1 293 ? -16.191 8.856 -27.246 1.00 30.88 293 ALA A CA 1
ATOM 2376 C C . ALA A 1 293 ? -16.874 7.734 -28.066 1.00 30.88 293 ALA A C 1
ATOM 2378 O O . ALA A 1 293 ? -18.035 7.412 -27.828 1.00 30.88 293 ALA A O 1
ATOM 2379 N N . GLY A 1 294 ? -16.175 7.117 -29.028 1.00 29.12 294 GLY A N 1
ATOM 2380 C CA . GLY A 1 294 ? -16.780 6.165 -29.972 1.00 29.12 294 GLY A CA 1
ATOM 2381 C C . GLY A 1 294 ? -16.836 4.700 -29.522 1.00 29.12 294 GLY A C 1
ATOM 2382 O O . GLY A 1 294 ? -17.617 3.937 -30.082 1.00 29.12 294 GLY A O 1
ATOM 2383 N N . ARG A 1 295 ? -16.032 4.279 -28.532 1.00 26.42 295 ARG A N 1
ATOM 2384 C CA . ARG A 1 295 ? -15.856 2.847 -28.190 1.00 26.42 295 ARG A CA 1
ATOM 2385 C C . ARG A 1 295 ? -16.374 2.427 -26.809 1.00 26.42 295 ARG A C 1
ATOM 2387 O O . ARG A 1 295 ? -16.574 1.239 -26.590 1.00 26.42 295 ARG A O 1
ATOM 2394 N N . ILE A 1 296 ? -16.668 3.373 -25.913 1.00 31.05 296 ILE A N 1
ATOM 2395 C CA . ILE A 1 296 ? -17.144 3.081 -24.543 1.00 31.05 296 ILE A CA 1
ATOM 2396 C C . ILE A 1 296 ? -18.644 2.719 -24.509 1.00 31.05 296 ILE A C 1
ATOM 2398 O O . ILE A 1 296 ? -19.094 1.986 -23.629 1.00 31.05 296 ILE A O 1
ATOM 2402 N N . ASN A 1 297 ? -19.425 3.125 -25.514 1.00 30.48 297 ASN A N 1
ATOM 2403 C CA . ASN A 1 297 ? -20.876 2.903 -25.508 1.00 30.48 297 ASN A CA 1
ATOM 2404 C C . ASN A 1 297 ? -21.312 1.439 -25.706 1.00 30.48 297 ASN A C 1
ATOM 2406 O O . ASN A 1 297 ? -22.481 1.138 -25.484 1.00 30.48 297 ASN A O 1
ATOM 2410 N N . HIS A 1 298 ? -20.414 0.520 -26.084 1.00 30.19 298 HIS A N 1
ATOM 2411 C CA . HIS A 1 298 ? -20.798 -0.865 -26.393 1.00 30.19 298 HIS A CA 1
ATOM 2412 C C . HIS A 1 298 ? -20.459 -1.902 -25.300 1.00 30.19 298 HIS A C 1
ATOM 2414 O O . HIS A 1 298 ? -20.886 -3.049 -25.414 1.00 30.19 298 HIS A O 1
ATOM 2420 N N . LEU A 1 299 ? -19.751 -1.520 -24.224 1.00 31.31 299 LEU A N 1
ATOM 2421 C CA . LEU A 1 299 ? -19.379 -2.421 -23.111 1.00 31.31 299 LEU A CA 1
ATOM 2422 C C . LEU A 1 299 ? -20.108 -2.133 -21.783 1.00 31.31 299 LEU A C 1
ATOM 2424 O O . LEU A 1 299 ? -20.116 -2.979 -20.896 1.00 31.31 299 LEU A O 1
ATOM 2428 N N . LEU A 1 300 ? -20.813 -1.002 -21.661 1.00 29.66 300 LEU A N 1
ATOM 2429 C CA . LEU A 1 300 ? -21.635 -0.665 -20.483 1.00 29.66 300 LEU A CA 1
ATOM 2430 C C . LEU A 1 300 ? -23.040 -1.300 -20.486 1.00 29.66 300 LEU A C 1
ATOM 2432 O O . LEU A 1 300 ? -23.856 -1.026 -19.606 1.00 29.66 300 LEU A O 1
ATOM 2436 N N . MET A 1 301 ? -23.344 -2.183 -21.440 1.00 35.03 301 MET A N 1
ATOM 2437 C CA . MET A 1 301 ? -24.631 -2.882 -21.499 1.00 35.03 301 MET A CA 1
ATOM 2438 C C . MET A 1 301 ? -24.547 -4.310 -20.954 1.00 35.03 301 MET A C 1
ATOM 2440 O O . MET A 1 301 ? -24.834 -5.258 -21.671 1.00 35.03 301 MET A O 1
ATOM 2444 N N . SER A 1 302 ? -24.197 -4.486 -19.675 1.00 36.56 302 SER A N 1
ATOM 2445 C CA . SER A 1 302 ? -24.695 -5.630 -18.885 1.00 36.56 302 SER A CA 1
ATOM 2446 C C . SER A 1 302 ? -24.397 -5.502 -17.388 1.00 36.56 302 SER A C 1
ATOM 2448 O O . SER A 1 302 ? -23.514 -6.153 -16.850 1.00 36.56 302 SER A O 1
ATOM 2450 N N . ARG A 1 303 ? -25.188 -4.690 -16.685 1.00 37.88 303 ARG A N 1
ATOM 2451 C CA . ARG A 1 303 ? -25.723 -4.980 -15.338 1.00 37.88 303 ARG A CA 1
ATOM 2452 C C . ARG A 1 303 ? -26.621 -3.812 -14.960 1.00 37.88 303 ARG A C 1
ATOM 2454 O O . ARG A 1 303 ? -26.174 -2.675 -14.874 1.00 37.88 303 ARG A O 1
ATOM 2461 N N . LYS A 1 304 ? -27.920 -4.075 -14.818 1.00 33.44 304 LYS A N 1
ATOM 2462 C CA . LYS A 1 304 ? -28.858 -3.052 -14.349 1.00 33.44 304 LYS A CA 1
ATOM 2463 C C . LYS A 1 304 ? -28.496 -2.743 -12.889 1.00 33.44 304 LYS A C 1
ATOM 2465 O O . LYS A 1 304 ? -28.527 -3.686 -12.098 1.00 33.44 304 LYS A O 1
ATOM 2470 N N . PRO A 1 305 ? -28.167 -1.491 -12.521 1.00 37.00 305 PRO A N 1
ATOM 2471 C CA . PRO A 1 305 ? -28.058 -1.116 -11.116 1.00 37.00 305 PRO A CA 1
ATOM 2472 C C . PRO A 1 305 ? -29.367 -1.466 -10.405 1.00 37.00 305 PRO A C 1
ATOM 2474 O O . PRO A 1 305 ? -30.448 -1.375 -11.006 1.00 37.00 305 PRO A O 1
ATOM 2477 N N . HIS A 1 306 ? -29.280 -1.890 -9.143 1.00 46.56 306 HIS A N 1
ATOM 2478 C CA . HIS A 1 306 ? -30.468 -2.161 -8.342 1.00 46.56 306 HIS A CA 1
ATOM 2479 C C . HIS A 1 306 ? -31.337 -0.891 -8.372 1.00 46.56 306 HIS A C 1
ATOM 2481 O O . HIS A 1 306 ? -30.827 0.217 -8.211 1.00 46.56 306 HIS A O 1
ATOM 2487 N N . ILE A 1 307 ? -32.638 -1.014 -8.660 1.00 52.81 307 ILE A N 1
ATOM 2488 C CA . ILE A 1 307 ? -33.516 0.135 -8.977 1.00 52.81 307 ILE A CA 1
ATOM 2489 C C . ILE A 1 307 ? -33.428 1.228 -7.888 1.00 52.81 307 ILE A C 1
ATOM 2491 O O . ILE A 1 307 ? -33.452 2.422 -8.189 1.00 52.81 307 ILE A O 1
ATOM 2495 N N . SER A 1 308 ? -33.223 0.820 -6.633 1.00 50.91 308 SER A N 1
ATOM 2496 C CA . SER A 1 308 ? -32.970 1.681 -5.473 1.00 50.91 308 SER A CA 1
ATOM 2497 C C . SER A 1 308 ? -31.723 2.568 -5.597 1.00 50.91 308 SER A C 1
ATOM 2499 O O . SER A 1 308 ? -31.807 3.759 -5.295 1.00 50.91 308 SER A O 1
ATOM 2501 N N . GLU A 1 309 ? -30.599 2.029 -6.069 1.00 50.97 309 GLU A N 1
ATOM 2502 C CA . GLU A 1 309 ? -29.326 2.747 -6.239 1.00 50.97 309 GLU A CA 1
ATOM 2503 C C . GLU A 1 309 ? -29.397 3.734 -7.405 1.00 50.97 309 GLU A C 1
ATOM 2505 O O . GLU A 1 309 ? -28.977 4.884 -7.280 1.00 50.97 309 GLU A O 1
ATOM 2510 N N . MET A 1 310 ? -30.046 3.343 -8.508 1.00 56.28 310 MET A N 1
ATOM 2511 C CA . MET A 1 310 ? -30.299 4.247 -9.635 1.00 56.28 310 MET A CA 1
ATOM 2512 C C . MET A 1 310 ? -31.169 5.441 -9.212 1.00 56.28 310 MET A C 1
ATOM 2514 O O . MET A 1 310 ? -30.938 6.573 -9.639 1.00 56.28 310 MET A O 1
ATOM 2518 N N . HIS A 1 311 ? -32.170 5.215 -8.357 1.00 69.06 311 HIS A N 1
ATOM 2519 C CA . HIS A 1 311 ? -32.976 6.304 -7.812 1.00 69.06 311 HIS A CA 1
ATOM 2520 C C . HIS A 1 311 ? -32.211 7.162 -6.794 1.00 69.06 311 HIS A C 1
ATOM 2522 O O . HIS A 1 311 ? -32.480 8.359 -6.727 1.00 69.06 311 HIS A O 1
ATOM 2528 N N . ALA A 1 312 ? -31.283 6.595 -6.016 1.00 73.25 312 ALA A N 1
ATOM 2529 C CA . ALA A 1 312 ? -30.439 7.351 -5.085 1.00 73.25 312 ALA A CA 1
ATOM 2530 C C . ALA A 1 312 ? -29.477 8.286 -5.827 1.00 73.25 312 ALA A C 1
ATOM 2532 O O . ALA A 1 312 ? -29.520 9.494 -5.602 1.00 73.25 312 ALA A O 1
ATOM 2533 N N . SER A 1 313 ? -28.748 7.758 -6.812 1.00 71.62 313 SER A N 1
ATOM 2534 C CA . SER A 1 313 ? -27.814 8.527 -7.642 1.00 71.62 313 SER A CA 1
ATOM 2535 C C . SER A 1 313 ? -28.492 9.714 -8.347 1.00 71.62 313 SER A C 1
ATOM 2537 O O . SER A 1 313 ? -27.987 10.838 -8.322 1.00 71.62 313 SER A O 1
ATOM 2539 N N . LYS A 1 314 ? -29.705 9.516 -8.895 1.00 82.88 314 LYS A N 1
ATOM 2540 C CA . LYS A 1 314 ? -30.486 10.610 -9.504 1.00 82.88 314 LYS A CA 1
ATOM 2541 C C . LYS A 1 314 ? -30.881 11.696 -8.498 1.00 82.88 314 LYS A C 1
ATOM 2543 O O . LYS A 1 314 ? -30.859 12.872 -8.847 1.00 82.88 314 LYS A O 1
ATOM 2548 N N . ARG A 1 315 ? -31.243 11.328 -7.262 1.00 86.50 315 ARG A N 1
ATOM 2549 C CA . ARG A 1 315 ? -31.596 12.301 -6.210 1.00 86.50 315 ARG A CA 1
ATOM 2550 C C . ARG A 1 315 ? -30.381 13.099 -5.749 1.00 86.50 315 ARG A C 1
ATOM 2552 O O . ARG A 1 315 ? -30.479 14.314 -5.632 1.00 86.50 315 ARG A O 1
ATOM 2559 N N . GLU A 1 316 ? -29.252 12.436 -5.524 1.00 83.62 316 GLU A N 1
ATOM 2560 C CA . GLU A 1 316 ? -28.004 13.091 -5.115 1.00 83.62 316 GLU A CA 1
ATOM 2561 C C . GLU A 1 316 ? -27.515 14.083 -6.169 1.00 83.62 316 GLU A C 1
ATOM 2563 O O . GLU A 1 316 ? -27.174 15.217 -5.841 1.00 83.62 316 GLU A O 1
ATOM 2568 N N . SER A 1 317 ? -27.559 13.695 -7.446 1.00 86.19 317 SER A N 1
ATOM 2569 C CA . SER A 1 317 ? -27.185 14.575 -8.553 1.00 86.19 317 SER A CA 1
ATOM 2570 C C . SER A 1 317 ? -28.040 15.852 -8.602 1.00 86.19 317 SER A C 1
ATOM 2572 O O . SER A 1 317 ? -27.507 16.947 -8.777 1.00 86.19 317 SER A O 1
ATOM 2574 N N . VAL A 1 318 ? -29.352 15.744 -8.361 1.00 89.12 318 VAL A N 1
ATOM 2575 C CA . VAL A 1 318 ? -30.258 16.904 -8.300 1.00 89.12 318 VAL A CA 1
ATOM 2576 C C . VAL A 1 318 ? -30.010 17.772 -7.061 1.00 89.12 318 VAL A C 1
ATOM 2578 O O . VAL A 1 318 ? -30.047 18.996 -7.165 1.00 89.12 318 VAL A O 1
ATOM 2581 N N . LEU A 1 319 ? -29.702 17.180 -5.902 1.00 89.00 319 LEU A N 1
ATOM 2582 C CA . LEU A 1 319 ? -29.368 17.939 -4.688 1.00 89.00 319 LEU A CA 1
ATOM 2583 C C . LEU A 1 319 ? -28.051 18.718 -4.829 1.00 89.00 319 LEU A C 1
ATOM 2585 O O . LEU A 1 319 ? -27.965 19.854 -4.364 1.00 89.00 319 LEU A O 1
ATOM 2589 N N . LYS A 1 320 ? -27.056 18.165 -5.531 1.00 84.00 320 LYS A N 1
ATOM 2590 C CA . LYS A 1 320 ? -25.809 18.878 -5.863 1.00 84.00 320 LYS A CA 1
ATOM 2591 C C . LYS A 1 320 ? -26.072 20.107 -6.732 1.00 84.00 320 LYS A C 1
ATOM 2593 O O . LYS A 1 320 ? -25.609 21.200 -6.404 1.00 84.00 320 LYS A O 1
ATOM 2598 N N . ALA A 1 321 ? -26.867 19.947 -7.793 1.00 87.06 321 ALA A N 1
ATOM 2599 C CA . ALA A 1 321 ? -27.289 21.064 -8.637 1.00 87.06 321 ALA A CA 1
ATOM 2600 C C . ALA A 1 321 ? -28.054 22.124 -7.825 1.00 87.06 321 ALA A C 1
ATOM 2602 O O . ALA A 1 321 ? -27.833 23.323 -7.988 1.00 87.06 321 ALA A O 1
ATOM 2603 N N . ALA A 1 322 ? -28.899 21.694 -6.885 1.00 87.38 322 ALA A N 1
ATOM 2604 C CA . ALA A 1 322 ? -29.638 22.600 -6.019 1.00 87.38 322 ALA A CA 1
ATOM 2605 C C . ALA A 1 322 ? -28.723 23.468 -5.146 1.00 87.38 322 ALA A C 1
ATOM 2607 O O . ALA A 1 322 ? -28.903 24.686 -5.113 1.00 87.38 322 ALA A O 1
ATOM 2608 N N . ILE A 1 323 ? -27.725 22.867 -4.487 1.00 83.94 323 ILE A N 1
ATOM 2609 C CA . ILE A 1 323 ? -26.738 23.590 -3.667 1.00 83.94 323 ILE A CA 1
ATOM 2610 C C . ILE A 1 323 ? -26.006 24.635 -4.514 1.00 83.94 323 ILE A C 1
ATOM 2612 O O . ILE A 1 323 ? -25.922 25.795 -4.111 1.00 83.94 323 ILE A O 1
ATOM 2616 N N . TYR A 1 324 ? -25.552 24.256 -5.714 1.00 89.62 324 TYR A N 1
ATOM 2617 C CA . TYR A 1 324 ? -24.917 25.192 -6.641 1.00 89.62 324 TYR A CA 1
ATOM 2618 C C . TYR A 1 324 ? -25.833 26.377 -6.968 1.00 89.62 324 TYR A C 1
ATOM 2620 O O . TYR A 1 324 ? -25.400 27.528 -6.882 1.00 89.62 324 TYR A O 1
ATOM 2628 N N . MET A 1 325 ? -27.099 26.111 -7.312 1.00 88.62 325 MET A N 1
ATOM 2629 C CA . MET A 1 325 ? -28.060 27.163 -7.648 1.00 88.62 325 MET A CA 1
ATOM 2630 C C . MET A 1 325 ? -28.318 28.091 -6.461 1.00 88.62 325 MET A C 1
ATOM 2632 O O . MET A 1 325 ? -28.382 29.300 -6.645 1.00 88.62 325 MET A O 1
ATOM 2636 N N . LYS A 1 326 ? -28.374 27.565 -5.231 1.00 86.75 326 LYS A N 1
ATOM 2637 C CA . LYS A 1 326 ? -28.594 28.390 -4.036 1.00 86.75 326 LYS A CA 1
ATOM 2638 C C . LYS A 1 326 ? -27.425 29.319 -3.724 1.00 86.75 326 LYS A C 1
ATOM 2640 O O . LYS A 1 326 ? -27.650 30.392 -3.176 1.00 86.75 326 LYS A O 1
ATOM 2645 N N . ILE A 1 327 ? -26.203 28.908 -4.054 1.00 81.44 327 ILE A N 1
ATOM 2646 C CA . ILE A 1 327 ? -24.986 29.689 -3.805 1.00 81.44 327 ILE A CA 1
ATOM 2647 C C . ILE A 1 327 ? -24.783 30.752 -4.884 1.00 81.44 327 ILE A C 1
ATOM 2649 O O . ILE A 1 327 ? -24.491 31.898 -4.561 1.00 81.44 327 ILE A O 1
ATOM 2653 N N . ASN A 1 328 ? -24.948 30.383 -6.156 1.00 82.31 328 ASN A N 1
ATOM 2654 C CA . ASN A 1 328 ? -24.594 31.248 -7.286 1.00 82.31 328 ASN A CA 1
ATOM 2655 C C . ASN A 1 328 ? -25.773 32.082 -7.810 1.00 82.31 328 ASN A C 1
ATOM 2657 O O . ASN A 1 328 ? -25.561 33.146 -8.384 1.00 82.31 328 ASN A O 1
ATOM 2661 N N . HIS A 1 329 ? -27.005 31.609 -7.613 1.00 86.50 329 HIS A N 1
ATOM 2662 C CA . HIS A 1 329 ? -28.242 32.249 -8.074 1.00 86.50 329 HIS A CA 1
ATOM 2663 C C . HIS A 1 329 ? -29.333 32.198 -6.980 1.00 86.50 329 HIS A C 1
ATOM 2665 O O . HIS A 1 329 ? -30.407 31.616 -7.182 1.00 86.50 329 HIS A O 1
ATOM 2671 N N . PRO A 1 330 ? -29.061 32.738 -5.771 1.00 87.62 330 PRO A N 1
ATOM 2672 C CA . PRO A 1 330 ? -29.965 32.628 -4.624 1.00 87.62 330 PRO A CA 1
ATOM 2673 C C . PRO A 1 330 ? -31.352 33.238 -4.871 1.00 87.62 330 PRO A C 1
ATOM 2675 O O . PRO A 1 330 ? -32.329 32.758 -4.294 1.00 87.62 330 PRO A O 1
ATOM 2678 N N . ASP A 1 331 ? -31.425 34.255 -5.731 1.00 89.19 331 ASP A N 1
ATOM 2679 C CA . ASP A 1 331 ? -32.618 34.979 -6.182 1.00 89.19 331 ASP A CA 1
ATOM 2680 C C . ASP A 1 331 ? -33.566 34.124 -7.036 1.00 89.19 331 ASP A C 1
ATOM 2682 O O . ASP A 1 331 ? -34.775 34.338 -7.040 1.00 89.19 331 ASP A O 1
ATOM 2686 N N . LEU A 1 332 ? -33.042 33.095 -7.707 1.00 85.38 332 LEU A N 1
ATOM 2687 C CA . LEU A 1 332 ? -33.850 32.129 -8.457 1.00 85.38 332 LEU A CA 1
ATOM 2688 C C . LEU A 1 332 ? -34.381 30.991 -7.564 1.00 85.38 332 LEU A C 1
ATOM 2690 O O . LEU A 1 332 ? -35.181 30.163 -7.999 1.00 85.38 332 LEU A O 1
ATOM 2694 N N . CYS A 1 333 ? -33.966 30.951 -6.293 1.00 90.06 333 CYS A N 1
ATOM 2695 C CA . CYS A 1 333 ? -34.219 29.856 -5.355 1.00 90.06 333 CYS A CA 1
ATOM 2696 C C . CYS A 1 333 ? -35.157 30.265 -4.200 1.00 90.06 333 CYS A C 1
ATOM 2698 O O . CYS A 1 333 ? -34.932 29.874 -3.047 1.00 90.06 333 CYS A O 1
ATOM 2700 N N . ASP A 1 334 ? -36.180 31.075 -4.499 1.00 85.00 334 ASP A N 1
ATOM 2701 C CA . ASP A 1 334 ? -37.139 31.624 -3.521 1.00 85.00 334 ASP A CA 1
ATOM 2702 C C . ASP A 1 334 ? -37.980 30.548 -2.818 1.00 85.00 334 ASP A C 1
ATOM 2704 O O . ASP A 1 334 ? -38.238 30.610 -1.618 1.00 85.00 334 ASP A O 1
ATOM 2708 N N . ASN A 1 335 ? -38.465 29.569 -3.583 1.00 90.69 335 ASN A N 1
ATOM 2709 C CA . ASN A 1 335 ? -39.277 28.458 -3.098 1.00 90.69 335 ASN A CA 1
ATOM 2710 C C . ASN A 1 335 ? -38.926 27.187 -3.877 1.00 90.69 335 ASN A C 1
ATOM 2712 O O . ASN A 1 335 ? -38.301 27.261 -4.931 1.00 90.69 335 ASN A O 1
ATOM 2716 N N . ASN A 1 336 ? -39.333 26.019 -3.378 1.00 91.94 336 ASN A N 1
ATOM 2717 C CA . ASN A 1 336 ? -38.918 24.737 -3.959 1.00 91.94 336 ASN A CA 1
ATOM 2718 C C . ASN A 1 336 ? -39.327 24.563 -5.431 1.00 91.94 336 ASN A C 1
ATOM 2720 O O . ASN A 1 336 ? -38.621 23.884 -6.171 1.00 91.94 336 ASN A O 1
ATOM 2724 N N . THR A 1 337 ? -40.439 25.168 -5.861 1.00 91.38 337 THR A N 1
ATOM 2725 C CA . THR A 1 337 ? -40.902 25.108 -7.255 1.00 91.38 337 THR A CA 1
ATOM 2726 C C . THR A 1 337 ? -40.008 25.952 -8.156 1.00 91.38 337 THR A C 1
ATOM 2728 O O . THR A 1 337 ? -39.435 25.415 -9.096 1.00 91.38 337 THR A O 1
ATOM 2731 N N . LYS A 1 338 ? -39.789 27.227 -7.810 1.00 90.56 338 LYS A N 1
ATOM 2732 C CA . LYS A 1 338 ? -38.874 28.119 -8.543 1.00 90.56 338 LYS A CA 1
ATOM 2733 C C . LYS A 1 338 ? -37.438 27.596 -8.545 1.00 90.56 338 LYS A C 1
ATOM 2735 O O . LYS A 1 338 ? -36.763 27.635 -9.563 1.00 90.56 338 LYS A O 1
ATOM 2740 N N . TRP A 1 339 ? -36.992 27.036 -7.423 1.00 93.12 339 TRP A N 1
ATOM 2741 C CA . TRP A 1 339 ? -35.672 26.422 -7.312 1.00 93.12 339 TRP A CA 1
ATOM 2742 C C . TRP A 1 339 ? -35.554 25.196 -8.225 1.00 93.12 339 TRP A C 1
ATOM 2744 O O . TRP A 1 339 ? -34.544 25.022 -8.901 1.00 93.12 339 TRP A O 1
ATOM 2754 N N . SER A 1 340 ? -36.603 24.375 -8.316 1.00 94.38 340 SER A N 1
ATOM 2755 C CA . SER A 1 340 ? -36.649 23.266 -9.267 1.00 94.38 340 SER A CA 1
ATOM 2756 C C . SER A 1 340 ? -36.660 23.725 -10.728 1.00 94.38 340 SER A C 1
ATOM 2758 O O . SER A 1 340 ? -36.030 23.071 -11.557 1.00 94.38 340 SER A O 1
ATOM 2760 N N . GLU A 1 341 ? -37.387 24.794 -11.055 1.00 91.38 341 GLU A N 1
ATOM 2761 C CA . GLU A 1 341 ? -37.406 25.396 -12.397 1.00 91.38 341 GLU A CA 1
ATOM 2762 C C . GLU A 1 341 ? -36.014 25.916 -12.761 1.00 91.38 341 GLU A C 1
ATOM 2764 O O . GLU A 1 341 ? -35.469 25.529 -13.789 1.00 91.38 341 GLU A O 1
ATOM 2769 N N . ALA A 1 342 ? -35.371 26.648 -11.850 1.00 91.62 342 ALA A N 1
ATOM 2770 C CA . ALA A 1 342 ? -34.019 27.157 -12.029 1.00 91.62 342 ALA A CA 1
ATOM 2771 C C . ALA A 1 342 ? -32.993 26.029 -12.248 1.00 91.62 342 ALA A C 1
ATOM 2773 O O . ALA A 1 342 ? -32.143 26.124 -13.128 1.00 91.62 342 ALA A O 1
ATOM 2774 N N . ILE A 1 343 ? -33.080 24.921 -11.501 1.00 92.38 343 ILE A N 1
ATOM 2775 C CA . ILE A 1 343 ? -32.220 23.745 -11.726 1.00 92.38 343 ILE A CA 1
ATOM 2776 C C . ILE A 1 343 ? -32.433 23.163 -13.131 1.00 92.38 343 ILE A C 1
ATOM 2778 O O . ILE A 1 343 ? -31.471 22.750 -13.778 1.00 92.38 343 ILE A O 1
ATOM 2782 N N . ASN A 1 344 ? -33.678 23.120 -13.609 1.00 92.06 344 ASN A N 1
ATOM 2783 C CA . ASN A 1 344 ? -34.001 22.588 -14.927 1.00 92.06 344 ASN A CA 1
ATOM 2784 C C . ASN A 1 344 ? -33.557 23.523 -16.064 1.00 92.06 344 ASN A C 1
ATOM 2786 O O . ASN A 1 344 ? -33.026 23.049 -17.063 1.00 92.06 344 ASN A O 1
ATOM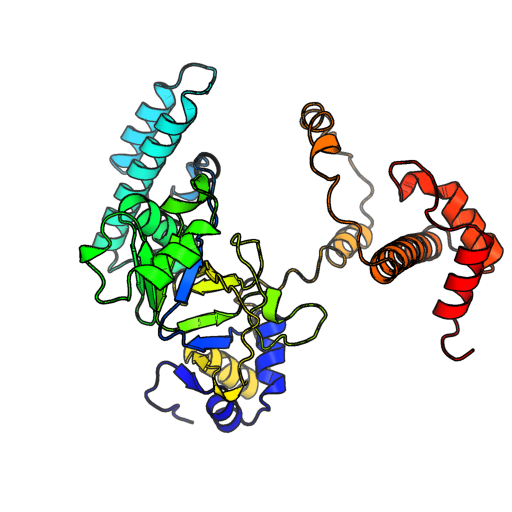 2790 N N . ASP A 1 345 ? -33.700 24.835 -15.901 1.00 89.56 345 ASP A N 1
ATOM 2791 C CA . ASP A 1 345 ? -3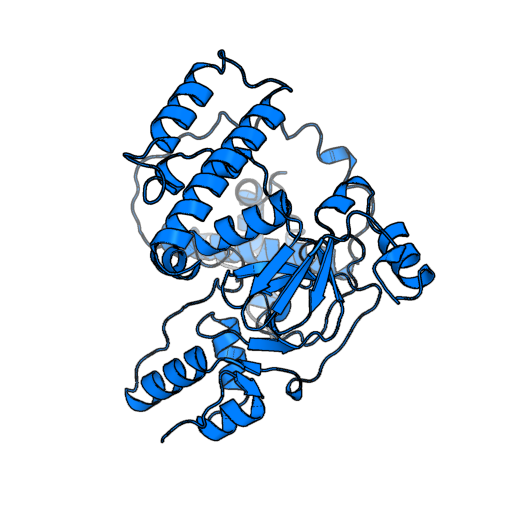3.251 25.826 -16.888 1.00 89.56 345 ASP A CA 1
ATOM 2792 C C . ASP A 1 345 ? -31.719 25.826 -17.024 1.00 89.56 345 ASP A C 1
ATOM 2794 O O . ASP A 1 345 ? -31.160 25.976 -18.115 1.00 89.56 345 ASP A O 1
ATOM 2798 N N . TYR A 1 346 ? -31.023 25.547 -15.920 1.00 89.19 346 TYR A N 1
ATOM 2799 C CA . TYR A 1 346 ? -29.571 25.389 -15.871 1.00 89.19 346 TYR A CA 1
ATOM 2800 C C . TYR A 1 346 ? -29.110 23.937 -16.069 1.00 89.19 346 TYR A C 1
ATOM 2802 O O . TYR A 1 346 ? -27.931 23.643 -15.877 1.00 89.19 346 TYR A O 1
ATOM 2810 N N . ALA A 1 347 ? -29.986 23.024 -16.504 1.00 86.06 347 ALA A N 1
ATOM 2811 C CA . ALA A 1 347 ? -29.664 21.599 -16.618 1.00 86.06 347 ALA A CA 1
ATOM 2812 C C . ALA A 1 347 ? -28.443 21.312 -17.509 1.00 86.06 347 ALA A C 1
ATOM 2814 O O . ALA A 1 347 ? -27.655 20.420 -17.204 1.00 86.06 347 ALA A O 1
ATOM 2815 N N . HIS A 1 348 ? -28.232 22.115 -18.554 1.00 84.00 348 HIS A N 1
ATOM 2816 C CA . HIS A 1 348 ? -27.055 22.056 -19.429 1.00 84.00 348 HIS A CA 1
ATOM 2817 C C . HIS A 1 348 ? -25.713 22.266 -18.707 1.00 84.00 348 HIS A C 1
ATOM 2819 O O . HIS A 1 348 ? -24.681 21.860 -19.232 1.00 84.00 348 HIS A O 1
ATOM 2825 N N . LYS A 1 349 ? -25.704 22.877 -17.514 1.00 81.69 349 LYS A N 1
ATOM 2826 C CA . LYS A 1 349 ? -24.497 23.013 -16.687 1.00 81.69 349 LYS A CA 1
ATOM 2827 C C . LYS A 1 349 ? -24.191 21.772 -15.849 1.00 81.69 349 LYS A C 1
ATOM 2829 O O . LYS A 1 349 ? -23.048 21.601 -15.441 1.00 81.69 349 LYS A O 1
ATOM 2834 N N . PHE A 1 350 ? -25.191 20.936 -15.562 1.00 81.75 350 PHE A N 1
ATOM 2835 C CA . PHE A 1 350 ? -25.063 19.822 -14.613 1.00 81.75 350 PHE A CA 1
ATOM 2836 C C . PHE A 1 350 ? -25.119 18.444 -15.277 1.00 81.75 350 PHE A C 1
ATOM 2838 O O . PHE A 1 350 ? -24.559 17.489 -14.740 1.00 81.75 350 PHE A O 1
ATOM 2845 N N . TRP A 1 351 ? -25.777 18.325 -16.435 1.00 87.19 351 TRP A N 1
ATOM 2846 C CA . TRP A 1 351 ? -25.996 17.052 -17.121 1.00 87.19 351 TRP A CA 1
ATOM 2847 C C . TRP A 1 351 ? -25.644 17.142 -18.606 1.00 87.19 351 TRP A C 1
ATOM 2849 O O . TRP A 1 351 ? -26.002 18.100 -19.290 1.00 87.19 351 TRP A O 1
ATOM 2859 N N . ALA A 1 352 ? -24.953 16.117 -19.115 1.00 76.62 352 ALA A N 1
ATOM 2860 C CA . ALA A 1 352 ? -24.411 16.085 -20.477 1.00 76.62 352 ALA A CA 1
ATOM 2861 C C . ALA A 1 352 ? -25.486 16.080 -21.580 1.00 76.62 352 ALA A C 1
ATOM 2863 O O . ALA A 1 352 ? -25.233 16.534 -22.692 1.00 76.62 352 ALA A O 1
ATOM 2864 N N . ASP A 1 353 ? -26.686 15.580 -21.280 1.00 81.00 353 ASP A N 1
ATOM 2865 C CA . ASP A 1 353 ? -27.849 15.615 -22.173 1.00 81.00 353 ASP A CA 1
ATOM 2866 C C . ASP A 1 353 ? -28.680 16.903 -22.026 1.00 81.00 353 ASP A C 1
ATOM 2868 O O . ASP A 1 353 ? -29.691 17.076 -22.712 1.00 81.00 353 ASP A O 1
ATOM 2872 N N . GLY A 1 354 ? -28.256 17.803 -21.133 1.00 83.19 354 GLY A N 1
ATOM 2873 C CA . GLY A 1 354 ? -28.910 19.066 -20.829 1.00 83.19 354 GLY A CA 1
ATOM 2874 C C . GLY A 1 354 ? -30.283 18.926 -20.187 1.00 83.19 354 GLY A C 1
ATOM 2875 O O . GLY A 1 354 ? -31.068 19.871 -20.256 1.00 83.19 354 GLY A O 1
ATOM 2876 N N . LYS A 1 355 ? -30.601 17.771 -19.587 1.00 87.50 355 LYS A N 1
ATOM 2877 C CA . LYS A 1 355 ? -31.914 17.506 -18.992 1.00 87.50 355 LYS A CA 1
ATOM 2878 C C . LYS A 1 355 ? -31.791 17.082 -17.538 1.00 87.50 355 LYS A C 1
ATOM 2880 O O . LYS A 1 355 ? -30.961 16.259 -17.171 1.00 87.50 355 LYS A O 1
ATOM 2885 N N . CYS A 1 356 ? -32.675 17.618 -16.701 1.00 87.81 356 CYS A N 1
ATOM 2886 C CA . CYS A 1 356 ? -32.764 17.190 -15.314 1.00 87.81 356 CYS A CA 1
ATOM 2887 C C . CYS A 1 356 ? -33.244 15.723 -15.244 1.00 87.81 356 CYS A C 1
ATOM 2889 O O . CYS A 1 356 ? -34.247 15.373 -15.876 1.00 87.81 356 CYS A O 1
ATOM 2891 N N . PRO A 1 357 ? -32.579 14.845 -14.469 1.00 87.50 357 PRO A N 1
ATOM 2892 C CA . PRO A 1 357 ? -32.919 13.424 -14.402 1.00 87.50 357 PRO A CA 1
ATOM 2893 C C . PRO A 1 357 ? -34.216 13.132 -13.626 1.00 87.50 357 PRO A C 1
ATOM 2895 O O . PRO A 1 357 ? -34.662 11.979 -13.604 1.00 87.50 357 PRO A O 1
ATOM 2898 N N . LEU A 1 358 ? -34.808 14.143 -12.978 1.00 90.75 358 LEU A N 1
ATOM 2899 C CA . LEU A 1 358 ? -36.076 14.089 -12.247 1.00 90.75 358 LEU A CA 1
ATOM 2900 C C . LEU A 1 358 ? -37.032 15.174 -12.771 1.00 90.75 358 LEU A C 1
ATOM 2902 O O . LEU A 1 358 ? -36.596 16.236 -13.209 1.00 90.75 358 LEU A O 1
ATOM 2906 N N . SER A 1 359 ? -38.344 14.927 -12.706 1.00 92.75 359 SER A N 1
ATOM 2907 C CA . SER A 1 359 ? -39.339 15.940 -13.085 1.00 92.75 359 SER A CA 1
ATOM 2908 C C . SER A 1 359 ? -39.348 17.113 -12.102 1.00 92.75 359 SER A C 1
ATOM 2910 O O . SER A 1 359 ? -38.974 16.956 -10.939 1.00 92.75 359 SER A O 1
ATOM 2912 N N . LEU A 1 360 ? -39.838 18.274 -12.548 1.00 90.50 360 LEU A N 1
ATOM 2913 C CA . LEU A 1 360 ? -39.932 19.483 -11.719 1.00 90.50 360 LEU A CA 1
ATOM 2914 C C . LEU A 1 360 ? -40.674 19.236 -10.394 1.00 90.50 360 LEU A C 1
ATOM 2916 O O . LEU A 1 360 ? -40.226 19.642 -9.327 1.00 90.50 360 LEU A O 1
ATOM 2920 N N . GLU A 1 361 ? -41.782 18.496 -10.438 1.00 90.00 361 GLU A N 1
ATOM 2921 C CA . GLU A 1 361 ? -42.571 18.176 -9.244 1.00 90.00 361 GLU A CA 1
ATOM 2922 C C . GLU A 1 361 ? -41.806 17.272 -8.261 1.00 90.00 361 GLU A C 1
ATOM 2924 O O . GLU A 1 361 ? -41.819 17.496 -7.046 1.00 90.00 361 GLU A O 1
ATOM 2929 N N . VAL A 1 362 ? -41.092 16.265 -8.778 1.00 91.44 362 VAL A N 1
ATOM 2930 C CA . VAL A 1 362 ? -40.293 15.346 -7.954 1.00 91.44 362 VAL A CA 1
ATOM 2931 C C . VAL A 1 362 ? -39.099 16.075 -7.342 1.00 91.44 362 VAL A C 1
ATOM 2933 O O . VAL A 1 362 ? -38.804 15.869 -6.165 1.00 91.44 362 VAL A O 1
ATOM 2936 N N . THR A 1 363 ? -38.454 16.955 -8.104 1.00 91.00 363 THR A N 1
ATOM 2937 C CA . THR A 1 363 ? -37.346 17.793 -7.641 1.00 91.00 363 THR A CA 1
ATOM 2938 C C . THR A 1 363 ? -37.807 18.775 -6.566 1.00 91.00 363 THR A C 1
ATOM 2940 O O . THR A 1 363 ? -37.229 18.791 -5.484 1.00 91.00 363 THR A O 1
ATOM 2943 N N . ALA A 1 364 ? -38.907 19.506 -6.767 1.00 91.44 364 ALA A N 1
ATOM 2944 C CA . ALA A 1 364 ? -39.456 20.406 -5.750 1.00 91.44 364 ALA A CA 1
ATOM 2945 C C . ALA A 1 364 ? -39.812 19.666 -4.443 1.00 91.44 364 ALA A C 1
ATOM 2947 O O . ALA A 1 364 ? -39.538 20.150 -3.340 1.00 91.44 364 ALA A O 1
ATOM 2948 N N . LYS A 1 365 ? -40.373 18.454 -4.545 1.00 90.75 365 LYS A N 1
ATOM 2949 C CA . LYS A 1 365 ? -40.674 17.607 -3.381 1.00 90.75 365 LYS A CA 1
ATOM 2950 C C . LYS A 1 365 ? -39.408 17.098 -2.686 1.00 90.75 365 LYS A C 1
ATOM 2952 O O . LYS A 1 365 ? -39.374 17.046 -1.457 1.00 90.75 365 LYS A O 1
ATOM 2957 N N . LEU A 1 366 ? -38.378 16.735 -3.452 1.00 92.81 366 LEU A N 1
ATOM 2958 C CA . LEU A 1 366 ? -37.070 16.326 -2.935 1.00 92.81 366 LEU A CA 1
ATOM 2959 C C . LEU A 1 366 ? -36.408 17.464 -2.148 1.00 92.81 366 LEU A C 1
ATOM 2961 O O . LEU A 1 366 ? -35.969 17.239 -1.022 1.00 92.81 366 LEU A O 1
ATOM 2965 N N . LEU A 1 367 ? -36.419 18.682 -2.695 1.00 91.31 367 LEU A N 1
ATOM 2966 C CA . LEU A 1 367 ? -35.909 19.885 -2.029 1.00 91.31 367 LEU A CA 1
ATOM 2967 C C . LEU A 1 367 ? -36.673 20.178 -0.736 1.00 91.31 367 LEU A C 1
ATOM 2969 O O . LEU A 1 367 ? -36.066 20.435 0.300 1.00 91.31 367 LEU A O 1
ATOM 2973 N N . GLY A 1 368 ? -38.003 20.056 -0.764 1.00 88.38 368 GLY A N 1
ATOM 2974 C CA . GLY A 1 368 ? -38.832 20.239 0.427 1.00 88.38 368 GLY A CA 1
ATOM 2975 C C . GLY A 1 368 ? -38.497 19.270 1.559 1.00 88.38 368 GLY A C 1
ATOM 2976 O O . GLY A 1 368 ? -38.424 19.698 2.710 1.00 88.38 368 GLY A O 1
ATOM 2977 N N . LYS A 1 369 ? -38.245 17.995 1.234 1.00 86.19 369 LYS A N 1
ATOM 2978 C CA . LYS A 1 369 ? -37.806 16.982 2.207 1.00 86.19 369 LYS A CA 1
ATOM 2979 C C . LYS A 1 369 ? -36.399 17.246 2.736 1.00 86.19 369 LYS A C 1
ATOM 2981 O O . LYS A 1 369 ? -36.165 17.073 3.924 1.00 86.19 369 LYS A O 1
ATOM 2986 N N . ALA A 1 370 ? -35.478 17.664 1.871 1.00 84.06 370 ALA A N 1
ATOM 2987 C CA . ALA A 1 370 ? -34.102 17.958 2.265 1.00 84.06 370 ALA A CA 1
ATOM 2988 C C . ALA A 1 370 ? -34.016 19.170 3.209 1.00 84.06 370 ALA A C 1
ATOM 2990 O O . ALA A 1 370 ? -33.226 19.160 4.148 1.00 84.06 370 ALA A O 1
ATOM 2991 N N . LEU A 1 371 ? -34.856 20.188 2.995 1.00 79.38 371 LEU A N 1
ATOM 2992 C CA . LEU A 1 371 ? -34.919 21.374 3.855 1.00 79.38 371 LEU A CA 1
ATOM 2993 C C . LEU A 1 371 ? -35.686 21.144 5.165 1.00 79.38 371 LEU A C 1
ATOM 2995 O O . LEU A 1 371 ? -35.418 21.827 6.147 1.00 79.38 371 LEU A O 1
ATOM 2999 N N . ASN A 1 372 ? -36.645 20.212 5.187 1.00 76.81 372 ASN A N 1
ATOM 3000 C CA . ASN A 1 372 ? -37.464 19.903 6.362 1.00 76.81 372 ASN A CA 1
ATOM 3001 C C . ASN A 1 372 ? -37.542 18.381 6.589 1.00 76.81 372 ASN A C 1
ATOM 3003 O O . ASN A 1 372 ? -38.569 17.771 6.283 1.00 76.81 372 ASN A O 1
ATOM 3007 N N . PRO A 1 373 ? -36.488 17.756 7.143 1.00 61.66 373 PRO A N 1
ATOM 3008 C CA . PRO A 1 373 ? -36.400 16.299 7.283 1.00 61.66 373 PRO A CA 1
ATOM 3009 C C . PRO A 1 373 ? -37.388 15.687 8.297 1.00 61.66 373 PRO A C 1
ATOM 3011 O O . PRO A 1 373 ? -37.486 14.467 8.389 1.00 61.66 373 PRO A O 1
ATOM 3014 N N . THR A 1 374 ? -38.130 16.504 9.053 1.00 49.28 374 THR A N 1
ATOM 3015 C CA . THR A 1 374 ? -39.086 16.083 10.095 1.00 49.28 374 THR A CA 1
ATOM 3016 C C . THR A 1 374 ? -40.555 16.023 9.642 1.00 49.28 374 THR A C 1
ATOM 3018 O O . THR A 1 374 ? -41.435 15.869 10.490 1.00 49.28 374 THR A O 1
ATOM 3021 N N . LYS A 1 375 ? -40.850 16.128 8.335 1.00 43.41 375 LYS A N 1
ATOM 3022 C CA . LYS A 1 375 ? -42.206 15.982 7.764 1.00 43.41 375 LYS A CA 1
ATOM 3023 C C . LYS A 1 375 ? -42.335 14.855 6.745 1.00 43.41 375 LYS A C 1
ATOM 3025 O O . LYS A 1 375 ? -41.450 14.724 5.869 1.00 43.41 375 LYS A O 1
#

Mean predicted aligned error: 16.46 Å

Secondary structure (DSSP, 8-state):
----S-SEEEHHHHHHHHT--HHHHHHHHHTTSS-EEEEEEEEEEE-----GGGG--GGGGHHHHTTSHHHHHHHHHHHTS-S---TTHHHHHHHHHHHHHHHHHHHHHHTTSGGGGTTTT-HHHHHHHHHHHHSEEE-SSEEEEE--S-GGG--S-HHHHHHHHHTS-GGGGGGEEEEEEEEEE-GGGGGGGS---EEPPBSS--S-SEEE-TTT--EEEE-BSS-EE--GGGEEEEHHHHHHHHHHHHHTPPPPP-SPP----TTSHHHHHHSS---------TTS-SSSTTTGGGTS-S-PPPHHHHHHHHHHHHHHHHHHHHHH-GGG-SSHHHHHHHHHHTHHHH-TTSS-SS-HHHHHHHHHHHH-TT-

pLDDT: mean 77.68, std 21.76, range [25.09, 98.12]

Solvent-accessible surface area (backbone atoms only — not comparable to full-atom values): 21752 Å² total; per-residue (Å²): 131,87,74,73,100,52,71,56,33,46,34,65,58,46,16,64,77,67,75,52,52,61,64,57,54,53,50,35,30,48,65,4,44,34,63,44,25,38,71,36,87,70,48,45,28,28,43,79,85,71,63,58,68,80,67,65,57,63,77,82,46,40,96,58,27,61,98,40,75,57,38,57,51,50,53,51,57,59,69,70,58,64,96,69,80,54,96,68,39,59,63,56,31,50,52,49,51,50,52,52,47,51,34,46,53,53,46,22,67,77,54,81,34,68,70,61,25,62,86,70,71,42,30,33,58,53,44,49,45,36,30,76,77,65,40,34,43,80,56,100,57,28,40,39,34,41,66,78,86,56,80,88,80,47,103,56,68,66,64,62,58,50,57,55,49,74,56,36,60,80,91,52,50,85,37,27,24,44,36,33,34,42,29,26,63,33,46,68,37,38,52,92,90,37,80,45,58,51,41,54,62,26,61,73,50,52,100,44,45,38,28,22,39,81,86,39,62,41,57,33,18,40,48,25,90,53,73,48,76,56,60,72,78,60,25,28,33,41,38,70,48,55,48,51,50,50,50,20,66,75,70,75,46,82,74,62,72,72,46,84,50,43,78,71,60,93,75,62,66,66,52,66,63,64,71,51,87,71,89,79,82,86,80,85,78,91,79,79,76,85,80,64,77,82,68,59,80,77,73,75,80,80,72,83,68,58,71,70,56,55,53,47,54,50,50,51,55,52,51,53,48,47,54,50,40,49,73,77,40,46,84,50,43,81,44,45,61,49,31,25,49,46,44,42,78,46,9,62,80,80,30,97,86,42,53,56,89,58,54,55,70,58,41,18,52,50,48,48,40,70,77,41,77,90,110

Sequence (375 aa):
MSLPLREYYPIKRAAELLGVTIDDLIHWAMVGCIRVYIKIDHAYGRIPNKWLDEFDSIQGFDSVIKDTSYDEILKSLNNNVSEGIGDEGYDYYLERAKIIHQAMSVYARNHGGAECFNTMGLRKDFAYFNYLFYSRVEERFCSIKGSGLSPSAFEIDCDEYHEIIKNVPEDVSPFIVSMRGFFGLGEAFFSGYEFCNKFKVNRNGDDLNVVYMPESDLQVMVISDDELIFECENLFVFKCDVIAIHESLKNGTELNKKYHICNLNNEFEWWKLIGSGVEGEVFDNTKSNKLHAGRINHLLMSRKPHISEMHASKRESVLKAAIYMKINHPDLCDNNTKWSEAINDYAHKFWADGKCPLSLEVTAKLLGKALNPTK

Radius of gyration: 25.54 Å; Cα contacts (8 Å, |Δi|>4): 449; chains: 1; bounding box: 69×64×64 Å

Foldseek 3Di:
DPDPPDQKDQLCVLCVVQVHDSVVVVVCCQQQLFWKKFFDAKFKWFFDDDDLCVVVPPVLQCVQQPPDPLVVVLVVLVVPDDPDPDPVVRVSSVVNLVSSLVSLVVVQVVVVHLLVCVVSLCLQVNQVSCCVPVQKDDDPFKIKGQPPDDPVVDPDDVVVVCVLVVLEPPVRRRRMIMMGGMWTFDLLQCPPNDGNQKFAADSHLDPGRWTADPRRRRIIRTHDNHIGGDDSSSMMGGPVSSVQSNVCVVVVHDRDRDGDHNCPDPPPPVVVVVVPPDPDDDDDPPPDPPPPPPPPVPPPPDDDPDVVVVVVVLLVLLVVLLVVCCVPPVVQPPALLSSLVVSLCCQVVRDVVSGRPDDSVVSSVSVVCVVPVPD